Protein AF-A0A9X4LEC4-F1 (afdb_monomer_lite)

pLDDT: mean 94.16, std 7.69, range [39.16, 98.94]

Radius of gyration: 30.93 Å; chains: 1; bounding box: 78×55×92 Å

Structure (mmCIF, N/CA/C/O backbone):
data_AF-A0A9X4LEC4-F1
#
_entry.id   AF-A0A9X4LEC4-F1
#
loop_
_atom_site.group_PDB
_atom_site.id
_atom_site.type_symbol
_atom_site.label_atom_id
_atom_site.label_alt_id
_atom_site.label_comp_id
_atom_site.label_asym_id
_atom_site.label_entity_id
_atom_site.label_seq_id
_atom_site.pdbx_PDB_ins_code
_atom_site.Cartn_x
_atom_site.Cartn_y
_atom_site.Cartn_z
_atom_site.occupancy
_atom_site.B_iso_or_equiv
_atom_site.auth_seq_id
_atom_site.auth_comp_id
_atom_site.auth_asym_id
_atom_site.auth_atom_id
_atom_site.pdbx_PDB_model_num
ATOM 1 N N . MET A 1 1 ? 26.621 7.324 3.685 1.00 64.06 1 MET A N 1
ATOM 2 C CA . MET A 1 1 ? 25.539 6.947 4.623 1.00 64.06 1 MET A CA 1
ATOM 3 C C . MET A 1 1 ? 25.744 5.471 4.923 1.00 64.06 1 MET A C 1
ATOM 5 O O . MET A 1 1 ? 26.070 4.773 3.983 1.00 64.06 1 MET A O 1
ATOM 9 N N . ASN A 1 2 ? 25.675 5.008 6.177 1.00 72.25 2 ASN A N 1
ATOM 10 C CA . ASN A 1 2 ? 25.766 3.564 6.452 1.00 72.25 2 ASN A CA 1
ATOM 11 C C . ASN A 1 2 ? 24.425 2.909 6.079 1.00 72.25 2 ASN A C 1
ATOM 13 O O . ASN A 1 2 ? 23.412 3.299 6.665 1.00 72.25 2 ASN A O 1
ATOM 17 N N . THR A 1 3 ? 24.438 1.970 5.132 1.00 87.56 3 THR A N 1
ATOM 18 C CA . THR A 1 3 ? 23.274 1.307 4.510 1.00 87.56 3 THR A CA 1
ATOM 19 C C . THR A 1 3 ? 23.038 -0.123 4.982 1.00 87.56 3 THR A C 1
ATOM 21 O O . THR A 1 3 ? 22.411 -0.934 4.304 1.00 87.56 3 THR A O 1
ATOM 24 N N . ASP A 1 4 ? 23.516 -0.422 6.184 1.00 87.94 4 ASP A N 1
ATOM 25 C CA . ASP A 1 4 ? 23.264 -1.676 6.876 1.00 87.94 4 ASP A CA 1
ATOM 26 C C . ASP A 1 4 ? 21.777 -1.872 7.231 1.00 87.94 4 ASP A C 1
ATOM 28 O O . ASP A 1 4 ? 21.304 -1.412 8.271 1.00 87.94 4 ASP A O 1
ATOM 32 N N . LEU A 1 5 ? 21.050 -2.619 6.394 1.00 89.19 5 LEU A N 1
ATOM 33 C CA . LEU A 1 5 ? 19.647 -2.970 6.641 1.00 89.19 5 LEU A CA 1
ATOM 34 C C . LEU A 1 5 ? 19.436 -3.790 7.926 1.00 89.19 5 LEU A C 1
ATOM 36 O O . LEU A 1 5 ? 18.333 -3.816 8.461 1.00 89.19 5 LEU A O 1
ATOM 40 N N . THR A 1 6 ? 20.468 -4.435 8.478 1.00 83.38 6 THR A N 1
ATOM 41 C CA . THR A 1 6 ? 20.326 -5.207 9.725 1.00 83.38 6 THR A CA 1
ATOM 42 C C . THR A 1 6 ? 20.256 -4.318 10.970 1.00 83.38 6 THR A C 1
ATOM 44 O O . THR A 1 6 ? 19.884 -4.781 12.049 1.00 83.38 6 THR A O 1
ATOM 47 N N . ASN A 1 7 ? 20.563 -3.026 10.824 1.00 83.56 7 ASN A N 1
ATOM 48 C CA . ASN A 1 7 ? 20.515 -2.037 11.888 1.00 83.56 7 ASN A CA 1
ATOM 49 C C . ASN A 1 7 ? 19.232 -1.176 11.784 1.00 83.56 7 ASN A C 1
ATOM 51 O O . ASN A 1 7 ? 19.079 -0.421 10.816 1.00 83.56 7 ASN A O 1
ATOM 55 N N . PRO A 1 8 ? 18.334 -1.197 12.791 1.00 77.06 8 PRO A N 1
ATOM 56 C CA . PRO A 1 8 ? 17.097 -0.409 12.774 1.00 77.06 8 PRO A CA 1
ATOM 57 C C . PRO A 1 8 ? 17.304 1.105 12.612 1.00 77.06 8 PRO A C 1
ATOM 59 O O . PRO A 1 8 ? 16.557 1.756 11.879 1.00 77.06 8 PRO A O 1
ATOM 62 N N . ASP A 1 9 ? 18.347 1.677 13.220 1.00 78.56 9 ASP A N 1
ATOM 63 C CA . ASP A 1 9 ? 18.651 3.106 13.077 1.00 78.56 9 ASP A CA 1
ATOM 64 C C . ASP A 1 9 ? 19.147 3.436 11.665 1.00 78.56 9 ASP A C 1
ATOM 66 O O . ASP A 1 9 ? 18.915 4.536 11.157 1.00 78.56 9 ASP A O 1
ATOM 70 N N . SER A 1 10 ? 19.861 2.507 11.016 1.00 85.25 10 SER A N 1
ATOM 71 C CA . SER A 1 10 ? 20.221 2.655 9.602 1.00 85.25 10 SER A CA 1
ATOM 72 C C . SER A 1 10 ? 18.976 2.623 8.721 1.00 85.25 10 SER A C 1
ATOM 74 O O . SER A 1 10 ? 18.811 3.537 7.913 1.00 85.25 10 SER A O 1
ATOM 76 N N . CYS A 1 11 ? 18.057 1.677 8.945 1.00 83.50 11 CYS A N 1
ATOM 77 C CA . CYS A 1 11 ? 16.780 1.611 8.230 1.00 83.50 11 CYS A CA 1
ATOM 78 C C . CYS A 1 11 ? 15.974 2.910 8.363 1.00 83.50 11 CYS A C 1
ATOM 80 O O . CYS A 1 11 ? 15.536 3.466 7.357 1.00 83.50 11 CYS A O 1
ATOM 82 N N . ALA A 1 12 ? 15.851 3.460 9.575 1.00 79.81 12 ALA A N 1
ATOM 83 C CA . ALA A 1 12 ? 15.141 4.718 9.809 1.00 79.81 12 ALA A CA 1
ATOM 84 C C . ALA A 1 12 ? 15.799 5.915 9.091 1.00 79.81 12 ALA A C 1
ATOM 86 O O . ALA A 1 12 ? 15.115 6.762 8.502 1.00 79.81 12 ALA A O 1
ATOM 87 N N . ARG A 1 13 ? 17.139 5.984 9.090 1.00 87.56 13 ARG A N 1
ATOM 88 C CA . ARG A 1 13 ? 17.882 7.010 8.339 1.00 87.56 13 ARG A CA 1
ATOM 89 C C . ARG A 1 13 ? 17.723 6.847 6.830 1.00 87.56 13 ARG A C 1
ATOM 91 O O . ARG A 1 13 ? 17.577 7.858 6.147 1.00 87.56 13 ARG A O 1
ATOM 98 N N . LEU A 1 14 ? 17.729 5.616 6.323 1.00 92.69 14 LEU A N 1
ATOM 99 C CA . LEU A 1 14 ? 17.490 5.316 4.912 1.00 92.69 14 LEU A CA 1
ATOM 100 C C . LEU A 1 14 ? 16.070 5.698 4.493 1.00 92.69 14 LEU A C 1
ATOM 102 O O . LEU A 1 14 ? 15.907 6.400 3.502 1.00 92.69 14 LEU A O 1
ATOM 106 N N . ALA A 1 15 ? 15.050 5.339 5.274 1.00 88.19 15 ALA A N 1
ATOM 107 C CA . ALA A 1 15 ? 13.670 5.746 5.017 1.00 88.19 15 ALA A CA 1
ATOM 108 C C . ALA A 1 15 ? 13.538 7.278 4.950 1.00 88.19 15 ALA A C 1
ATOM 110 O O . ALA A 1 15 ? 12.947 7.821 4.015 1.00 88.19 15 ALA A O 1
ATOM 111 N N . THR A 1 16 ? 14.162 7.986 5.898 1.00 90.19 16 THR A N 1
ATOM 112 C CA . THR A 1 16 ? 14.212 9.457 5.907 1.00 90.19 16 THR A CA 1
ATOM 113 C C . THR A 1 16 ? 14.916 10.002 4.666 1.00 90.19 16 THR A C 1
ATOM 115 O O . THR A 1 16 ? 14.434 10.948 4.047 1.00 90.19 16 THR A O 1
ATOM 118 N N . PHE A 1 17 ? 16.042 9.402 4.278 1.00 95.38 17 PHE A N 1
ATOM 119 C CA . PHE A 1 17 ? 16.798 9.782 3.091 1.00 95.38 17 PHE A CA 1
ATOM 120 C C . PHE A 1 17 ? 15.975 9.627 1.812 1.00 95.38 17 PHE A C 1
ATOM 122 O O . PHE A 1 17 ? 15.818 10.604 1.083 1.00 95.38 17 PHE A O 1
ATOM 129 N N . TYR A 1 18 ? 15.392 8.449 1.583 1.00 97.25 18 TYR A N 1
ATOM 130 C CA . TYR A 1 18 ? 14.556 8.184 0.416 1.00 97.25 18 TYR A CA 1
ATOM 131 C C . TYR A 1 18 ? 13.352 9.125 0.357 1.00 97.25 18 TYR A C 1
ATOM 133 O O . TYR A 1 18 ? 13.076 9.691 -0.701 1.00 97.25 18 TYR A O 1
ATOM 141 N N . ARG A 1 19 ? 12.678 9.359 1.495 1.00 95.31 19 ARG A N 1
ATOM 142 C CA . ARG A 1 19 ? 11.540 10.286 1.566 1.00 95.31 19 ARG A CA 1
ATOM 143 C C . ARG A 1 19 ? 11.972 11.691 1.192 1.00 95.31 19 ARG A C 1
ATOM 145 O O . ARG A 1 19 ? 11.318 12.319 0.369 1.00 95.31 19 ARG A O 1
ATOM 152 N N . ARG A 1 20 ? 13.076 12.168 1.767 1.00 95.38 20 ARG A N 1
ATOM 153 C CA . ARG A 1 20 ? 13.605 13.503 1.496 1.00 95.38 20 ARG A CA 1
ATOM 154 C C . ARG A 1 20 ? 13.972 13.666 0.023 1.00 95.38 20 ARG A C 1
ATOM 156 O O . ARG A 1 20 ? 13.517 14.607 -0.609 1.00 95.38 20 ARG A O 1
ATOM 163 N N . THR A 1 21 ? 14.723 12.723 -0.547 1.00 97.88 21 THR A N 1
ATOM 164 C CA . THR A 1 21 ? 15.085 12.744 -1.973 1.00 97.88 21 THR A CA 1
ATOM 165 C C . THR A 1 21 ? 13.850 12.718 -2.875 1.00 97.88 21 THR A C 1
ATOM 167 O O . THR A 1 21 ? 13.808 13.408 -3.887 1.00 97.88 21 THR A O 1
ATOM 170 N N . LEU A 1 22 ? 12.812 11.969 -2.508 1.00 98.25 22 LEU A N 1
ATOM 171 C CA . LEU A 1 22 ? 11.566 11.929 -3.265 1.00 98.25 22 LEU A CA 1
ATOM 172 C C . LEU A 1 22 ? 10.828 13.275 -3.234 1.00 98.25 22 LEU A C 1
ATOM 174 O O . LEU A 1 22 ? 10.502 13.819 -4.288 1.00 98.25 22 LEU A O 1
ATOM 178 N N . VAL A 1 23 ? 10.555 13.802 -2.037 1.00 95.94 23 VAL A N 1
ATOM 179 C CA . VAL A 1 23 ? 9.622 14.929 -1.851 1.00 95.94 23 VAL A CA 1
ATOM 180 C C . VAL A 1 23 ? 10.275 16.306 -1.945 1.00 95.94 23 VAL A C 1
ATOM 182 O O . VAL A 1 23 ? 9.570 17.273 -2.221 1.00 95.94 23 VAL A O 1
ATOM 185 N N . GLU A 1 24 ? 11.586 16.412 -1.722 1.00 96.31 24 GLU A N 1
ATOM 186 C CA . GLU A 1 24 ? 12.318 17.689 -1.718 1.00 96.31 24 GLU A CA 1
ATOM 187 C C . GLU A 1 24 ? 13.204 17.884 -2.958 1.00 96.31 24 GLU A C 1
ATOM 189 O O . GLU A 1 24 ? 13.608 19.011 -3.227 1.00 96.31 24 GLU A O 1
ATOM 194 N N . ASP A 1 25 ? 13.481 16.826 -3.728 1.00 98.06 25 ASP A N 1
ATOM 195 C CA . ASP A 1 25 ? 14.365 16.877 -4.903 1.00 98.06 25 ASP A CA 1
ATOM 196 C C . ASP A 1 25 ? 13.655 16.375 -6.175 1.00 98.06 25 ASP A C 1
ATOM 198 O O . ASP A 1 25 ? 13.277 17.170 -7.041 1.00 98.06 25 ASP A O 1
ATOM 202 N N . VAL A 1 26 ? 13.371 15.072 -6.265 1.00 98.62 26 VAL A N 1
ATOM 203 C CA . VAL A 1 26 ? 12.906 14.436 -7.511 1.00 98.62 26 VAL A CA 1
ATOM 204 C C . VAL A 1 26 ? 11.532 14.939 -7.954 1.00 98.62 26 VAL A C 1
ATOM 206 O O . VAL A 1 26 ? 11.374 15.373 -9.095 1.00 98.62 26 VAL A O 1
ATOM 209 N N . MET A 1 27 ? 10.515 14.890 -7.090 1.00 98.50 27 MET A N 1
ATOM 210 C CA . MET A 1 27 ? 9.167 15.310 -7.491 1.00 98.50 27 MET A CA 1
ATOM 211 C C . MET A 1 27 ? 9.061 16.821 -7.751 1.00 98.50 27 MET A C 1
ATOM 213 O O . MET A 1 27 ? 8.440 17.186 -8.753 1.00 98.50 27 MET A O 1
ATOM 217 N N . PRO A 1 28 ? 9.686 17.707 -6.946 1.00 98.38 28 PRO A N 1
ATOM 218 C CA . PRO A 1 28 ? 9.768 19.131 -7.270 1.00 98.38 28 PRO A CA 1
ATOM 219 C C . PRO A 1 28 ? 10.411 19.429 -8.629 1.00 98.38 28 PRO A C 1
ATOM 221 O O . PRO A 1 28 ? 9.911 20.300 -9.342 1.00 98.38 28 PRO A O 1
ATOM 224 N N . PHE A 1 29 ? 11.460 18.696 -9.030 1.00 98.69 29 PHE A N 1
ATOM 225 C CA . PHE A 1 29 ? 12.059 18.845 -10.362 1.00 98.69 29 PHE A CA 1
ATOM 226 C C . PHE A 1 29 ? 11.017 18.610 -11.465 1.00 98.69 29 PHE A C 1
ATOM 228 O O . PHE A 1 29 ? 10.832 19.455 -12.341 1.00 98.69 29 PHE A O 1
ATOM 235 N N . TRP A 1 30 ? 10.278 17.501 -11.391 1.00 98.62 30 TRP A N 1
ATOM 236 C CA . TRP A 1 30 ? 9.281 17.146 -12.405 1.00 98.62 30 TRP A CA 1
ATOM 237 C C . TRP A 1 30 ? 8.054 18.061 -12.404 1.00 98.62 30 TRP A C 1
ATOM 239 O O . TRP A 1 30 ? 7.552 18.392 -13.476 1.00 98.62 30 TRP A O 1
ATOM 249 N N . LEU A 1 31 ? 7.601 18.519 -11.234 1.00 98.50 31 LEU A N 1
ATOM 250 C CA . LEU A 1 31 ? 6.526 19.512 -11.137 1.00 98.50 31 LEU A CA 1
ATOM 251 C C . LEU A 1 31 ? 6.926 20.846 -11.768 1.00 98.50 31 LEU A C 1
ATOM 253 O O . LEU A 1 31 ? 6.120 21.459 -12.455 1.00 98.50 31 LEU A O 1
ATOM 257 N N . LYS A 1 32 ? 8.166 21.288 -11.546 1.00 98.12 32 LYS A N 1
ATOM 258 C CA . LYS A 1 32 ? 8.650 22.581 -12.034 1.00 98.12 32 LYS A CA 1
ATOM 259 C C . LYS A 1 32 ? 8.982 22.572 -13.525 1.00 98.12 32 LYS A C 1
ATOM 261 O O . LYS A 1 32 ? 8.720 23.556 -14.208 1.00 98.12 32 LYS A O 1
ATOM 266 N N . HIS A 1 33 ? 9.625 21.510 -13.999 1.00 98.31 33 HIS A N 1
ATOM 267 C CA . HIS A 1 33 ? 10.237 21.481 -15.328 1.00 98.31 33 HIS A CA 1
ATOM 268 C C . HIS A 1 33 ? 9.476 20.610 -16.330 1.00 98.31 33 HIS A C 1
ATOM 270 O O . HIS A 1 33 ? 9.514 20.886 -17.525 1.00 98.31 33 HIS A O 1
ATOM 276 N N . GLY A 1 34 ? 8.795 19.560 -15.862 1.00 97.81 34 GLY A N 1
ATOM 277 C CA . GLY A 1 34 ? 8.115 18.605 -16.735 1.00 97.81 34 GLY A CA 1
ATOM 278 C C . GLY A 1 34 ? 6.625 18.877 -16.933 1.00 97.81 34 GLY A C 1
ATOM 279 O O . GLY A 1 34 ? 6.093 18.594 -18.004 1.00 97.81 34 GLY A O 1
ATOM 280 N N . LEU A 1 35 ? 5.926 19.411 -15.931 1.00 98.31 35 LEU A N 1
ATOM 281 C CA . LEU A 1 35 ? 4.482 19.631 -16.024 1.00 98.31 35 LEU A CA 1
ATOM 282 C C . LEU A 1 35 ? 4.158 20.754 -17.027 1.00 98.31 35 LEU A C 1
ATOM 284 O O . LEU A 1 35 ? 4.611 21.887 -16.881 1.00 98.31 35 LEU A O 1
ATOM 288 N N . ASP A 1 36 ? 3.352 20.453 -18.047 1.00 98.50 36 ASP A N 1
ATOM 289 C CA . ASP A 1 36 ? 2.921 21.448 -19.031 1.00 98.50 36 ASP A CA 1
ATOM 290 C C . ASP A 1 36 ? 1.658 22.163 -18.547 1.00 98.50 36 ASP A C 1
ATOM 292 O O . ASP A 1 36 ? 0.543 21.651 -18.659 1.00 98.50 36 ASP A O 1
ATOM 296 N N . HIS A 1 37 ? 1.832 23.368 -18.014 1.00 96.38 37 HIS A N 1
ATOM 297 C CA . HIS A 1 37 ? 0.728 24.188 -17.516 1.00 96.38 37 HIS A CA 1
ATOM 298 C C . HIS A 1 37 ? -0.141 24.805 -18.625 1.00 96.38 37 HIS A C 1
ATOM 300 O O . HIS A 1 37 ? -1.229 25.294 -18.331 1.00 96.38 37 HIS A O 1
ATOM 306 N N . GLU A 1 38 ? 0.315 24.796 -19.882 1.00 97.81 38 GLU A N 1
ATOM 307 C CA . GLU A 1 38 ? -0.389 25.422 -21.008 1.00 97.81 38 GLU A CA 1
ATOM 308 C C . GLU A 1 38 ? -1.294 24.423 -21.736 1.00 97.81 38 GLU A C 1
ATOM 310 O O . GLU A 1 38 ? -2.473 24.695 -21.956 1.00 97.81 38 GLU A O 1
ATOM 315 N N . HIS A 1 39 ? -0.761 23.244 -22.075 1.00 98.25 39 HIS A N 1
ATOM 316 C CA . HIS A 1 39 ? -1.505 22.216 -22.816 1.00 98.25 39 HIS A CA 1
ATOM 317 C C . HIS A 1 39 ? -1.888 20.995 -21.975 1.00 98.25 39 HIS A C 1
ATOM 319 O O . HIS A 1 39 ? -2.559 20.100 -22.487 1.00 98.25 39 HIS A O 1
ATOM 325 N N . GLY A 1 40 ? -1.491 20.946 -20.702 1.00 98.25 40 GLY A N 1
ATOM 326 C CA . GLY A 1 40 ? -1.685 19.787 -19.835 1.00 98.25 40 GLY A CA 1
ATOM 327 C C . GLY A 1 40 ? -0.725 18.635 -20.149 1.00 98.25 40 GLY A C 1
ATOM 328 O O . GLY A 1 40 ? -0.077 18.594 -21.197 1.00 98.25 40 GLY A O 1
ATOM 329 N N . GLY A 1 41 ? -0.640 17.671 -19.237 1.00 98.38 41 GLY A N 1
ATOM 330 C CA . GLY A 1 41 ? 0.247 16.517 -19.351 1.00 98.38 41 GLY A CA 1
ATOM 331 C C . GLY A 1 41 ? 1.711 16.800 -18.993 1.00 98.38 41 GLY A C 1
ATOM 332 O O . GLY A 1 41 ? 2.068 17.851 -18.463 1.00 98.38 41 GLY A O 1
ATOM 333 N N . MET A 1 42 ? 2.566 15.816 -19.267 1.00 98.31 42 MET A N 1
ATOM 334 C CA . MET A 1 42 ? 3.975 15.779 -18.868 1.00 98.31 42 MET A CA 1
ATOM 335 C C . MET A 1 42 ? 4.913 15.845 -20.081 1.00 98.31 42 MET A C 1
ATOM 337 O O . MET A 1 42 ? 4.826 15.006 -20.982 1.00 98.31 42 MET A O 1
ATOM 341 N N . MET A 1 43 ? 5.840 16.799 -20.078 1.00 98.12 43 MET A N 1
ATOM 342 C CA . MET A 1 43 ? 6.983 16.901 -20.986 1.00 98.12 43 MET A CA 1
ATOM 343 C C . MET A 1 43 ? 8.201 16.255 -20.331 1.00 98.12 43 MET A C 1
ATOM 345 O O . MET A 1 43 ? 8.577 16.594 -19.212 1.00 98.12 43 MET A O 1
ATOM 349 N N . THR A 1 44 ? 8.824 15.300 -21.018 1.00 98.19 44 THR A N 1
ATOM 350 C CA . THR A 1 44 ? 9.931 14.530 -20.432 1.00 98.19 44 THR A CA 1
ATOM 351 C C . THR A 1 44 ? 11.280 14.794 -21.072 1.00 98.19 44 THR A C 1
ATOM 353 O O . THR A 1 44 ? 12.290 14.433 -20.484 1.00 98.19 44 THR A O 1
ATOM 356 N N . CYS A 1 45 ? 11.340 15.430 -22.239 1.00 98.19 45 CYS A N 1
ATOM 357 C CA . CYS A 1 45 ? 12.595 15.764 -22.909 1.00 98.19 45 CYS A CA 1
ATOM 358 C C . CYS A 1 45 ? 13.232 17.006 -22.274 1.00 98.19 45 CYS A C 1
ATOM 360 O O . CYS A 1 45 ? 13.082 18.115 -22.780 1.00 98.19 45 CYS A O 1
ATOM 362 N N . LEU A 1 46 ? 13.926 16.803 -21.153 1.00 98.50 46 LEU A N 1
ATOM 363 C CA . LEU A 1 46 ? 14.534 17.857 -20.341 1.00 98.50 46 LEU A CA 1
ATOM 364 C C . LEU A 1 46 ? 16.059 17.731 -20.322 1.00 98.50 46 LEU A C 1
ATOM 366 O O . LEU A 1 46 ? 16.590 16.635 -20.104 1.00 98.50 46 LEU A O 1
ATOM 370 N N . ASP A 1 47 ? 16.754 18.851 -20.507 1.00 98.19 47 ASP A N 1
ATOM 371 C CA . ASP A 1 47 ? 18.203 18.946 -20.346 1.00 98.19 47 ASP A CA 1
ATOM 372 C C . ASP A 1 47 ? 18.595 18.862 -18.862 1.00 98.19 47 ASP A C 1
ATOM 374 O O . ASP A 1 47 ? 17.753 18.741 -17.967 1.00 98.19 47 ASP A O 1
ATOM 378 N N . ARG A 1 48 ? 19.899 18.900 -18.587 1.00 97.75 48 ARG A N 1
ATOM 379 C CA . ARG A 1 48 ? 20.487 18.811 -17.250 1.00 97.75 48 ARG A CA 1
ATOM 380 C C . ARG A 1 48 ? 19.846 19.776 -16.251 1.00 97.75 48 ARG A C 1
ATOM 382 O O . ARG A 1 48 ? 19.551 19.369 -15.127 1.00 97.75 48 ARG A O 1
ATOM 389 N N . ASP A 1 49 ? 19.654 21.027 -16.658 1.00 97.62 49 ASP A N 1
ATOM 390 C CA . ASP A 1 49 ? 19.118 22.114 -15.833 1.00 97.62 49 ASP A CA 1
ATOM 391 C C . ASP A 1 49 ? 17.580 22.158 -15.790 1.00 97.62 49 ASP A C 1
ATOM 393 O O . ASP A 1 49 ? 17.000 23.031 -15.142 1.00 97.62 49 ASP A O 1
ATOM 397 N N . GLY A 1 50 ? 16.919 21.213 -16.468 1.00 97.62 50 GLY A N 1
ATOM 398 C CA . GLY A 1 50 ? 15.469 21.160 -16.598 1.00 97.62 50 GLY A CA 1
ATOM 399 C C . GLY A 1 50 ? 14.901 22.057 -17.701 1.00 97.62 50 GLY A C 1
ATOM 400 O O . GLY A 1 50 ? 13.685 22.229 -17.759 1.00 97.62 50 GLY A O 1
ATOM 401 N N . SER A 1 51 ? 15.730 22.646 -18.567 1.00 98.12 51 SER A N 1
ATOM 402 C CA . SER A 1 51 ? 15.249 23.294 -19.792 1.00 98.12 51 SER A CA 1
ATOM 403 C C . SER A 1 51 ? 14.699 22.263 -20.785 1.00 98.12 51 SER A C 1
ATOM 405 O O . SER A 1 51 ? 15.135 21.112 -20.825 1.00 98.12 51 SER A O 1
ATOM 407 N N . LEU A 1 52 ? 13.698 22.653 -21.576 1.00 97.44 52 LEU A N 1
ATOM 408 C CA . LEU A 1 52 ? 13.087 21.768 -22.569 1.00 97.44 52 LEU A CA 1
ATOM 409 C C . LEU A 1 52 ? 14.019 21.573 -23.768 1.00 97.44 52 LEU A C 1
ATOM 411 O O . LEU A 1 52 ? 14.435 22.538 -24.404 1.00 97.44 52 LEU A O 1
ATOM 415 N N . LEU A 1 53 ? 14.287 20.311 -24.099 1.00 97.81 53 LEU A N 1
ATOM 416 C CA . LEU A 1 53 ? 14.997 19.904 -25.314 1.00 97.81 53 LEU A CA 1
ATOM 417 C C . LEU A 1 53 ? 14.036 19.641 -26.475 1.00 97.81 53 LEU A C 1
ATOM 419 O O . LEU A 1 53 ? 14.377 19.885 -27.628 1.00 97.81 53 LEU A O 1
ATOM 423 N N . ASP A 1 54 ? 12.852 19.114 -26.166 1.00 97.69 54 ASP A N 1
ATOM 424 C CA . ASP A 1 54 ? 11.804 18.789 -27.129 1.00 97.69 54 ASP A CA 1
ATOM 425 C C . ASP A 1 54 ? 10.436 18.885 -26.436 1.00 97.69 54 ASP A C 1
ATOM 427 O O . ASP A 1 54 ? 10.334 18.746 -25.214 1.00 97.69 54 ASP A O 1
ATOM 431 N N . THR A 1 55 ? 9.387 19.134 -27.212 1.00 97.75 55 THR A N 1
ATOM 432 C CA . THR A 1 55 ? 8.024 19.358 -26.711 1.00 97.75 55 THR A CA 1
ATOM 433 C C . THR A 1 55 ? 7.063 18.206 -27.000 1.00 97.75 55 THR A C 1
ATOM 435 O O . THR A 1 55 ? 5.947 18.199 -26.476 1.00 97.75 55 THR A O 1
ATOM 438 N N . ASP A 1 56 ? 7.482 17.209 -27.783 1.00 98.06 56 ASP A N 1
ATOM 439 C CA . ASP A 1 56 ? 6.703 15.997 -28.008 1.00 98.06 56 ASP A CA 1
ATOM 440 C C . ASP A 1 56 ? 6.471 15.245 -26.693 1.00 98.06 56 ASP A C 1
ATOM 442 O O . ASP A 1 56 ? 7.381 15.005 -25.890 1.00 98.06 56 ASP A O 1
ATOM 446 N N . LYS A 1 57 ? 5.231 14.806 -26.483 1.00 98.44 57 LYS A N 1
ATOM 447 C CA . LYS A 1 57 ? 4.818 14.101 -25.274 1.00 98.44 57 LYS A CA 1
ATOM 448 C C . LYS A 1 57 ? 4.858 12.599 -25.485 1.00 98.44 57 LYS A C 1
ATOM 450 O O . LYS A 1 57 ? 4.201 12.036 -26.365 1.00 98.44 57 LYS A O 1
ATOM 455 N N . SER A 1 58 ? 5.612 11.930 -24.617 1.00 97.69 58 SER A N 1
ATOM 456 C CA . SER A 1 58 ? 5.575 10.476 -24.486 1.00 97.69 58 SER A CA 1
ATOM 457 C C . SER A 1 58 ? 4.265 10.064 -23.822 1.00 97.69 58 SER A C 1
ATOM 459 O O . SER A 1 58 ? 3.990 10.460 -22.686 1.00 97.69 58 SER A O 1
ATOM 461 N N . VAL A 1 59 ? 3.467 9.245 -24.510 1.00 98.38 59 VAL A N 1
ATOM 462 C CA . VAL A 1 59 ? 2.192 8.738 -23.974 1.00 98.38 59 VAL A CA 1
ATOM 463 C C . VAL A 1 59 ? 2.434 7.847 -22.756 1.00 98.38 59 VAL A C 1
ATOM 465 O O . VAL A 1 59 ? 1.680 7.893 -21.787 1.00 98.38 59 VAL A O 1
ATOM 468 N N . TRP A 1 60 ? 3.549 7.111 -22.743 1.00 98.12 60 TRP A N 1
ATOM 469 C CA . TRP A 1 60 ? 3.957 6.311 -21.588 1.00 98.12 60 TRP A CA 1
ATOM 470 C C . TRP A 1 60 ? 4.107 7.151 -20.333 1.00 98.12 60 TRP A C 1
ATOM 472 O O . TRP A 1 60 ? 3.698 6.713 -19.264 1.00 98.12 60 TRP A O 1
ATOM 482 N N . PHE A 1 61 ? 4.668 8.354 -20.455 1.00 98.31 61 PHE A N 1
ATOM 483 C CA . PHE A 1 61 ? 4.848 9.236 -19.310 1.00 98.31 61 PHE A CA 1
ATOM 484 C C . PHE A 1 61 ? 3.613 10.036 -18.939 1.00 98.31 61 PHE A C 1
ATOM 486 O O . PHE A 1 61 ? 3.572 10.516 -17.815 1.00 98.31 61 PHE A O 1
ATOM 493 N N . GLN A 1 62 ? 2.576 10.081 -19.777 1.00 98.62 62 GLN A N 1
ATOM 494 C CA . GLN A 1 62 ? 1.268 10.538 -19.302 1.00 98.62 62 GLN A CA 1
ATOM 495 C C . GLN A 1 62 ? 0.714 9.532 -18.288 1.00 98.62 62 GLN A C 1
ATOM 497 O O . GLN A 1 62 ? 0.356 9.908 -17.178 1.00 98.62 62 GLN A O 1
ATOM 502 N N . GLY A 1 63 ? 0.758 8.237 -18.619 1.00 98.62 63 GLY A N 1
ATOM 503 C CA . GLY A 1 63 ? 0.343 7.181 -17.695 1.00 98.62 63 GLY A CA 1
ATOM 504 C C . GLY A 1 63 ? 1.261 7.050 -16.473 1.00 98.62 63 GLY A C 1
ATOM 505 O O . GLY A 1 63 ? 0.817 7.088 -15.331 1.00 98.62 63 GLY A O 1
ATOM 506 N N . ARG A 1 64 ? 2.576 6.953 -16.686 1.00 98.81 64 ARG A N 1
ATOM 507 C CA . ARG A 1 64 ? 3.545 6.768 -15.596 1.00 98.81 64 ARG A CA 1
ATOM 508 C C . ARG A 1 64 ? 3.588 7.951 -14.624 1.00 98.81 64 ARG A C 1
ATOM 510 O O . ARG A 1 64 ? 3.628 7.718 -13.420 1.00 98.81 64 ARG A O 1
ATOM 517 N N . ALA A 1 65 ? 3.567 9.192 -15.122 1.00 98.75 65 ALA A N 1
ATOM 518 C CA . ALA A 1 65 ? 3.544 10.369 -14.255 1.00 98.75 65 ALA A CA 1
ATOM 519 C C . ALA A 1 65 ? 2.203 10.494 -13.527 1.00 98.75 65 ALA A C 1
ATOM 521 O O . ALA A 1 65 ? 2.196 10.724 -12.321 1.00 98.75 65 ALA A O 1
ATOM 522 N N . GLY A 1 66 ? 1.083 10.291 -14.235 1.00 98.75 66 GLY A N 1
ATOM 523 C CA . GLY A 1 66 ? -0.249 10.313 -13.634 1.00 98.75 66 GLY A CA 1
ATOM 524 C C . GLY A 1 66 ? -0.377 9.299 -12.497 1.00 98.75 66 GLY A C 1
ATOM 525 O O . GLY A 1 66 ? -0.775 9.669 -11.395 1.00 98.75 66 GLY A O 1
ATOM 526 N N . TRP A 1 67 ? 0.086 8.064 -12.716 1.00 98.88 67 TRP A N 1
ATOM 527 C CA . TRP A 1 67 ? 0.201 7.057 -11.661 1.00 98.88 67 TRP A CA 1
ATOM 528 C C . TRP A 1 67 ? 1.099 7.523 -10.516 1.00 98.88 67 TRP A C 1
ATOM 530 O O . TRP A 1 67 ? 0.682 7.457 -9.367 1.00 98.88 67 TRP A O 1
ATOM 540 N N . MET A 1 68 ? 2.303 8.032 -10.802 1.00 98.75 68 MET A N 1
ATOM 541 C CA . MET A 1 68 ? 3.249 8.424 -9.754 1.00 98.75 68 MET A CA 1
ATOM 542 C C . MET A 1 68 ? 2.648 9.492 -8.832 1.00 98.75 68 MET A C 1
ATOM 544 O O . MET A 1 68 ? 2.676 9.339 -7.614 1.00 98.75 68 MET A O 1
ATOM 548 N N . PHE A 1 69 ? 2.049 10.545 -9.389 1.00 98.81 69 PHE A N 1
ATOM 549 C CA . PHE A 1 69 ? 1.431 11.602 -8.590 1.00 98.81 69 PHE A CA 1
ATOM 550 C C . PHE A 1 69 ? 0.201 11.122 -7.810 1.00 98.81 69 PHE A C 1
ATOM 552 O O . PHE A 1 69 ? 0.082 11.437 -6.625 1.00 98.81 69 PHE A O 1
ATOM 559 N N . SER A 1 70 ? -0.677 10.319 -8.421 1.00 98.62 70 SER A N 1
ATOM 560 C CA . SER A 1 70 ? -1.820 9.721 -7.717 1.00 98.62 70 SER A CA 1
ATOM 561 C C . SER A 1 70 ? -1.379 8.797 -6.583 1.00 98.62 70 SER A C 1
ATOM 563 O O . SER A 1 70 ? -1.917 8.867 -5.482 1.00 98.62 70 SER A O 1
ATOM 565 N N . THR A 1 71 ? -0.364 7.968 -6.812 1.00 98.25 71 THR A N 1
ATOM 566 C CA . THR A 1 71 ? 0.173 7.056 -5.802 1.00 98.25 71 THR A CA 1
ATOM 567 C C . THR A 1 71 ? 0.781 7.820 -4.631 1.00 98.25 71 THR A C 1
ATOM 569 O O . THR A 1 71 ? 0.516 7.468 -3.482 1.00 98.25 71 THR A O 1
ATOM 572 N N . LEU A 1 72 ? 1.535 8.898 -4.875 1.00 97.56 72 LEU A N 1
ATOM 573 C CA . LEU A 1 72 ? 2.064 9.744 -3.797 1.00 97.56 72 LEU A CA 1
ATOM 574 C C . LEU A 1 72 ? 0.953 10.418 -2.990 1.00 97.56 72 LEU A C 1
ATOM 576 O O . LEU A 1 72 ? 1.018 10.402 -1.760 1.00 97.56 72 LEU A O 1
ATOM 580 N N . TYR A 1 73 ? -0.077 10.935 -3.665 1.00 96.75 73 TYR A N 1
ATOM 581 C CA . TYR A 1 73 ? -1.261 11.500 -3.014 1.00 96.75 73 TYR A CA 1
ATOM 582 C C . TYR A 1 73 ? -1.946 10.474 -2.099 1.00 96.75 73 TYR A C 1
ATOM 584 O O . TYR A 1 73 ? -2.232 10.762 -0.940 1.00 96.75 73 TYR A O 1
ATOM 592 N N . ASN A 1 74 ? -2.135 9.251 -2.601 1.00 86.44 74 ASN A N 1
ATOM 593 C CA . ASN A 1 74 ? -2.818 8.173 -1.885 1.00 86.44 74 ASN A CA 1
ATOM 594 C C . ASN A 1 74 ? -2.016 7.599 -0.708 1.00 86.44 74 ASN A C 1
ATOM 596 O O . ASN A 1 74 ? -2.611 7.033 0.203 1.00 86.44 74 ASN A O 1
ATOM 600 N N . THR A 1 75 ? -0.679 7.652 -0.745 1.00 88.00 75 THR A N 1
ATOM 601 C CA . THR A 1 75 ? 0.155 6.818 0.147 1.00 88.00 75 THR A CA 1
ATOM 602 C C . THR A 1 75 ? 1.230 7.558 0.935 1.00 88.00 75 THR A C 1
ATOM 604 O O . THR A 1 75 ? 1.713 7.011 1.925 1.00 88.00 75 THR A O 1
ATOM 607 N N . ILE A 1 76 ? 1.624 8.769 0.531 1.00 85.94 76 ILE A N 1
ATOM 608 C CA . ILE A 1 76 ? 2.615 9.577 1.256 1.00 85.94 76 ILE A CA 1
ATOM 609 C C . ILE A 1 76 ? 1.927 10.728 1.982 1.00 85.94 76 ILE A C 1
ATOM 611 O O . ILE A 1 76 ? 2.074 10.850 3.197 1.00 85.94 76 ILE A O 1
ATOM 615 N N . GLU A 1 77 ? 1.204 11.576 1.252 1.00 86.12 77 GLU A N 1
ATOM 616 C CA . GLU A 1 77 ? 0.434 12.695 1.805 1.00 86.12 77 GLU A CA 1
ATOM 617 C C . GLU A 1 77 ? -0.495 13.299 0.734 1.00 86.12 77 GLU A C 1
ATOM 619 O O . GLU A 1 77 ? -0.089 13.414 -0.424 1.00 86.12 77 GLU A O 1
ATOM 624 N N . PRO A 1 78 ? -1.716 13.737 1.095 1.00 87.56 78 PRO A N 1
ATOM 625 C CA . PRO A 1 78 ? -2.705 14.240 0.144 1.00 87.56 78 PRO A CA 1
ATOM 626 C C . PRO A 1 78 ? -2.427 15.697 -0.276 1.00 87.56 78 PRO A C 1
ATOM 628 O O . PRO A 1 78 ? -3.201 16.612 0.011 1.00 87.56 78 PRO A O 1
ATOM 631 N N . ARG A 1 79 ? -1.300 15.934 -0.954 1.00 89.62 79 ARG A N 1
ATOM 632 C CA . ARG A 1 79 ? -0.897 17.257 -1.458 1.00 89.62 79 ARG A CA 1
ATOM 633 C C . ARG A 1 79 ? -1.701 17.676 -2.699 1.00 89.62 79 ARG A C 1
ATOM 635 O O . ARG A 1 79 ? -1.688 16.934 -3.687 1.00 89.62 79 ARG A O 1
ATOM 642 N N . PRO A 1 80 ? -2.355 18.855 -2.701 1.00 93.69 80 PRO A N 1
ATOM 643 C CA . PRO A 1 80 ? -3.134 19.330 -3.847 1.00 93.69 80 PRO A CA 1
ATOM 644 C C . PRO A 1 80 ? -2.336 19.381 -5.154 1.00 93.69 80 PRO A C 1
ATOM 646 O O . PRO A 1 80 ? -2.836 18.950 -6.189 1.00 93.69 80 PRO A O 1
ATOM 649 N N . GLU A 1 81 ? -1.071 19.807 -5.109 1.00 96.75 81 GLU A N 1
ATOM 650 C CA . GLU A 1 81 ? -0.228 19.924 -6.302 1.00 96.75 81 GLU A CA 1
ATOM 651 C C . GLU A 1 81 ? 0.030 18.577 -6.996 1.00 96.75 81 GLU A C 1
ATOM 653 O O . GLU A 1 81 ? 0.172 18.523 -8.218 1.00 96.75 81 GLU A O 1
ATOM 658 N N . TRP A 1 82 ? 0.056 17.473 -6.242 1.00 98.06 82 TRP A N 1
ATOM 659 C CA . TRP A 1 82 ? 0.180 16.134 -6.816 1.00 98.06 82 TRP A CA 1
ATOM 660 C C . TRP A 1 82 ? -1.129 15.699 -7.462 1.00 98.06 82 TRP A C 1
ATOM 662 O O . TRP A 1 82 ? -1.120 15.182 -8.577 1.00 98.06 82 TRP A O 1
ATOM 672 N N . LEU A 1 83 ? -2.265 15.957 -6.812 1.00 98.00 83 LEU A N 1
ATOM 673 C CA . LEU A 1 83 ? -3.564 15.626 -7.388 1.00 98.00 83 LEU A CA 1
ATOM 674 C C . LEU A 1 83 ? -3.833 16.407 -8.684 1.00 98.00 83 LEU A C 1
ATOM 676 O O . LEU A 1 83 ? -4.355 15.840 -9.645 1.00 98.00 83 LEU A O 1
ATOM 680 N N . ASP A 1 84 ? -3.431 17.676 -8.738 1.00 98.50 84 ASP A N 1
ATOM 681 C CA . ASP A 1 84 ? -3.556 18.519 -9.929 1.00 98.50 84 ASP A CA 1
ATOM 682 C C . ASP A 1 84 ? -2.641 18.048 -11.068 1.00 98.50 84 ASP A C 1
ATOM 684 O O . ASP A 1 84 ? -3.078 17.961 -12.220 1.00 98.50 84 ASP A O 1
ATOM 688 N N . ALA A 1 85 ? -1.399 17.662 -10.764 1.00 98.75 85 ALA A N 1
ATOM 689 C CA . ALA A 1 85 ? -0.491 17.081 -11.752 1.00 98.75 85 ALA A CA 1
ATOM 690 C C . ALA A 1 85 ? -1.010 15.735 -12.295 1.00 98.75 85 ALA A C 1
ATOM 692 O O . ALA A 1 85 ? -0.967 15.495 -13.507 1.00 98.75 85 ALA A O 1
ATOM 693 N N . ALA A 1 86 ? -1.559 14.881 -11.423 1.00 98.81 86 ALA A N 1
ATOM 694 C CA . ALA A 1 86 ? -2.193 13.627 -11.819 1.00 98.81 86 ALA A CA 1
ATOM 695 C C . ALA A 1 86 ? -3.400 13.869 -12.734 1.00 98.81 86 ALA A C 1
ATOM 697 O O . ALA A 1 86 ? -3.482 13.281 -13.815 1.00 98.81 86 ALA A O 1
ATOM 698 N N . ARG A 1 87 ? -4.291 14.793 -12.347 1.00 98.81 87 ARG A N 1
ATOM 699 C CA . ARG A 1 87 ? -5.445 15.217 -13.153 1.00 98.81 87 ARG A CA 1
ATOM 700 C C . ARG A 1 87 ? -5.005 15.706 -14.530 1.00 98.81 87 ARG A C 1
ATOM 702 O O . ARG A 1 87 ? -5.568 15.275 -15.529 1.00 98.81 87 ARG A O 1
ATOM 709 N N . SER A 1 88 ? -3.977 16.553 -14.595 1.00 98.81 88 SER A N 1
ATOM 710 C CA . SER A 1 88 ? -3.431 17.073 -15.854 1.00 98.81 88 SER A CA 1
ATOM 711 C C . SER A 1 88 ? -2.990 15.949 -16.802 1.00 98.81 88 SER A C 1
ATOM 713 O O . SER A 1 88 ? -3.331 15.964 -17.985 1.00 98.81 88 SER A O 1
ATOM 715 N N . CYS A 1 89 ? -2.300 14.929 -16.284 1.00 98.81 89 CYS A N 1
ATOM 716 C CA . CYS A 1 89 ? -1.878 13.770 -17.073 1.00 98.81 89 CYS A CA 1
ATOM 717 C C . CYS A 1 89 ? -3.061 12.902 -17.534 1.00 98.81 89 CYS A C 1
ATOM 719 O O . CYS A 1 89 ? -3.111 12.491 -18.696 1.00 98.81 89 CYS A O 1
ATOM 721 N N . VAL A 1 90 ? -4.021 12.636 -16.643 1.00 98.75 90 VAL A N 1
ATOM 722 C CA . VAL A 1 90 ? -5.213 11.817 -16.923 1.00 98.75 90 VAL A CA 1
ATOM 723 C C . VAL A 1 90 ? -6.088 12.461 -17.995 1.00 98.75 90 VAL A C 1
ATOM 725 O O . VAL A 1 90 ? -6.426 11.802 -18.982 1.00 98.75 90 VAL A O 1
ATOM 728 N N . GLU A 1 91 ? -6.391 13.749 -17.854 1.00 98.62 91 GLU A N 1
ATOM 729 C CA . GLU A 1 91 ? -7.232 14.487 -18.800 1.00 98.62 91 GLU A CA 1
ATOM 730 C C . GLU A 1 91 ? -6.545 14.662 -20.157 1.00 98.62 91 GLU A C 1
ATOM 732 O O . GLU A 1 91 ? -7.171 14.460 -21.202 1.00 98.62 91 GLU A O 1
ATOM 737 N N . PHE A 1 92 ? -5.236 14.944 -20.170 1.00 98.81 92 PHE A N 1
ATOM 738 C CA . PHE A 1 92 ? -4.471 14.973 -21.415 1.00 98.81 92 PHE A CA 1
ATOM 739 C C . PHE A 1 92 ? -4.505 13.609 -22.120 1.00 98.81 92 PHE A C 1
ATOM 741 O O . PHE A 1 92 ? -4.748 13.530 -23.328 1.00 98.81 92 PHE A O 1
ATOM 748 N N . SER A 1 93 ? -4.319 12.523 -21.364 1.00 98.44 93 SER A N 1
ATOM 749 C CA . SER A 1 93 ? -4.380 11.161 -21.892 1.00 98.44 93 SER A CA 1
ATOM 750 C C . SER A 1 93 ? -5.746 10.848 -22.508 1.00 98.44 93 SER A C 1
ATOM 752 O O . SER A 1 93 ? -5.808 10.456 -23.675 1.00 98.44 93 SER A O 1
ATOM 754 N N . ARG A 1 94 ? -6.840 11.099 -21.771 1.00 97.19 94 ARG A N 1
ATOM 755 C CA . ARG A 1 94 ? -8.230 10.905 -22.232 1.00 97.19 94 ARG A CA 1
ATOM 756 C C . ARG A 1 94 ? -8.500 11.624 -23.549 1.00 97.19 94 ARG A C 1
ATOM 758 O O . ARG A 1 94 ? -9.085 11.049 -24.461 1.00 97.19 94 ARG A O 1
ATOM 765 N N . LYS A 1 95 ? -8.047 12.873 -23.654 1.00 97.88 95 LYS A N 1
ATOM 766 C CA . LYS A 1 95 ? -8.354 13.737 -24.794 1.00 97.88 95 LYS A CA 1
ATOM 767 C C . LYS A 1 95 ? -7.512 13.444 -26.039 1.00 97.88 95 LYS A C 1
ATOM 769 O O . LYS A 1 95 ? -8.010 13.625 -27.147 1.00 97.88 95 LYS A O 1
ATOM 774 N N . HIS A 1 96 ? -6.254 13.026 -25.879 1.00 98.06 96 HIS A N 1
ATOM 775 C CA . HIS A 1 96 ? -5.278 13.064 -26.978 1.00 98.06 96 HIS A CA 1
ATOM 776 C C . HIS A 1 96 ? -4.577 11.738 -27.288 1.00 98.06 96 HIS A C 1
ATOM 778 O O . HIS A 1 96 ? -4.038 11.567 -28.382 1.00 98.06 96 HIS A O 1
ATOM 784 N N . CYS A 1 97 ? -4.538 10.790 -26.351 1.00 97.75 97 CYS A N 1
ATOM 785 C CA . CYS A 1 97 ? -3.633 9.644 -26.474 1.00 97.75 97 CYS A CA 1
ATOM 786 C C . CYS A 1 97 ? -4.266 8.399 -27.109 1.00 97.75 97 CYS A C 1
ATOM 788 O O . CYS A 1 97 ? -3.531 7.479 -27.475 1.00 97.75 97 CYS A O 1
ATOM 790 N N . HIS A 1 98 ? -5.590 8.375 -27.278 1.00 95.38 98 HIS A N 1
ATOM 791 C CA . HIS A 1 98 ? -6.347 7.227 -27.784 1.00 95.38 98 HIS A CA 1
ATOM 792 C C . HIS A 1 98 ? -6.691 7.360 -29.271 1.00 95.38 98 HIS A C 1
ATOM 794 O O . HIS A 1 98 ? -6.964 8.448 -29.778 1.00 95.38 98 HIS A O 1
ATOM 800 N N . ARG A 1 99 ? -6.710 6.229 -29.976 1.00 93.31 99 ARG A N 1
ATOM 801 C CA . ARG A 1 99 ? -7.378 6.075 -31.273 1.00 93.31 99 ARG A CA 1
ATOM 802 C C . ARG A 1 99 ? -8.823 5.643 -31.072 1.00 93.31 99 ARG A C 1
ATOM 804 O O . ARG A 1 99 ? -9.196 5.137 -30.021 1.00 93.31 99 ARG A O 1
ATOM 811 N N . GLU A 1 100 ? -9.606 5.768 -32.136 1.00 87.94 100 GLU A N 1
ATOM 812 C CA . GLU A 1 100 ? -11.002 5.321 -32.174 1.00 87.94 100 GLU A CA 1
ATOM 813 C C . GLU A 1 100 ? -11.161 3.817 -31.879 1.00 87.94 100 GLU A C 1
ATOM 815 O O . GLU A 1 100 ? -12.142 3.409 -31.270 1.00 87.94 100 GLU A O 1
ATOM 820 N N . ASP A 1 101 ? -10.167 2.991 -32.235 1.00 86.69 101 ASP A N 1
ATOM 821 C CA . ASP A 1 101 ? -10.148 1.550 -31.935 1.00 86.69 101 ASP A CA 1
ATOM 822 C C . ASP A 1 101 ? -9.674 1.208 -30.507 1.00 86.69 101 ASP A C 1
ATOM 824 O O . ASP A 1 101 ? -9.511 0.034 -30.173 1.00 86.69 101 ASP A O 1
ATOM 828 N N . GLY A 1 102 ? -9.443 2.223 -29.668 1.00 86.69 102 GLY A N 1
ATOM 829 C CA . GLY A 1 102 ? -8.971 2.098 -28.290 1.00 86.69 102 GLY A CA 1
ATOM 830 C C . GLY A 1 102 ? -7.458 1.923 -28.148 1.00 86.69 102 GLY A C 1
ATOM 831 O O . GLY A 1 102 ? -6.951 2.011 -27.031 1.00 86.69 102 GLY A O 1
ATOM 832 N N . LYS A 1 103 ? -6.711 1.704 -29.242 1.00 93.06 103 LYS A N 1
ATOM 833 C CA . LYS A 1 103 ? -5.244 1.620 -29.193 1.00 93.06 103 LYS A CA 1
ATOM 834 C C . LYS A 1 103 ? -4.645 2.995 -28.911 1.00 93.06 103 LYS A C 1
ATOM 836 O O . LYS A 1 103 ? -5.104 3.999 -29.452 1.00 93.06 103 LYS A O 1
ATOM 841 N N . MET A 1 104 ? -3.573 3.055 -28.135 1.00 97.00 104 MET A N 1
ATOM 842 C CA . MET A 1 104 ? -2.933 4.313 -27.767 1.00 97.00 104 MET A CA 1
ATOM 843 C C . MET A 1 104 ? -1.696 4.611 -28.615 1.00 97.00 104 MET A C 1
ATOM 845 O O . MET A 1 104 ? -0.948 3.720 -29.027 1.00 97.00 104 MET A O 1
ATOM 849 N N . TRP A 1 105 ? -1.460 5.895 -28.876 1.00 97.44 105 TRP A N 1
ATOM 850 C CA . TRP A 1 105 ? -0.236 6.355 -29.529 1.00 97.44 105 TRP A CA 1
ATOM 851 C C . TRP A 1 105 ? 0.987 6.123 -28.625 1.00 97.44 105 TRP A C 1
ATOM 853 O O . TRP A 1 105 ? 0.878 5.918 -27.417 1.00 97.44 105 TRP A O 1
ATOM 863 N N . PHE A 1 106 ? 2.183 6.145 -29.211 1.00 96.75 106 PHE A N 1
ATOM 864 C CA . PHE A 1 106 ? 3.444 6.149 -28.462 1.00 96.75 106 PHE A CA 1
ATOM 865 C C . PHE A 1 106 ? 3.879 7.576 -28.115 1.00 96.75 106 PHE A C 1
ATOM 867 O O . PHE A 1 106 ? 4.346 7.834 -27.007 1.00 96.75 106 PHE A O 1
ATOM 874 N N . SER A 1 107 ? 3.734 8.498 -29.066 1.00 97.44 107 SER A N 1
ATOM 875 C CA . SER A 1 107 ? 4.017 9.917 -28.865 1.00 97.44 107 SER A CA 1
ATOM 876 C C . SER A 1 107 ? 3.046 10.797 -29.642 1.00 97.44 107 SER A C 1
ATOM 878 O O . SER A 1 107 ? 2.538 10.404 -30.701 1.00 97.44 107 SER A O 1
ATOM 880 N N . VAL A 1 108 ? 2.820 11.986 -29.097 1.00 98.44 108 VAL A N 1
ATOM 881 C CA . VAL A 1 108 ? 1.969 13.051 -29.637 1.00 98.44 108 VAL A CA 1
ATOM 882 C C . VAL A 1 108 ? 2.722 14.385 -29.555 1.00 98.44 108 VAL A C 1
ATOM 884 O O . VAL A 1 108 ? 3.677 14.483 -28.784 1.00 98.44 108 VAL A O 1
ATOM 887 N N . THR A 1 109 ? 2.324 15.397 -30.328 1.00 98.62 109 THR A N 1
ATOM 888 C CA . THR A 1 109 ? 2.873 16.758 -30.187 1.00 98.62 109 THR A CA 1
ATOM 889 C C . THR A 1 109 ? 2.535 17.324 -28.810 1.00 98.62 109 THR A C 1
ATOM 891 O O . THR A 1 109 ? 1.709 16.765 -28.078 1.00 98.62 109 THR A O 1
ATOM 894 N N . ARG A 1 110 ? 3.113 18.475 -28.462 1.00 98.31 110 ARG A N 1
ATOM 895 C CA . ARG A 1 110 ? 2.782 19.193 -27.225 1.00 98.31 110 ARG A CA 1
ATOM 896 C C . ARG A 1 110 ? 1.273 19.412 -27.055 1.00 98.31 110 ARG A C 1
ATOM 898 O O . ARG A 1 110 ? 0.745 19.200 -25.967 1.00 98.31 110 ARG A O 1
ATOM 905 N N . GLU A 1 111 ? 0.569 19.763 -28.126 1.00 98.38 111 GLU A N 1
ATOM 906 C CA . GLU A 1 111 ? -0.879 20.027 -28.154 1.00 98.38 111 GLU A CA 1
ATOM 907 C C . GLU A 1 111 ? -1.725 18.747 -28.251 1.00 98.38 111 GLU A C 1
ATOM 909 O O . GLU A 1 111 ? -2.953 18.810 -28.191 1.00 98.38 111 GLU A O 1
ATOM 914 N N . GLY A 1 112 ? -1.084 17.586 -28.419 1.00 98.12 112 GLY A N 1
ATOM 915 C CA . GLY A 1 112 ? -1.744 16.287 -28.467 1.00 98.12 112 GLY A CA 1
ATOM 916 C C . GLY A 1 112 ? -2.108 15.786 -29.866 1.00 98.12 112 GLY A C 1
ATOM 917 O O . GLY A 1 112 ? -2.957 14.903 -29.981 1.00 98.12 112 GLY A O 1
ATOM 918 N N . ALA A 1 113 ? -1.492 16.307 -30.934 1.00 98.31 113 ALA A N 1
ATOM 919 C CA . ALA A 1 113 ? -1.658 15.733 -32.270 1.00 98.31 113 ALA A CA 1
ATOM 920 C C . ALA A 1 113 ? -0.847 14.426 -32.401 1.00 98.31 113 ALA A C 1
ATOM 922 O O . ALA A 1 113 ? 0.299 14.369 -31.954 1.00 98.31 113 ALA A O 1
ATOM 923 N N . PRO A 1 114 ? -1.391 13.356 -33.001 1.00 97.50 114 PRO A N 1
ATOM 924 C CA . PRO A 1 114 ? -0.719 12.062 -33.046 1.00 97.50 114 PRO A CA 1
ATOM 925 C C . PRO A 1 114 ? 0.521 12.077 -33.943 1.00 97.50 114 PRO A C 1
ATOM 927 O O . PRO A 1 114 ? 0.462 12.539 -35.079 1.00 97.50 114 PRO A O 1
ATOM 930 N N . LEU A 1 115 ? 1.630 11.511 -33.453 1.00 96.88 115 LEU A N 1
ATOM 931 C CA . LEU A 1 115 ? 2.900 11.471 -34.191 1.00 96.88 115 LEU A CA 1
ATOM 932 C C . LEU A 1 115 ? 3.355 10.059 -34.526 1.00 96.88 115 LEU A C 1
ATOM 934 O O . LEU A 1 115 ? 3.724 9.765 -35.662 1.00 96.88 115 LEU A O 1
ATOM 938 N N . ARG A 1 116 ? 3.372 9.166 -33.531 1.00 95.00 116 ARG A N 1
ATOM 939 C CA . ARG A 1 116 ? 3.933 7.826 -33.712 1.00 95.00 116 ARG A CA 1
ATOM 940 C C . ARG A 1 116 ? 3.100 6.774 -33.016 1.00 95.00 116 ARG A C 1
ATOM 942 O O . ARG A 1 116 ? 2.838 6.860 -31.821 1.00 95.00 116 ARG A O 1
ATOM 949 N N . MET A 1 117 ? 2.779 5.723 -33.759 1.00 91.81 117 MET A N 1
ATOM 950 C CA . MET A 1 117 ? 2.272 4.460 -33.235 1.00 91.81 117 MET A CA 1
ATOM 951 C C . MET A 1 117 ? 3.432 3.477 -33.080 1.00 91.81 117 MET A C 1
ATOM 953 O O . MET A 1 117 ? 4.363 3.473 -33.889 1.00 91.81 117 MET A O 1
ATOM 957 N N . ARG A 1 118 ? 3.376 2.611 -32.068 1.00 88.19 118 ARG A N 1
ATOM 958 C CA . ARG A 1 118 ? 4.280 1.461 -31.973 1.00 88.19 118 ARG A CA 1
ATOM 959 C C . ARG A 1 118 ? 3.506 0.151 -32.018 1.00 88.19 118 ARG A C 1
ATOM 961 O O . ARG A 1 118 ? 2.289 0.102 -31.848 1.00 88.19 118 ARG A O 1
ATOM 968 N N . ARG A 1 119 ? 4.241 -0.923 -32.317 1.00 86.75 119 ARG A N 1
ATOM 969 C CA . ARG A 1 119 ? 3.699 -2.280 -32.338 1.00 86.75 119 ARG A CA 1
ATOM 970 C C . ARG A 1 119 ? 3.156 -2.643 -30.954 1.00 86.75 119 ARG A C 1
ATOM 972 O O . ARG A 1 119 ? 1.965 -2.863 -30.834 1.00 86.75 119 ARG A O 1
ATOM 979 N N . TYR A 1 120 ? 4.006 -2.648 -29.930 1.00 83.81 120 TYR A N 1
ATOM 980 C CA . TYR A 1 120 ? 3.643 -2.991 -28.549 1.00 83.81 120 TYR A CA 1
ATOM 981 C C . TYR A 1 120 ? 2.683 -1.982 -27.896 1.00 83.81 120 TYR A C 1
ATOM 983 O O . TYR A 1 120 ? 2.656 -0.816 -28.285 1.00 83.81 120 TYR A O 1
ATOM 991 N N . VAL A 1 121 ? 1.952 -2.442 -26.876 1.00 87.25 121 VAL A N 1
ATOM 992 C CA . VAL A 1 121 ? 0.837 -1.727 -26.221 1.00 87.25 121 VAL A CA 1
ATOM 993 C C . VAL A 1 121 ? 1.132 -1.337 -24.768 1.00 87.25 121 VAL A C 1
ATOM 995 O O . VAL A 1 121 ? 0.307 -1.473 -23.876 1.00 87.25 121 VAL A O 1
ATOM 998 N N . PHE A 1 122 ? 2.351 -0.876 -24.481 1.00 94.94 122 PHE A N 1
ATOM 999 C CA . PHE A 1 122 ? 2.684 -0.432 -23.119 1.00 94.94 122 PHE A CA 1
ATOM 1000 C C . PHE A 1 122 ? 2.045 0.918 -22.750 1.00 94.94 122 PHE A C 1
ATOM 1002 O O . PHE A 1 122 ? 1.910 1.208 -21.567 1.00 94.94 122 PHE A O 1
ATOM 1009 N N . SER A 1 123 ? 1.612 1.723 -23.729 1.00 97.62 123 SER A N 1
ATOM 1010 C CA . SER A 1 123 ? 0.879 2.971 -23.458 1.00 97.62 123 SER A CA 1
ATOM 1011 C C . SER A 1 123 ? -0.415 2.688 -22.696 1.00 97.62 123 SER A C 1
ATOM 1013 O O . SER A 1 123 ? -0.722 3.364 -21.721 1.00 97.62 123 SER A O 1
ATOM 1015 N N . GLU A 1 124 ? -1.114 1.634 -23.101 1.00 98.12 124 GLU A N 1
ATOM 1016 C CA . GLU A 1 124 ? -2.369 1.157 -22.541 1.00 98.12 124 GLU A CA 1
ATOM 1017 C C . GLU A 1 124 ? -2.186 0.646 -21.110 1.00 98.12 124 GLU A C 1
ATOM 1019 O O . GLU A 1 124 ? -2.959 1.007 -20.229 1.00 98.12 124 GLU A O 1
ATOM 1024 N N . ALA A 1 125 ? -1.124 -0.124 -20.850 1.00 98.38 125 ALA A N 1
ATOM 1025 C CA . ALA A 1 125 ? -0.787 -0.570 -19.497 1.00 98.38 125 ALA A CA 1
ATOM 1026 C C . ALA A 1 125 ? -0.525 0.612 -18.550 1.00 98.38 125 ALA A C 1
ATOM 1028 O O . ALA A 1 125 ? -1.080 0.672 -17.453 1.00 98.38 125 ALA A O 1
ATOM 1029 N N . PHE A 1 126 ? 0.283 1.588 -18.980 1.00 98.62 126 PHE A N 1
ATOM 1030 C CA . PHE A 1 126 ? 0.594 2.747 -18.141 1.00 98.62 126 PHE A CA 1
ATOM 1031 C C . PHE A 1 126 ? -0.608 3.681 -17.956 1.00 98.62 126 PHE A C 1
ATOM 1033 O O . PHE A 1 126 ? -0.762 4.271 -16.889 1.00 98.62 126 PHE A O 1
ATOM 1040 N N . ALA A 1 127 ? -1.481 3.802 -18.958 1.00 98.69 127 ALA A N 1
ATOM 1041 C CA . ALA A 1 127 ? -2.748 4.506 -18.806 1.00 98.69 127 ALA A CA 1
ATOM 1042 C C . ALA A 1 127 ? -3.663 3.790 -17.803 1.00 98.69 127 ALA A C 1
ATOM 1044 O O . ALA A 1 127 ? -4.224 4.446 -16.929 1.00 98.69 127 ALA A O 1
ATOM 1045 N N . ALA A 1 128 ? -3.746 2.456 -17.863 1.00 98.81 128 ALA A N 1
ATOM 1046 C CA . ALA A 1 128 ? -4.567 1.665 -16.954 1.00 98.81 128 ALA A CA 1
ATOM 1047 C C . ALA A 1 128 ? -4.187 1.895 -15.484 1.00 98.81 128 ALA A C 1
ATOM 1049 O O . ALA A 1 128 ? -5.055 2.226 -14.676 1.00 98.81 128 ALA A O 1
ATOM 1050 N N . ILE A 1 129 ? -2.895 1.806 -15.142 1.00 98.88 129 ILE A N 1
ATOM 1051 C CA . ILE A 1 129 ? -2.444 2.053 -13.762 1.00 98.88 129 ILE A CA 1
ATOM 1052 C C . ILE A 1 129 ? -2.683 3.510 -13.338 1.00 98.88 129 ILE A C 1
ATOM 1054 O O . ILE A 1 129 ? -3.089 3.759 -12.205 1.00 98.88 129 ILE A O 1
ATOM 1058 N N . SER A 1 130 ? -2.507 4.474 -14.250 1.00 98.88 130 SER A N 1
ATOM 1059 C CA . SER A 1 130 ? -2.760 5.892 -13.974 1.00 98.88 130 SER A CA 1
ATOM 1060 C C . SER A 1 130 ? -4.217 6.151 -13.633 1.00 98.88 130 SER A C 1
ATOM 1062 O O . SER A 1 130 ? -4.507 6.828 -12.650 1.00 98.88 130 SER A O 1
ATOM 1064 N N . TYR A 1 131 ? -5.131 5.632 -14.450 1.00 98.88 131 TYR A N 1
ATOM 1065 C CA . TYR A 1 131 ? -6.561 5.814 -14.255 1.00 98.88 131 TYR A CA 1
ATOM 1066 C C . TYR A 1 131 ? -7.035 5.116 -12.978 1.00 98.88 131 TYR A C 1
ATOM 1068 O O . TYR A 1 131 ? -7.804 5.704 -12.224 1.00 98.88 131 TYR A O 1
ATOM 1076 N N . ALA A 1 132 ? -6.512 3.923 -12.675 1.00 98.81 132 ALA A N 1
ATOM 1077 C CA . ALA A 1 132 ? -6.836 3.200 -11.449 1.00 98.81 132 ALA A CA 1
ATOM 1078 C C . ALA A 1 132 ? -6.410 3.979 -10.190 1.00 98.81 132 ALA A C 1
ATOM 1080 O O . ALA A 1 132 ? -7.229 4.222 -9.302 1.00 98.81 132 ALA A O 1
ATOM 1081 N N . ALA A 1 133 ? -5.153 4.430 -10.127 1.00 98.56 133 ALA A N 1
ATOM 1082 C CA . ALA A 1 133 ? -4.650 5.202 -8.989 1.00 98.56 133 ALA A CA 1
ATOM 1083 C C . ALA A 1 133 ? -5.380 6.549 -8.831 1.00 98.56 133 ALA A C 1
ATOM 1085 O O . ALA A 1 133 ? -5.664 6.979 -7.709 1.00 98.56 133 ALA A O 1
ATOM 1086 N N . TYR A 1 134 ? -5.725 7.201 -9.947 1.00 98.75 134 TYR A N 1
ATOM 1087 C CA . TYR A 1 134 ? -6.486 8.448 -9.950 1.00 98.75 134 TYR A CA 1
ATOM 1088 C C . TYR A 1 134 ? -7.937 8.265 -9.490 1.00 98.75 134 TYR A C 1
ATOM 1090 O O . TYR A 1 134 ? -8.442 9.083 -8.719 1.00 98.75 134 TYR A O 1
ATOM 1098 N N . ALA A 1 135 ? -8.593 7.177 -9.900 1.00 97.81 135 ALA A N 1
ATOM 1099 C CA . ALA A 1 135 ? -9.930 6.820 -9.436 1.00 97.81 135 ALA A CA 1
ATOM 1100 C C . ALA A 1 135 ? -9.953 6.642 -7.912 1.00 97.81 135 ALA A C 1
ATOM 1102 O O . ALA A 1 135 ? -10.807 7.222 -7.248 1.00 97.81 135 ALA A O 1
ATOM 1103 N N . LYS A 1 136 ? -8.965 5.940 -7.337 1.00 93.12 136 LYS A N 1
ATOM 1104 C CA . LYS A 1 136 ? -8.827 5.814 -5.875 1.00 93.12 136 LYS A CA 1
ATOM 1105 C C . LYS A 1 136 ? -8.635 7.165 -5.184 1.00 93.12 136 LYS A C 1
ATOM 1107 O O . LYS A 1 136 ? -9.239 7.404 -4.146 1.00 93.12 136 LYS A O 1
ATOM 1112 N N . ALA A 1 137 ? -7.832 8.051 -5.774 1.00 89.06 137 ALA A N 1
ATOM 1113 C CA . ALA A 1 137 ? -7.545 9.368 -5.206 1.00 89.06 137 ALA A CA 1
ATOM 1114 C C . ALA A 1 137 ? -8.756 10.316 -5.191 1.00 89.06 137 ALA A C 1
ATOM 1116 O O . ALA A 1 137 ? -8.785 11.259 -4.404 1.00 89.06 137 ALA A O 1
ATOM 1117 N N . THR A 1 138 ? -9.732 10.111 -6.081 1.00 90.94 138 THR A N 1
ATOM 1118 C CA . THR A 1 138 ? -10.804 11.091 -6.342 1.00 90.94 138 THR A CA 1
ATOM 1119 C C . THR A 1 138 ? -12.222 10.557 -6.182 1.00 90.94 138 THR A C 1
ATOM 1121 O O . THR A 1 138 ? -13.152 11.355 -6.081 1.00 90.94 138 THR A O 1
ATOM 1124 N N . GLY A 1 139 ? -12.412 9.239 -6.201 1.00 91.62 139 GLY A N 1
ATOM 1125 C CA . GLY A 1 139 ? -13.725 8.615 -6.358 1.00 91.62 139 GLY A CA 1
ATOM 1126 C C . GLY A 1 139 ? -14.301 8.706 -7.782 1.00 91.62 139 GLY A C 1
ATOM 1127 O O . GLY A 1 139 ? -15.490 8.448 -7.957 1.00 91.62 139 GLY A O 1
ATOM 1128 N N . ASP A 1 140 ? -13.508 9.080 -8.800 1.00 92.50 140 ASP A N 1
ATOM 1129 C CA . ASP A 1 140 ? -13.956 9.152 -10.202 1.00 92.50 140 ASP A CA 1
ATOM 1130 C C . ASP A 1 140 ? -14.245 7.745 -10.766 1.00 92.50 140 ASP A C 1
ATOM 1132 O O . ASP A 1 140 ? -13.343 7.012 -11.183 1.00 92.50 140 ASP A O 1
ATOM 1136 N N . ALA A 1 141 ? -15.530 7.380 -10.815 1.00 94.62 141 ALA A N 1
ATOM 1137 C CA . ALA A 1 141 ? -15.992 6.120 -11.397 1.00 94.62 141 ALA A CA 1
ATOM 1138 C C . ALA A 1 141 ? -15.664 5.993 -12.898 1.00 94.62 141 ALA A C 1
ATOM 1140 O O . ALA A 1 141 ? -15.378 4.895 -13.374 1.00 94.62 141 ALA A O 1
ATOM 1141 N N . GLY A 1 142 ? -15.636 7.105 -13.640 1.00 97.62 142 GLY A N 1
ATOM 1142 C CA . GLY A 1 142 ? -15.230 7.112 -15.044 1.00 97.62 142 GLY A CA 1
ATOM 1143 C C . GLY A 1 142 ? -13.757 6.743 -15.209 1.00 97.62 142 GLY A C 1
ATOM 1144 O O . GLY A 1 142 ? -13.407 5.995 -16.118 1.00 97.62 142 GLY A O 1
ATOM 1145 N N . ALA A 1 143 ? -12.888 7.181 -14.293 1.00 98.06 143 ALA A N 1
ATOM 1146 C CA . ALA A 1 143 ? -11.481 6.775 -14.294 1.00 98.06 143 ALA A CA 1
ATOM 1147 C C . ALA A 1 143 ? -11.320 5.275 -13.999 1.00 98.06 143 ALA A C 1
ATOM 1149 O O . ALA A 1 143 ? -10.496 4.613 -14.630 1.00 98.06 143 ALA A O 1
ATOM 1150 N N . ALA A 1 144 ? -12.139 4.705 -13.113 1.00 97.31 144 ALA A N 1
ATOM 1151 C CA . ALA A 1 144 ? -12.137 3.260 -12.878 1.00 97.31 144 ALA A CA 1
ATOM 1152 C C . ALA A 1 144 ? -12.528 2.472 -14.145 1.00 97.31 144 ALA A C 1
ATOM 1154 O O . ALA A 1 144 ? -11.877 1.483 -14.492 1.00 97.31 144 ALA A O 1
ATOM 1155 N N . GLU A 1 145 ? -13.539 2.934 -14.887 1.00 98.19 145 GLU A N 1
ATOM 1156 C CA . GLU A 1 145 ? -13.907 2.331 -16.172 1.00 98.19 145 GLU A CA 1
ATOM 1157 C C . GLU A 1 145 ? -12.806 2.469 -17.229 1.00 98.19 145 GLU A C 1
ATOM 1159 O O . GLU A 1 145 ? -12.529 1.516 -17.962 1.00 98.19 145 GLU A O 1
ATOM 1164 N N . ASP A 1 146 ? -12.177 3.641 -17.327 1.00 98.38 146 ASP A N 1
ATOM 1165 C CA . ASP A 1 146 ? -11.087 3.892 -18.272 1.00 98.38 146 ASP A CA 1
ATOM 1166 C C . ASP A 1 146 ? -9.888 2.980 -17.991 1.00 98.38 146 ASP A C 1
ATOM 1168 O O . ASP A 1 146 ? -9.275 2.458 -18.926 1.00 98.38 146 ASP A O 1
ATOM 1172 N N . ALA A 1 147 ? -9.588 2.722 -16.713 1.00 98.69 147 ALA A N 1
ATOM 1173 C CA . ALA A 1 147 ? -8.554 1.778 -16.305 1.00 98.69 147 ALA A CA 1
ATOM 1174 C C . ALA A 1 147 ? -8.838 0.363 -16.829 1.00 98.69 147 ALA A C 1
ATOM 1176 O O . ALA A 1 147 ? -7.974 -0.263 -17.454 1.00 98.69 147 ALA A O 1
ATOM 1177 N N . ALA A 1 148 ? -10.067 -0.122 -16.630 1.00 98.50 148 ALA A N 1
ATOM 1178 C CA . ALA A 1 148 ? -10.490 -1.438 -17.096 1.00 98.50 148 ALA A CA 1
ATOM 1179 C C . ALA A 1 148 ? -10.473 -1.539 -18.632 1.00 98.50 148 ALA A C 1
ATOM 1181 O O . ALA A 1 148 ? -9.992 -2.534 -19.178 1.00 98.50 148 ALA A O 1
ATOM 1182 N N . LYS A 1 149 ? -10.933 -0.497 -19.342 1.00 98.06 149 LYS A N 1
ATOM 1183 C CA . LYS A 1 149 ? -10.904 -0.423 -20.815 1.00 98.06 149 LYS A CA 1
ATOM 1184 C C . LYS A 1 149 ? -9.470 -0.449 -21.348 1.00 98.06 149 LYS A C 1
ATOM 1186 O O . LYS A 1 149 ? -9.175 -1.226 -22.255 1.00 98.06 149 LYS A O 1
ATOM 1191 N N . ALA A 1 150 ? -8.567 0.339 -20.766 1.00 98.25 150 ALA A N 1
ATOM 1192 C CA . ALA A 1 150 ? -7.163 0.373 -21.168 1.00 98.25 150 ALA A CA 1
ATOM 1193 C C . ALA A 1 150 ? -6.478 -0.988 -20.951 1.00 98.25 150 ALA A C 1
ATOM 1195 O O . ALA A 1 150 ? -5.789 -1.483 -21.848 1.00 98.25 150 ALA A O 1
ATOM 1196 N N . PHE A 1 151 ? -6.729 -1.656 -19.818 1.00 98.56 151 PHE A N 1
ATOM 1197 C CA . PHE A 1 151 ? -6.180 -2.992 -19.582 1.00 98.56 151 PHE A CA 1
ATOM 1198 C C . PHE A 1 151 ? -6.804 -4.059 -20.496 1.00 98.56 151 PHE A C 1
ATOM 1200 O O . PHE A 1 151 ? -6.096 -4.929 -20.999 1.00 98.56 151 PHE A O 1
ATOM 1207 N N . ALA A 1 152 ? -8.097 -3.973 -20.816 1.00 98.25 152 ALA A N 1
ATOM 1208 C CA . ALA A 1 152 ? -8.712 -4.853 -21.810 1.00 98.25 152 ALA A CA 1
ATOM 1209 C C . ALA A 1 152 ? -8.061 -4.696 -23.198 1.00 98.25 152 ALA A C 1
ATOM 1211 O O . ALA A 1 152 ? -7.760 -5.694 -23.859 1.00 98.25 152 ALA A O 1
ATOM 1212 N N . THR A 1 153 ? -7.767 -3.463 -23.625 1.00 97.25 153 THR A N 1
ATOM 1213 C CA . THR A 1 153 ? -7.027 -3.197 -24.870 1.00 97.25 153 THR A CA 1
ATOM 1214 C C . THR A 1 153 ? -5.617 -3.786 -24.818 1.00 97.25 153 THR A C 1
ATOM 1216 O O . THR A 1 153 ? -5.199 -4.456 -25.766 1.00 97.25 153 THR A O 1
ATOM 1219 N N . TYR A 1 154 ? -4.903 -3.605 -23.703 1.00 97.56 154 TYR A N 1
ATOM 1220 C CA . TYR A 1 154 ? -3.594 -4.217 -23.472 1.00 97.56 154 TYR A CA 1
ATOM 1221 C C . TYR A 1 154 ? -3.629 -5.738 -23.674 1.00 97.56 154 TYR A C 1
ATOM 1223 O O . TYR A 1 154 ? -2.825 -6.291 -24.432 1.00 97.56 154 TYR A O 1
ATOM 1231 N N . LEU A 1 155 ? -4.590 -6.407 -23.030 1.00 97.50 155 LEU A N 1
ATOM 1232 C CA . LEU A 1 155 ? -4.754 -7.858 -23.082 1.00 97.50 155 LEU A CA 1
ATOM 1233 C C . LEU A 1 155 ? -5.077 -8.336 -24.499 1.00 97.50 155 LEU A C 1
ATOM 1235 O O . LEU A 1 155 ? -4.440 -9.261 -25.008 1.00 97.50 155 LEU A O 1
ATOM 1239 N N . ARG A 1 156 ? -6.021 -7.663 -25.163 1.00 95.75 156 ARG A N 1
ATOM 1240 C CA . ARG A 1 156 ? -6.423 -7.955 -26.541 1.00 95.75 156 ARG A CA 1
ATOM 1241 C C . ARG A 1 156 ? -5.233 -7.897 -27.494 1.00 95.75 156 ARG A C 1
ATOM 1243 O O . ARG A 1 156 ? -5.008 -8.831 -28.252 1.00 95.75 156 ARG A O 1
ATOM 1250 N N . TYR A 1 157 ? -4.457 -6.821 -27.471 1.00 94.06 157 TYR A N 1
ATOM 1251 C CA . TYR A 1 157 ? -3.364 -6.656 -28.427 1.00 94.06 157 TYR A CA 1
ATOM 1252 C C . TYR A 1 157 ? -2.137 -7.522 -28.109 1.00 94.06 157 TYR A C 1
ATOM 1254 O O . TYR A 1 157 ? -1.455 -7.936 -29.043 1.00 94.06 157 TYR A O 1
ATOM 1262 N N . ASN A 1 158 ? -1.830 -7.816 -26.843 1.00 92.31 158 ASN A N 1
ATOM 1263 C CA . ASN A 1 158 ? -0.680 -8.671 -26.520 1.00 92.31 158 ASN A CA 1
ATOM 1264 C C . ASN A 1 158 ? -0.969 -10.167 -26.657 1.00 92.31 158 ASN A C 1
ATOM 1266 O O . ASN A 1 158 ? -0.085 -10.903 -27.094 1.00 92.31 158 ASN A O 1
ATOM 1270 N N . PHE A 1 159 ? -2.167 -10.618 -26.278 1.00 93.44 159 PHE A N 1
ATOM 1271 C CA . PHE A 1 159 ? -2.413 -12.043 -26.032 1.00 93.44 159 PHE A CA 1
ATOM 1272 C C . PHE A 1 159 ? -3.501 -12.657 -26.905 1.00 93.44 159 PHE A C 1
ATOM 1274 O O . PHE A 1 159 ? -3.550 -13.880 -27.017 1.00 93.44 159 PHE A O 1
ATOM 1281 N N . GLN A 1 160 ? -4.351 -11.860 -27.562 1.00 93.81 160 GLN A N 1
ATOM 1282 C CA . GLN A 1 160 ? -5.313 -12.416 -28.509 1.00 93.81 160 GLN A CA 1
ATOM 1283 C C . GLN A 1 160 ? -4.611 -12.749 -29.840 1.00 93.81 160 GLN A C 1
ATOM 1285 O O . GLN A 1 160 ? -4.076 -11.847 -30.500 1.00 93.81 160 GLN A O 1
ATOM 1290 N N . PRO A 1 161 ? -4.630 -14.020 -30.287 1.00 90.81 161 PRO A N 1
ATOM 1291 C CA . PRO A 1 161 ? -3.993 -14.413 -31.538 1.00 90.81 161 PRO A CA 1
ATOM 1292 C C . PRO A 1 161 ? -4.537 -13.631 -32.740 1.00 90.81 161 PRO A C 1
ATOM 1294 O O . PRO A 1 161 ? -5.741 -13.415 -32.868 1.00 90.81 161 PRO A O 1
ATOM 1297 N N . GLY A 1 162 ? -3.641 -13.216 -33.637 1.00 89.44 162 GLY A N 1
ATOM 1298 C CA . GLY A 1 162 ? -3.992 -12.539 -34.891 1.00 89.44 162 GLY A CA 1
ATOM 1299 C C . GLY A 1 162 ? -4.321 -11.046 -34.777 1.00 89.44 162 GLY A C 1
ATOM 1300 O O . GLY A 1 162 ? -4.474 -10.398 -35.808 1.00 89.44 162 GLY A O 1
ATOM 1301 N N . VAL A 1 163 ? -4.392 -10.474 -33.568 1.00 92.38 163 VAL A N 1
ATOM 1302 C CA . VAL A 1 163 ? -4.678 -9.037 -33.394 1.00 92.38 163 VAL A CA 1
ATOM 1303 C C . VAL A 1 163 ? -3.439 -8.177 -33.649 1.00 92.38 163 VAL A C 1
ATOM 1305 O O . VAL A 1 163 ? -3.516 -7.163 -34.343 1.00 92.38 163 VAL A O 1
ATOM 1308 N N . MET A 1 164 ? -2.286 -8.569 -33.104 1.00 89.94 164 MET A N 1
ATOM 1309 C CA . MET A 1 164 ? -1.022 -7.870 -33.329 1.00 89.94 164 MET A CA 1
ATOM 1310 C C . MET A 1 164 ? -0.204 -8.563 -34.416 1.00 89.94 164 MET A C 1
ATOM 1312 O O . MET A 1 164 ? 0.100 -9.750 -34.266 1.00 89.94 164 MET A O 1
ATOM 1316 N N . PRO A 1 165 ? 0.254 -7.840 -35.453 1.00 88.00 165 PRO A N 1
ATOM 1317 C CA . PRO A 1 165 ? 1.223 -8.383 -36.395 1.00 88.00 165 PRO A CA 1
ATOM 1318 C C . PRO A 1 165 ? 2.465 -8.917 -35.656 1.00 88.00 165 PRO A C 1
ATOM 1320 O O . PRO A 1 165 ? 2.957 -8.248 -34.737 1.00 88.00 165 PRO A O 1
ATOM 1323 N N . PRO A 1 166 ? 2.992 -10.107 -35.988 1.00 86.50 166 PRO A N 1
ATOM 1324 C CA . PRO A 1 166 ? 4.222 -10.625 -35.391 1.00 86.50 166 PRO A CA 1
ATOM 1325 C C . PRO A 1 166 ? 5.401 -9.651 -35.531 1.00 86.50 166 PRO A C 1
ATOM 1327 O O . PRO A 1 166 ? 5.483 -8.892 -36.492 1.00 86.50 166 PRO A O 1
ATOM 1330 N N . LYS A 1 167 ? 6.307 -9.630 -34.541 1.00 84.88 167 LYS A N 1
ATOM 1331 C CA . LYS A 1 167 ? 7.547 -8.827 -34.623 1.00 84.88 167 LYS A CA 1
ATOM 1332 C C . LYS A 1 167 ? 8.532 -9.445 -35.616 1.00 84.88 167 LYS A C 1
ATOM 1334 O O . LYS A 1 167 ? 9.273 -8.720 -36.268 1.00 84.88 167 LYS A O 1
ATOM 1339 N N . PHE A 1 168 ? 8.549 -10.772 -35.668 1.00 85.31 168 PHE A N 1
ATOM 1340 C CA . PHE A 1 168 ? 9.453 -11.569 -36.480 1.00 85.31 168 PHE A CA 1
ATOM 1341 C C . PHE A 1 168 ? 8.660 -12.343 -37.527 1.00 85.31 168 PHE A C 1
ATOM 1343 O O . PHE A 1 168 ? 7.525 -12.751 -37.271 1.00 85.31 168 PHE A O 1
ATOM 1350 N N . GLU A 1 169 ? 9.281 -12.557 -38.683 1.00 90.06 169 GLU A N 1
ATOM 1351 C CA . GLU A 1 169 ? 8.727 -13.398 -39.739 1.00 90.06 169 GLU A CA 1
ATOM 1352 C C . GLU A 1 169 ? 8.588 -14.863 -39.279 1.00 90.06 169 GLU A C 1
ATOM 1354 O O . GLU A 1 169 ? 9.370 -15.324 -38.436 1.00 90.06 169 GLU A O 1
ATOM 1359 N N . PRO A 1 170 ? 7.657 -15.642 -39.864 1.00 90.44 170 PRO A N 1
ATOM 1360 C CA . PRO A 1 170 ? 7.407 -17.035 -39.482 1.00 90.44 170 PRO A CA 1
ATOM 1361 C C . PRO A 1 170 ? 8.619 -17.969 -39.597 1.00 90.44 170 PRO A C 1
ATOM 1363 O O . PRO A 1 170 ? 8.602 -19.055 -39.028 1.00 90.44 170 PRO A O 1
ATOM 1366 N N . THR A 1 171 ? 9.673 -17.565 -40.311 1.00 93.62 171 THR A N 1
ATOM 1367 C CA . THR A 1 171 ? 10.934 -18.315 -40.436 1.00 93.62 171 THR A CA 1
ATOM 1368 C C . THR A 1 171 ? 11.640 -18.516 -39.092 1.00 93.62 171 THR A C 1
ATOM 1370 O O . THR A 1 171 ? 12.328 -19.516 -38.903 1.00 93.62 171 THR A O 1
ATOM 1373 N N . ARG A 1 172 ? 11.492 -17.572 -38.154 1.00 91.25 172 ARG A N 1
ATOM 1374 C CA . ARG A 1 172 ? 12.018 -17.682 -36.788 1.00 91.25 172 ARG A CA 1
ATOM 1375 C C . ARG A 1 172 ? 11.020 -17.046 -35.822 1.00 91.25 172 ARG A C 1
ATOM 1377 O O . ARG A 1 172 ? 11.207 -15.897 -35.415 1.00 91.25 172 ARG A O 1
ATOM 1384 N N . PRO A 1 173 ? 9.937 -17.760 -35.485 1.00 92.44 173 PRO A N 1
ATOM 1385 C CA . PRO A 1 173 ? 8.941 -17.226 -34.581 1.00 92.44 173 PRO A CA 1
ATOM 1386 C C . PRO A 1 173 ? 9.562 -17.086 -33.190 1.00 92.44 173 PRO A C 1
ATOM 1388 O O . PRO A 1 173 ? 10.325 -17.943 -32.746 1.00 92.44 173 PRO A O 1
ATOM 1391 N N . ALA A 1 174 ? 9.233 -15.997 -32.506 1.00 94.25 174 ALA A N 1
ATOM 1392 C CA . ALA A 1 174 ? 9.713 -15.740 -31.161 1.00 94.25 174 ALA A CA 1
ATOM 1393 C C . ALA A 1 174 ? 8.696 -14.913 -30.378 1.00 94.25 174 ALA A C 1
ATOM 1395 O O . ALA A 1 174 ? 7.939 -14.119 -30.953 1.00 94.25 174 ALA A O 1
ATOM 1396 N N . LYS A 1 175 ? 8.709 -15.080 -29.060 1.00 93.50 175 LYS A N 1
ATOM 1397 C CA . LYS A 1 175 ? 7.914 -14.304 -28.111 1.00 93.50 175 LYS A CA 1
ATOM 1398 C C . LYS A 1 175 ? 8.809 -13.718 -27.028 1.00 93.50 175 LYS A C 1
ATOM 1400 O O . LYS A 1 175 ? 9.848 -14.284 -26.707 1.00 93.50 175 LYS A O 1
ATOM 1405 N N . GLY A 1 176 ? 8.407 -12.561 -26.511 1.00 94.88 176 GLY A N 1
ATOM 1406 C CA . GLY A 1 176 ? 9.172 -11.804 -25.524 1.00 94.88 176 GLY A CA 1
ATOM 1407 C C . GLY A 1 176 ? 8.448 -11.709 -24.188 1.00 94.88 176 GLY A C 1
ATOM 1408 O O . GLY A 1 176 ? 7.217 -11.715 -24.147 1.00 94.88 176 GLY A O 1
ATOM 1409 N N . VAL A 1 177 ? 9.216 -11.576 -23.113 1.00 97.19 177 VAL A N 1
ATOM 1410 C CA . VAL A 1 177 ? 8.704 -11.645 -21.738 1.00 97.19 177 VAL A CA 1
ATOM 1411 C C . VAL A 1 177 ? 7.990 -10.372 -21.271 1.00 97.19 177 VAL A C 1
ATOM 1413 O O . VAL A 1 177 ? 7.109 -10.423 -20.415 1.00 97.19 177 VAL A O 1
ATOM 1416 N N . GLY A 1 178 ? 8.310 -9.223 -21.878 1.00 95.88 178 GLY A N 1
ATOM 1417 C CA . GLY A 1 178 ? 7.846 -7.914 -21.404 1.00 95.88 178 GLY A CA 1
ATOM 1418 C C . GLY A 1 178 ? 6.322 -7.755 -21.333 1.00 95.88 178 GLY A C 1
ATOM 1419 O O . GLY A 1 178 ? 5.821 -7.100 -20.426 1.00 95.88 178 GLY A O 1
ATOM 1420 N N . GLY A 1 179 ? 5.558 -8.389 -22.232 1.00 96.62 179 GLY A N 1
ATOM 1421 C CA . GLY A 1 179 ? 4.090 -8.371 -22.154 1.00 96.62 179 GLY A CA 1
ATOM 1422 C C . GLY A 1 179 ? 3.549 -9.074 -20.900 1.00 96.62 179 GLY A C 1
ATOM 1423 O O . GLY A 1 179 ? 2.563 -8.644 -20.307 1.00 96.62 179 GLY A O 1
ATOM 1424 N N . LEU A 1 180 ? 4.207 -10.136 -20.447 1.00 98.31 180 LEU A N 1
ATOM 1425 C CA . LEU A 1 180 ? 3.795 -10.867 -19.249 1.00 98.31 180 LEU A CA 1
ATOM 1426 C C . LEU A 1 180 ? 4.134 -10.056 -17.999 1.00 98.31 180 LEU A C 1
ATOM 1428 O O . LEU A 1 180 ? 3.268 -9.816 -17.164 1.00 98.31 180 LEU A O 1
ATOM 1432 N N . MET A 1 181 ? 5.363 -9.544 -17.921 1.00 98.12 181 MET A N 1
ATOM 1433 C CA . MET A 1 181 ? 5.832 -8.755 -16.779 1.00 98.12 181 MET A CA 1
ATOM 1434 C C . MET A 1 181 ? 5.034 -7.469 -16.574 1.00 98.12 181 MET A C 1
ATOM 1436 O O . MET A 1 181 ? 4.571 -7.196 -15.469 1.00 98.12 181 MET A O 1
ATOM 1440 N N . ILE A 1 182 ? 4.822 -6.693 -17.642 1.00 98.31 182 ILE A N 1
ATOM 1441 C CA . ILE A 1 182 ? 4.008 -5.476 -17.561 1.00 98.31 182 ILE A CA 1
ATOM 1442 C C . ILE A 1 182 ? 2.543 -5.825 -17.259 1.00 98.31 182 ILE A C 1
ATOM 1444 O O . ILE A 1 182 ? 1.863 -5.073 -16.563 1.00 98.31 182 ILE A O 1
ATOM 1448 N N . GLY A 1 183 ? 2.065 -6.989 -17.709 1.00 98.62 183 GLY A N 1
ATOM 1449 C CA . GLY A 1 183 ? 0.745 -7.508 -17.355 1.00 98.62 183 GLY A CA 1
ATOM 1450 C C . GLY A 1 183 ? 0.590 -7.770 -15.855 1.00 98.62 183 GLY A C 1
ATOM 1451 O O . GLY A 1 183 ? -0.437 -7.390 -15.296 1.00 98.62 183 GLY A O 1
ATOM 1452 N N . ILE A 1 184 ? 1.611 -8.348 -15.204 1.00 98.81 184 ILE A N 1
ATOM 1453 C CA . ILE A 1 184 ? 1.626 -8.601 -13.751 1.00 98.81 184 ILE A CA 1
ATOM 1454 C C . ILE A 1 184 ? 1.453 -7.289 -12.991 1.00 98.81 184 ILE A C 1
ATOM 1456 O O . ILE A 1 184 ? 0.466 -7.135 -12.275 1.00 98.81 184 ILE A O 1
ATOM 1460 N N . VAL A 1 185 ? 2.355 -6.323 -13.191 1.00 98.44 185 VAL A N 1
ATOM 1461 C CA . VAL A 1 185 ? 2.305 -5.062 -12.435 1.00 98.44 185 VAL A CA 1
ATOM 1462 C C . VAL A 1 185 ? 1.042 -4.258 -12.745 1.00 98.44 185 VAL A C 1
ATOM 1464 O O . VAL A 1 185 ? 0.461 -3.662 -11.847 1.00 98.44 185 VAL A O 1
ATOM 1467 N N . THR A 1 186 ? 0.543 -4.290 -13.987 1.00 98.81 186 THR A N 1
ATOM 1468 C CA . THR A 1 186 ? -0.714 -3.602 -14.329 1.00 98.81 186 THR A CA 1
ATOM 1469 C C . THR A 1 186 ? -1.890 -4.201 -13.564 1.00 98.81 186 THR A C 1
ATOM 1471 O O . THR A 1 186 ? -2.668 -3.467 -12.962 1.00 98.81 186 THR A O 1
ATOM 1474 N N . ALA A 1 187 ? -2.006 -5.530 -13.531 1.00 98.88 187 ALA A N 1
ATOM 1475 C CA . ALA A 1 187 ? -3.058 -6.204 -12.778 1.00 98.88 187 ALA A CA 1
ATOM 1476 C C . ALA A 1 187 ? -2.909 -6.005 -11.258 1.00 98.88 187 ALA A C 1
ATOM 1478 O O . ALA A 1 187 ? -3.917 -5.825 -10.578 1.00 98.88 187 ALA A O 1
ATOM 1479 N N . GLN A 1 188 ? -1.680 -5.981 -10.730 1.00 98.75 188 GLN A N 1
ATOM 1480 C CA . GLN A 1 188 ? -1.407 -5.676 -9.320 1.00 98.75 188 GLN A CA 1
ATOM 1481 C C . GLN A 1 188 ? -1.874 -4.265 -8.951 1.00 98.75 188 GLN A C 1
ATOM 1483 O O . GLN A 1 188 ? -2.582 -4.094 -7.960 1.00 98.75 188 GLN A O 1
ATOM 1488 N N . GLU A 1 189 ? -1.544 -3.270 -9.773 1.00 98.62 189 GLU A N 1
ATOM 1489 C CA . GLU A 1 189 ? -1.950 -1.880 -9.563 1.00 98.62 189 GLU A CA 1
ATOM 1490 C C . GLU A 1 189 ? -3.465 -1.697 -9.689 1.00 98.62 189 GLU A C 1
ATOM 1492 O O . GLU A 1 189 ? -4.071 -1.015 -8.863 1.00 98.62 189 GLU A O 1
ATOM 1497 N N . LEU A 1 190 ? -4.112 -2.334 -10.670 1.00 98.62 190 LEU A N 1
ATOM 1498 C CA . LEU A 1 190 ? -5.573 -2.315 -10.774 1.00 98.62 190 LEU A CA 1
ATOM 1499 C C . LEU A 1 190 ? -6.213 -2.937 -9.529 1.00 98.62 190 LEU A C 1
ATOM 1501 O O . LEU A 1 190 ? -7.097 -2.320 -8.940 1.00 98.62 190 LEU A O 1
ATOM 1505 N N . ARG A 1 191 ? -5.714 -4.091 -9.067 1.00 98.31 191 ARG A N 1
ATOM 1506 C CA . ARG A 1 191 ? -6.221 -4.753 -7.859 1.00 98.31 191 ARG A CA 1
ATOM 1507 C C . ARG A 1 191 ? -6.056 -3.892 -6.608 1.00 98.31 191 ARG A C 1
ATOM 1509 O O . ARG A 1 191 ? -6.988 -3.776 -5.820 1.00 98.31 191 ARG A O 1
ATOM 1516 N N . ALA A 1 192 ? -4.897 -3.260 -6.436 1.00 91.44 192 ALA A N 1
ATOM 1517 C CA . ALA A 1 192 ? -4.603 -2.413 -5.279 1.00 91.44 192 ALA A CA 1
ATOM 1518 C C . ALA A 1 192 ? -5.445 -1.123 -5.233 1.00 91.44 192 ALA A C 1
ATOM 1520 O O . ALA A 1 192 ? -5.651 -0.546 -4.156 1.00 91.44 192 ALA A O 1
ATOM 1521 N N . ASN A 1 193 ? -5.910 -0.652 -6.395 1.00 95.12 193 ASN A N 1
ATOM 1522 C CA . ASN A 1 193 ? -6.633 0.610 -6.500 1.00 95.12 193 ASN A CA 1
ATOM 1523 C C . ASN A 1 193 ? -8.148 0.460 -6.690 1.00 95.12 193 ASN A C 1
ATOM 1525 O O . ASN A 1 193 ? -8.884 1.336 -6.246 1.00 95.12 193 ASN A O 1
ATOM 1529 N N . LEU A 1 194 ? -8.612 -0.630 -7.305 1.00 91.50 194 LEU A N 1
ATOM 1530 C CA . LEU A 1 194 ? -10.014 -0.846 -7.689 1.00 91.50 194 LEU A CA 1
ATOM 1531 C C . LEU A 1 194 ? -10.618 -2.146 -7.123 1.00 91.50 194 LEU A C 1
ATOM 1533 O O . LEU A 1 194 ? -11.806 -2.394 -7.317 1.00 91.50 194 LEU A O 1
ATOM 1537 N N . GLY A 1 195 ? -9.828 -2.978 -6.435 1.00 92.00 195 GLY A N 1
ATOM 1538 C CA . GLY A 1 195 ? -10.220 -4.333 -6.032 1.00 92.00 195 GLY A CA 1
ATOM 1539 C C . GLY A 1 195 ? -9.979 -5.374 -7.132 1.00 92.00 195 GLY A C 1
ATOM 1540 O O . GLY A 1 195 ? -9.564 -5.042 -8.242 1.00 92.00 195 GLY A O 1
ATOM 1541 N N . ASP A 1 196 ? -10.212 -6.658 -6.833 1.00 94.88 196 ASP A N 1
ATOM 1542 C CA . ASP A 1 196 ? -9.935 -7.778 -7.754 1.00 94.88 196 ASP A CA 1
ATOM 1543 C C . ASP A 1 196 ? -11.007 -7.931 -8.851 1.00 94.88 196 ASP A C 1
ATOM 1545 O O . ASP A 1 196 ? -11.725 -8.926 -8.936 1.00 94.88 196 ASP A O 1
ATOM 1549 N N . ILE A 1 197 ? -11.144 -6.889 -9.669 1.00 96.25 197 ILE A N 1
ATOM 1550 C CA . ILE A 1 197 ? -12.156 -6.764 -10.717 1.00 96.25 197 ILE A CA 1
ATOM 1551 C C . ILE A 1 197 ? -11.928 -7.743 -11.875 1.00 96.25 197 ILE A C 1
ATOM 1553 O O . ILE A 1 197 ? -10.797 -8.115 -12.197 1.00 96.25 197 ILE A O 1
ATOM 1557 N N . GLU A 1 198 ? -13.016 -8.138 -12.539 1.00 97.88 198 GLU A N 1
ATOM 1558 C CA . GLU A 1 198 ? -12.966 -8.989 -13.728 1.00 97.88 198 GLU A CA 1
ATOM 1559 C C . GLU A 1 198 ? -12.770 -8.158 -15.002 1.00 97.88 198 GLU A C 1
ATOM 1561 O O . GLU A 1 198 ? -13.541 -7.244 -15.298 1.00 97.88 198 GLU A O 1
ATOM 1566 N N . ILE A 1 199 ? -11.747 -8.496 -15.791 1.00 97.81 199 ILE A N 1
ATOM 1567 C CA . ILE A 1 199 ? -11.440 -7.854 -17.070 1.00 97.81 199 ILE A CA 1
ATOM 1568 C C . ILE A 1 199 ? -11.165 -8.939 -18.105 1.00 97.81 199 ILE A C 1
ATOM 1570 O O . ILE A 1 199 ? -10.291 -9.786 -17.930 1.00 97.81 199 ILE A O 1
ATOM 1574 N N . SER A 1 200 ? -11.894 -8.900 -19.223 1.00 96.94 200 SER A N 1
ATOM 1575 C CA . SER A 1 200 ? -11.766 -9.889 -20.307 1.00 96.94 200 SER A CA 1
ATOM 1576 C C . SER A 1 200 ? -11.918 -11.348 -19.829 1.00 96.94 200 SER A C 1
ATOM 1578 O O . SER A 1 200 ? -11.208 -12.236 -20.299 1.00 96.94 200 SER A O 1
ATOM 1580 N N . GLY A 1 201 ? -12.844 -11.594 -18.891 1.00 97.00 201 GLY A N 1
ATOM 1581 C CA . GLY A 1 201 ? -13.219 -12.933 -18.415 1.00 97.00 201 GLY A CA 1
ATOM 1582 C C . GLY A 1 201 ? -12.306 -13.549 -17.347 1.00 97.00 201 GLY A C 1
ATOM 1583 O O . GLY A 1 201 ? -12.383 -14.755 -17.109 1.00 97.00 201 GLY A O 1
ATOM 1584 N N . LYS A 1 202 ? -11.409 -12.769 -16.731 1.00 98.44 202 LYS A N 1
ATOM 1585 C CA . LYS A 1 202 ? -10.575 -13.185 -15.589 1.00 98.44 202 LYS A CA 1
ATOM 1586 C C . LYS A 1 202 ? -10.426 -12.033 -14.597 1.00 98.44 202 LYS A C 1
ATOM 1588 O O . LYS A 1 202 ? -10.377 -10.876 -15.014 1.00 98.44 202 LYS A O 1
ATOM 1593 N N . THR A 1 203 ? -10.304 -12.346 -13.308 1.00 98.50 203 THR A N 1
ATOM 1594 C CA . THR A 1 203 ? -9.922 -11.350 -12.296 1.00 98.50 203 THR A CA 1
ATOM 1595 C C . THR A 1 203 ? -8.470 -10.905 -12.482 1.00 98.50 203 THR A C 1
ATOM 1597 O O . THR A 1 203 ? -7.682 -11.595 -13.141 1.00 98.50 203 THR A O 1
ATOM 1600 N N . CYS A 1 204 ? -8.087 -9.771 -11.894 1.00 98.00 204 CYS A N 1
ATOM 1601 C CA . CYS A 1 204 ? -6.692 -9.330 -11.867 1.00 98.00 204 CYS A CA 1
ATOM 1602 C C . CYS A 1 204 ? -5.769 -10.416 -11.286 1.00 98.00 204 CYS A C 1
ATOM 1604 O O . CYS A 1 204 ? -4.744 -10.724 -11.896 1.00 98.00 204 CYS A O 1
ATOM 1606 N N . SER A 1 205 ? -6.154 -11.066 -10.183 1.00 97.62 205 SER A N 1
ATOM 1607 C CA . SER A 1 205 ? -5.392 -12.176 -9.588 1.00 97.62 205 SER A CA 1
ATOM 1608 C C . SER A 1 205 ? -5.224 -13.356 -10.549 1.00 97.62 205 SER A C 1
ATOM 1610 O O . SER A 1 205 ? -4.120 -13.880 -10.693 1.00 97.62 205 SER A O 1
ATOM 1612 N N . ALA A 1 206 ? -6.282 -13.731 -11.275 1.00 98.31 206 ALA A N 1
ATOM 1613 C CA . ALA A 1 206 ? -6.222 -14.817 -12.253 1.00 98.31 206 ALA A CA 1
ATOM 1614 C C . ALA A 1 206 ? -5.367 -14.468 -13.488 1.00 98.31 206 ALA A C 1
ATOM 1616 O O . ALA A 1 206 ? -4.761 -15.358 -14.091 1.00 98.31 206 ALA A O 1
ATOM 1617 N N . TRP A 1 207 ? -5.297 -13.191 -13.879 1.00 98.75 207 TRP A N 1
ATOM 1618 C CA . TRP A 1 207 ? -4.352 -12.731 -14.902 1.00 98.75 207 TRP A CA 1
ATOM 1619 C C . TRP A 1 207 ? -2.905 -12.810 -14.420 1.00 98.75 207 TRP A C 1
ATOM 1621 O O . TRP A 1 207 ? -2.057 -13.314 -15.155 1.00 98.75 207 TRP A O 1
ATOM 1631 N N . ILE A 1 208 ? -2.632 -12.371 -13.188 1.00 98.88 208 ILE A N 1
ATOM 1632 C CA . ILE A 1 208 ? -1.301 -12.467 -12.575 1.00 98.88 208 ILE A CA 1
ATOM 1633 C C . ILE A 1 208 ? -0.825 -13.924 -12.569 1.00 98.88 208 ILE A C 1
ATOM 1635 O O . ILE A 1 208 ? 0.289 -14.199 -13.015 1.00 98.88 208 ILE A O 1
ATOM 1639 N N . ASP A 1 209 ? -1.687 -14.865 -12.174 1.00 98.69 209 ASP A N 1
ATOM 1640 C CA . ASP A 1 209 ? -1.367 -16.299 -12.173 1.00 98.69 209 ASP A CA 1
ATOM 1641 C C . ASP A 1 209 ? -0.997 -16.809 -13.566 1.00 98.69 209 ASP A C 1
ATOM 1643 O O . ASP A 1 209 ? -0.002 -17.516 -13.730 1.00 98.69 209 ASP A O 1
ATOM 1647 N N . ALA A 1 210 ? -1.772 -16.427 -14.585 1.00 98.69 210 ALA A N 1
ATOM 1648 C CA . ALA A 1 210 ? -1.511 -16.830 -15.962 1.00 98.69 210 ALA A CA 1
ATOM 1649 C C . ALA A 1 210 ? -0.161 -16.299 -16.472 1.00 98.69 210 ALA A C 1
ATOM 1651 O O . ALA A 1 210 ? 0.578 -17.035 -17.128 1.00 98.69 210 ALA A O 1
ATOM 1652 N N . PHE A 1 211 ? 0.179 -15.048 -16.151 1.00 98.81 211 PHE A N 1
ATOM 1653 C CA . PHE A 1 211 ? 1.444 -14.445 -16.565 1.00 98.81 211 PHE A CA 1
ATOM 1654 C C . PHE A 1 211 ? 2.645 -15.066 -15.857 1.00 98.81 211 PHE A C 1
ATOM 1656 O O . PHE A 1 211 ? 3.621 -15.411 -16.523 1.00 98.81 211 PHE A O 1
ATOM 1663 N N . ILE A 1 212 ? 2.569 -15.260 -14.537 1.00 98.81 212 ILE A N 1
ATOM 1664 C CA . ILE A 1 212 ? 3.638 -15.904 -13.762 1.00 98.81 212 ILE A CA 1
ATOM 1665 C C . ILE A 1 212 ? 3.848 -17.341 -14.253 1.00 98.81 212 ILE A C 1
ATOM 1667 O O . ILE A 1 212 ? 4.983 -17.732 -14.522 1.00 98.81 212 ILE A O 1
ATOM 1671 N N . ALA A 1 213 ? 2.769 -18.100 -14.467 1.00 98.69 213 ALA A N 1
ATOM 1672 C CA . ALA A 1 213 ? 2.856 -19.472 -14.957 1.00 98.69 213 ALA A CA 1
ATOM 1673 C C . ALA A 1 213 ? 3.521 -19.569 -16.342 1.00 98.69 213 ALA A C 1
ATOM 1675 O O . ALA A 1 213 ? 4.274 -20.508 -16.599 1.00 98.69 213 ALA A O 1
ATOM 1676 N N . GLU A 1 214 ? 3.270 -18.617 -17.246 1.00 98.62 214 GLU A N 1
ATOM 1677 C CA . GLU A 1 214 ? 3.959 -18.576 -18.540 1.00 98.62 214 GLU A CA 1
ATOM 1678 C C . GLU A 1 214 ? 5.436 -18.180 -18.408 1.00 98.62 214 GLU A C 1
ATOM 1680 O O . GLU A 1 214 ? 6.280 -18.782 -19.073 1.00 98.62 214 GLU A O 1
ATOM 1685 N N . ILE A 1 215 ? 5.772 -17.230 -17.528 1.00 98.75 215 ILE A N 1
ATOM 1686 C CA . ILE A 1 215 ? 7.169 -16.868 -17.241 1.00 98.75 215 ILE A CA 1
ATOM 1687 C C . ILE A 1 215 ? 7.949 -18.086 -16.731 1.00 98.75 215 ILE A C 1
ATOM 1689 O O . ILE A 1 215 ? 9.011 -18.399 -17.273 1.00 98.75 215 ILE A O 1
ATOM 1693 N N . GLU A 1 216 ? 7.418 -18.795 -15.732 1.00 98.38 216 GLU A N 1
ATOM 1694 C CA . GLU A 1 216 ? 8.065 -19.976 -15.148 1.00 98.38 216 GLU A CA 1
ATOM 1695 C C . GLU A 1 216 ? 8.239 -21.105 -16.167 1.00 98.38 216 GLU A C 1
ATOM 1697 O O . GLU A 1 216 ? 9.293 -21.738 -16.210 1.00 98.38 216 GLU A O 1
ATOM 1702 N N . ARG A 1 217 ? 7.220 -21.349 -16.998 1.00 98.44 217 ARG A N 1
ATOM 1703 C CA . ARG A 1 217 ? 7.240 -22.425 -17.993 1.00 98.44 217 ARG A CA 1
ATOM 1704 C C . ARG A 1 217 ? 8.208 -22.134 -19.140 1.00 98.44 217 ARG A C 1
ATOM 1706 O O . ARG A 1 217 ? 8.987 -23.004 -19.522 1.00 98.44 217 ARG A O 1
ATOM 1713 N N . ASP A 1 218 ? 8.150 -20.926 -19.698 1.00 98.62 218 ASP A N 1
ATOM 1714 C CA . ASP A 1 218 ? 8.744 -20.661 -21.009 1.00 98.62 218 ASP A CA 1
ATOM 1715 C C . ASP A 1 218 ? 10.023 -19.828 -20.936 1.00 98.62 218 ASP A C 1
ATOM 1717 O O . ASP A 1 218 ? 10.924 -20.051 -21.741 1.00 98.62 218 ASP A O 1
ATOM 1721 N N . PHE A 1 219 ? 10.143 -18.902 -19.984 1.00 98.62 219 PHE A N 1
ATOM 1722 C CA . PHE A 1 219 ? 11.235 -17.921 -19.954 1.00 98.62 219 PHE A CA 1
ATOM 1723 C C . PHE A 1 219 ? 12.300 -18.228 -18.906 1.00 98.62 219 PHE A C 1
ATOM 1725 O O . PHE A 1 219 ? 13.453 -17.833 -19.078 1.00 98.62 219 PHE A O 1
ATOM 1732 N N . LEU A 1 220 ? 11.953 -18.956 -17.846 1.00 98.06 220 LEU A N 1
ATOM 1733 C CA . LEU A 1 220 ? 12.919 -19.408 -16.855 1.00 98.06 220 LEU A CA 1
ATOM 1734 C C . LEU A 1 220 ? 13.691 -20.632 -17.381 1.00 98.06 220 LEU A C 1
ATOM 1736 O O . LEU A 1 220 ? 13.091 -21.582 -17.888 1.00 98.06 220 LEU A O 1
ATOM 1740 N N . LYS A 1 221 ? 15.025 -20.607 -17.282 1.00 98.19 221 LYS A N 1
ATOM 1741 C CA . LYS A 1 221 ? 15.920 -21.684 -17.746 1.00 98.19 221 LYS A CA 1
ATOM 1742 C C . LYS A 1 221 ? 16.888 -22.092 -16.638 1.00 98.19 221 LYS A C 1
ATOM 1744 O O . LYS A 1 221 ? 17.998 -21.560 -16.576 1.00 98.19 221 LYS A O 1
ATOM 1749 N N . PRO A 1 222 ? 16.486 -22.996 -15.725 1.00 97.56 222 PRO A N 1
ATOM 1750 C CA . PRO A 1 222 ? 17.340 -23.439 -14.625 1.00 97.56 222 PRO A CA 1
ATOM 1751 C C . PRO A 1 222 ? 18.683 -24.026 -15.054 1.00 97.56 222 PRO A C 1
ATOM 1753 O O . PRO A 1 222 ? 19.682 -23.785 -14.390 1.00 97.56 222 PRO A O 1
ATOM 1756 N N . GLU A 1 223 ? 18.728 -24.725 -16.183 1.00 97.31 223 GLU A N 1
ATOM 1757 C CA . GLU A 1 223 ? 19.942 -25.265 -16.801 1.00 97.31 223 GLU A CA 1
ATOM 1758 C C . GLU A 1 223 ? 20.933 -24.185 -17.256 1.00 97.31 223 GLU A C 1
ATOM 1760 O O . GLU A 1 223 ? 22.113 -24.467 -17.467 1.00 97.31 223 GLU A O 1
ATOM 1765 N N . HIS A 1 224 ? 20.455 -22.950 -17.404 1.00 97.56 224 HIS A N 1
ATOM 1766 C CA . HIS A 1 224 ? 21.259 -21.795 -17.766 1.00 97.56 224 HIS A CA 1
ATOM 1767 C C . HIS A 1 224 ? 21.366 -20.767 -16.646 1.00 97.56 224 HIS A C 1
ATOM 1769 O O . HIS A 1 224 ? 22.079 -19.786 -16.834 1.00 97.56 224 HIS A O 1
ATOM 1775 N N . GLU A 1 225 ? 20.676 -20.946 -15.518 1.00 98.25 225 GLU A N 1
ATOM 1776 C CA . GLU A 1 225 ? 20.594 -19.935 -14.460 1.00 98.25 225 GLU A CA 1
ATOM 1777 C C . GLU A 1 225 ? 20.266 -18.549 -15.047 1.00 98.25 225 GLU A C 1
ATOM 1779 O O . GLU A 1 225 ? 21.027 -17.586 -14.924 1.00 98.25 225 GLU A O 1
ATOM 1784 N N . ALA A 1 226 ? 19.180 -18.481 -15.820 1.00 98.19 226 ALA A N 1
ATOM 1785 C CA . ALA A 1 226 ? 18.768 -17.266 -16.510 1.00 98.19 226 ALA A CA 1
ATOM 1786 C C . ALA A 1 226 ? 17.247 -17.183 -16.665 1.00 98.19 226 ALA A C 1
ATOM 1788 O O . ALA A 1 226 ? 16.557 -18.191 -16.847 1.00 98.19 226 ALA A O 1
ATOM 1789 N N . MET A 1 227 ? 16.742 -15.952 -16.648 1.00 98.44 227 MET A N 1
ATOM 1790 C CA . MET A 1 227 ? 15.441 -15.604 -17.206 1.00 98.44 227 MET A CA 1
ATOM 1791 C C . MET A 1 227 ? 15.673 -14.955 -18.572 1.00 98.44 227 MET A C 1
ATOM 1793 O O . MET A 1 227 ? 16.408 -13.976 -18.688 1.00 98.44 227 MET A O 1
ATOM 1797 N N . MET A 1 228 ? 15.079 -15.534 -19.609 1.00 98.44 228 MET A N 1
ATOM 1798 C CA . MET A 1 228 ? 15.282 -15.132 -20.998 1.00 98.44 228 MET A CA 1
ATOM 1799 C C . MET A 1 228 ? 14.408 -13.925 -21.364 1.00 98.44 228 MET A C 1
ATOM 1801 O O . MET A 1 228 ? 13.241 -13.869 -20.984 1.00 98.44 228 MET A O 1
ATOM 1805 N N . GLU A 1 229 ? 14.925 -12.999 -22.178 1.00 97.56 229 GLU A N 1
ATOM 1806 C CA . GLU A 1 229 ? 14.115 -11.905 -22.744 1.00 97.56 229 GLU A CA 1
ATOM 1807 C C . GLU A 1 229 ? 13.188 -12.397 -23.860 1.00 97.56 229 GLU A C 1
ATOM 1809 O O . GLU A 1 229 ? 12.044 -11.950 -23.987 1.00 97.56 229 GLU A O 1
ATOM 1814 N N . THR A 1 230 ? 13.703 -13.306 -24.692 1.00 96.75 230 THR A N 1
ATOM 1815 C CA . THR A 1 230 ? 13.051 -13.814 -25.900 1.00 96.75 230 THR A CA 1
ATOM 1816 C C . THR A 1 230 ? 13.266 -15.320 -26.022 1.00 96.75 230 THR A C 1
ATOM 1818 O O . THR A 1 230 ? 14.386 -15.805 -25.880 1.00 96.75 230 THR A O 1
ATOM 1821 N N . VAL A 1 231 ? 12.198 -16.057 -26.324 1.00 97.50 231 VAL A N 1
ATOM 1822 C CA . VAL A 1 231 ? 12.208 -17.518 -26.519 1.00 97.50 231 VAL A CA 1
ATOM 1823 C C . VAL A 1 231 ? 11.381 -17.912 -27.742 1.00 97.50 231 VAL A C 1
ATOM 1825 O O . VAL A 1 231 ? 10.609 -17.108 -28.279 1.00 97.50 231 VAL A O 1
ATOM 1828 N N . ALA A 1 232 ? 11.535 -19.154 -28.195 1.00 96.56 232 ALA A N 1
ATOM 1829 C CA . ALA A 1 232 ? 10.643 -19.746 -29.185 1.00 96.56 232 ALA A CA 1
ATOM 1830 C C . ALA A 1 232 ? 9.212 -19.886 -28.615 1.00 96.56 232 ALA A C 1
ATOM 1832 O O . ALA A 1 232 ? 9.024 -19.856 -27.396 1.00 96.56 232 ALA A O 1
ATOM 1833 N N . PRO A 1 233 ? 8.166 -20.021 -29.454 1.00 94.38 233 PRO A N 1
ATOM 1834 C CA . PRO A 1 233 ? 6.784 -20.125 -28.975 1.00 94.38 233 PRO A CA 1
ATOM 1835 C C . PRO A 1 233 ? 6.538 -21.260 -27.971 1.00 94.38 233 PRO A C 1
ATOM 1837 O O . PRO A 1 233 ? 5.668 -21.117 -27.114 1.00 94.38 233 PRO A O 1
ATOM 1840 N N . ASP A 1 234 ? 7.315 -22.340 -28.064 1.00 96.06 234 ASP A N 1
ATOM 1841 C CA . ASP A 1 234 ? 7.307 -23.508 -27.174 1.00 96.06 234 ASP A CA 1
ATOM 1842 C C . ASP A 1 234 ? 8.199 -23.351 -25.924 1.00 96.06 234 ASP A C 1
ATOM 1844 O O . ASP A 1 234 ? 8.335 -24.291 -25.146 1.00 96.06 234 ASP A O 1
ATOM 1848 N N . GLY A 1 235 ? 8.819 -22.182 -25.732 1.00 97.62 235 GLY A N 1
ATOM 1849 C CA . GLY A 1 235 ? 9.731 -21.899 -24.624 1.00 97.62 235 GLY A CA 1
ATOM 1850 C C . GLY A 1 235 ? 11.183 -22.321 -24.870 1.00 97.62 235 GLY A C 1
ATOM 1851 O O . GLY A 1 235 ? 12.018 -22.142 -23.983 1.00 97.62 235 GLY A O 1
ATOM 1852 N N . GLY A 1 236 ? 11.520 -22.857 -26.047 1.00 98.00 236 GLY A N 1
ATOM 1853 C CA . GLY A 1 236 ? 12.891 -23.227 -26.395 1.00 98.00 236 GLY A CA 1
ATOM 1854 C C . GLY A 1 236 ? 13.838 -22.024 -26.488 1.00 98.00 236 GLY A C 1
ATOM 1855 O O . GLY A 1 236 ? 13.462 -20.943 -26.955 1.00 98.00 236 GLY A O 1
ATOM 1856 N N . VAL A 1 237 ? 15.096 -22.214 -26.078 1.00 97.69 237 VAL A N 1
ATOM 1857 C CA . VAL A 1 237 ? 16.159 -21.219 -26.293 1.00 97.69 237 VAL A CA 1
ATOM 1858 C C . VAL A 1 237 ? 16.470 -21.133 -27.787 1.00 97.69 237 VAL A C 1
ATOM 1860 O O . VAL A 1 237 ? 16.752 -22.138 -28.439 1.00 97.69 237 VAL A O 1
ATOM 1863 N N . ILE A 1 238 ? 16.447 -19.919 -28.332 1.00 96.06 238 ILE A N 1
ATOM 1864 C CA . ILE A 1 238 ? 16.825 -19.660 -29.722 1.00 96.06 238 ILE A CA 1
ATOM 1865 C C . ILE A 1 238 ? 18.324 -19.334 -29.748 1.00 96.06 238 ILE A C 1
ATOM 1867 O O . ILE A 1 238 ? 18.725 -18.282 -29.252 1.00 96.06 238 ILE A O 1
ATOM 1871 N N . ASP A 1 239 ? 19.157 -20.183 -30.364 1.00 94.12 239 ASP A N 1
ATOM 1872 C CA . ASP A 1 239 ? 20.591 -19.887 -30.557 1.00 94.12 239 ASP A CA 1
ATOM 1873 C C . ASP A 1 239 ? 20.804 -18.850 -31.677 1.00 94.12 239 ASP A C 1
ATOM 1875 O O . ASP A 1 239 ? 21.231 -19.137 -32.796 1.00 94.12 239 ASP A O 1
ATOM 1879 N N . HIS A 1 240 ? 20.445 -17.610 -31.369 1.00 94.56 240 HIS A N 1
ATOM 1880 C CA . HIS A 1 240 ? 20.590 -16.416 -32.191 1.00 94.56 240 HIS A CA 1
ATOM 1881 C C . HIS A 1 240 ? 20.828 -15.219 -31.269 1.00 94.56 240 HIS A C 1
ATOM 1883 O O . HIS A 1 240 ? 20.412 -15.266 -30.118 1.00 94.56 240 HIS A O 1
ATOM 1889 N N . ILE A 1 241 ? 21.438 -14.141 -31.768 1.00 94.38 241 ILE A N 1
ATOM 1890 C CA . ILE A 1 241 ? 21.687 -12.915 -30.984 1.00 94.38 241 ILE A CA 1
ATOM 1891 C C . ILE A 1 241 ? 20.424 -12.451 -30.236 1.00 94.38 241 ILE A C 1
ATOM 1893 O O . ILE A 1 241 ? 20.454 -12.410 -29.016 1.00 94.38 241 ILE A O 1
ATOM 1897 N N . ASP A 1 242 ? 19.275 -12.315 -30.913 1.00 91.56 242 ASP A N 1
ATOM 1898 C CA . ASP A 1 242 ? 18.000 -11.949 -30.258 1.00 91.56 242 ASP A CA 1
ATOM 1899 C C . ASP A 1 242 ? 17.566 -12.895 -29.121 1.00 91.56 242 ASP A C 1
ATOM 1901 O O . ASP A 1 242 ? 16.933 -12.464 -28.163 1.00 91.56 242 ASP A O 1
ATOM 1905 N N . GLY A 1 243 ? 17.842 -14.196 -29.258 1.00 95.50 243 GLY A N 1
ATOM 1906 C CA . GLY A 1 243 ? 17.443 -15.222 -28.292 1.00 95.50 243 GLY A CA 1
ATOM 1907 C C . GLY A 1 243 ? 18.452 -15.434 -27.169 1.00 95.50 243 GLY A C 1
ATOM 1908 O O . GLY A 1 243 ? 18.107 -16.027 -26.154 1.00 95.50 243 GLY A O 1
ATOM 1909 N N . ARG A 1 244 ? 19.693 -14.962 -27.339 1.00 97.31 244 ARG A N 1
ATOM 1910 C CA . ARG A 1 244 ? 20.741 -15.004 -26.315 1.00 97.31 244 ARG A CA 1
ATOM 1911 C C . ARG A 1 244 ? 20.879 -13.695 -25.548 1.00 97.31 244 ARG A C 1
ATOM 1913 O O . ARG A 1 244 ? 21.463 -13.732 -24.469 1.00 97.31 244 ARG A O 1
ATOM 1920 N N . THR A 1 245 ? 20.370 -12.578 -26.071 1.00 97.62 245 THR A N 1
ATOM 1921 C CA . THR A 1 245 ? 20.365 -11.295 -25.362 1.00 97.62 245 THR A CA 1
ATOM 1922 C C . THR A 1 245 ? 19.569 -11.411 -24.065 1.00 97.62 245 THR A C 1
ATOM 1924 O O . THR A 1 245 ? 18.393 -11.777 -24.055 1.00 97.62 245 THR A O 1
ATOM 1927 N N . LEU A 1 246 ? 20.226 -11.076 -22.962 1.00 98.25 246 LEU A N 1
ATOM 1928 C CA . LEU A 1 246 ? 19.654 -10.970 -21.630 1.00 98.25 246 LEU A CA 1
ATOM 1929 C C . LEU A 1 246 ? 19.657 -9.504 -21.204 1.00 98.25 246 LEU A C 1
ATOM 1931 O O . LEU A 1 246 ? 20.622 -8.785 -21.463 1.00 98.25 246 LEU A O 1
ATOM 1935 N N . ASN A 1 247 ? 18.611 -9.073 -20.503 1.00 98.50 247 ASN A N 1
ATOM 1936 C CA . ASN A 1 247 ? 18.585 -7.786 -19.817 1.00 98.50 247 ASN A CA 1
ATOM 1937 C C . ASN A 1 247 ? 18.498 -8.029 -18.301 1.00 98.50 247 ASN A C 1
ATOM 1939 O O . ASN A 1 247 ? 17.412 -8.314 -17.789 1.00 98.50 247 ASN A O 1
ATOM 1943 N N . PRO A 1 248 ? 19.620 -7.936 -17.564 1.00 98.56 248 PRO A N 1
ATOM 1944 C CA . PRO A 1 248 ? 19.620 -8.174 -16.124 1.00 98.56 248 PRO A CA 1
ATOM 1945 C C . PRO A 1 248 ? 18.651 -7.272 -15.357 1.00 98.56 248 PRO A C 1
ATOM 1947 O O . PRO A 1 248 ? 17.935 -7.754 -14.487 1.00 98.56 248 PRO A O 1
ATOM 1950 N N . GLY A 1 249 ? 18.575 -5.985 -15.714 1.00 98.50 249 GLY A N 1
ATOM 1951 C CA . GLY A 1 249 ? 17.658 -5.034 -15.082 1.00 98.50 249 GLY A CA 1
ATOM 1952 C C . GLY A 1 249 ? 16.191 -5.423 -15.230 1.00 98.50 249 GLY A C 1
ATOM 1953 O O . GLY A 1 249 ? 15.437 -5.349 -14.265 1.00 98.50 249 GLY A O 1
ATOM 1954 N N . HIS A 1 250 ? 15.793 -5.871 -16.420 1.00 98.50 250 HIS A N 1
ATOM 1955 C CA . HIS A 1 250 ? 14.418 -6.263 -16.715 1.00 98.50 250 HIS A CA 1
ATOM 1956 C C . HIS A 1 250 ? 14.051 -7.538 -15.951 1.00 98.50 250 HIS A C 1
ATOM 1958 O O . HIS A 1 250 ? 13.039 -7.583 -15.262 1.00 98.50 250 HIS A O 1
ATOM 1964 N N . ALA A 1 251 ? 14.916 -8.550 -15.955 1.00 98.81 251 ALA A N 1
ATOM 1965 C CA . ALA A 1 251 ? 14.652 -9.762 -15.190 1.00 98.81 251 ALA A CA 1
ATOM 1966 C C . ALA A 1 251 ? 14.638 -9.520 -13.665 1.00 98.81 251 ALA A C 1
ATOM 1968 O O . ALA A 1 251 ? 13.829 -10.116 -12.958 1.00 98.81 251 ALA A O 1
ATOM 1969 N N . ILE A 1 252 ? 15.461 -8.598 -13.151 1.00 98.88 252 ILE A N 1
ATOM 1970 C CA . ILE A 1 252 ? 15.398 -8.146 -11.750 1.00 98.88 252 ILE A CA 1
ATOM 1971 C C . ILE A 1 252 ? 14.085 -7.390 -11.461 1.00 98.88 252 ILE A C 1
ATOM 1973 O O . ILE A 1 252 ? 13.516 -7.552 -10.381 1.00 98.88 252 ILE A O 1
ATOM 1977 N N . GLU A 1 253 ? 13.558 -6.618 -12.417 1.00 98.88 253 GLU A N 1
ATOM 1978 C CA . GLU A 1 253 ? 12.219 -6.017 -12.318 1.00 98.88 253 GLU A CA 1
ATOM 1979 C C . GLU A 1 253 ? 11.128 -7.097 -12.221 1.00 98.88 253 GLU A C 1
ATOM 1981 O O . GLU A 1 253 ? 10.272 -7.058 -11.337 1.00 98.88 253 GLU A O 1
ATOM 1986 N N . ALA A 1 254 ? 11.206 -8.124 -13.073 1.00 98.81 254 ALA A N 1
ATOM 1987 C CA . ALA A 1 254 ? 10.293 -9.266 -13.035 1.00 98.81 254 ALA A CA 1
ATOM 1988 C C . ALA A 1 254 ? 10.340 -9.991 -11.689 1.00 98.81 254 ALA A C 1
ATOM 1990 O O . ALA A 1 254 ? 9.301 -10.356 -11.137 1.00 98.81 254 ALA A O 1
ATOM 1991 N N . ALA A 1 255 ? 11.554 -10.192 -11.166 1.00 98.88 255 ALA A N 1
ATOM 1992 C CA . ALA A 1 255 ? 11.788 -10.858 -9.898 1.00 98.88 255 ALA A CA 1
ATOM 1993 C C . ALA A 1 255 ? 11.005 -10.182 -8.775 1.00 98.88 255 ALA A C 1
ATOM 1995 O O . ALA A 1 255 ? 10.296 -10.861 -8.031 1.00 98.88 255 ALA A O 1
ATOM 1996 N N . TRP A 1 256 ? 11.081 -8.852 -8.662 1.00 98.81 256 TRP A N 1
ATOM 1997 C CA . TRP A 1 256 ? 10.386 -8.162 -7.582 1.00 98.81 256 TRP A CA 1
ATOM 1998 C C . TRP A 1 256 ? 8.879 -8.040 -7.815 1.00 98.81 256 TRP A C 1
ATOM 2000 O O . TRP A 1 256 ? 8.152 -8.098 -6.830 1.00 98.81 256 TRP A O 1
ATOM 2010 N N . PHE A 1 257 ? 8.376 -7.993 -9.056 1.00 98.88 257 PHE A N 1
ATOM 2011 C CA . PHE A 1 257 ? 6.929 -8.123 -9.309 1.00 98.88 257 PHE A CA 1
ATOM 2012 C C . PHE A 1 257 ? 6.373 -9.454 -8.779 1.00 98.88 257 PHE A C 1
ATOM 2014 O O . PHE A 1 257 ? 5.306 -9.483 -8.161 1.00 98.88 257 PHE A O 1
ATOM 2021 N N . ILE A 1 258 ? 7.109 -10.553 -8.982 1.00 98.88 258 ILE A N 1
ATOM 2022 C CA . ILE A 1 258 ? 6.736 -11.885 -8.485 1.00 98.88 258 ILE A CA 1
ATOM 2023 C C . ILE A 1 258 ? 6.867 -11.951 -6.956 1.00 98.88 258 ILE A C 1
ATOM 2025 O O . ILE A 1 258 ? 5.954 -12.439 -6.291 1.00 98.88 258 ILE A O 1
ATOM 2029 N N . MET A 1 259 ? 7.949 -11.417 -6.374 1.00 98.81 259 MET A N 1
ATOM 2030 C CA . MET A 1 259 ? 8.096 -11.344 -4.911 1.00 98.81 259 MET A CA 1
ATOM 2031 C C . MET A 1 259 ? 7.003 -10.492 -4.264 1.00 98.81 259 MET A C 1
ATOM 2033 O O . MET A 1 259 ? 6.514 -10.856 -3.202 1.00 98.81 259 MET A O 1
ATOM 2037 N N . HIS A 1 260 ? 6.595 -9.393 -4.901 1.00 98.06 260 HIS A N 1
ATOM 2038 C CA . HIS A 1 260 ? 5.522 -8.532 -4.413 1.00 98.06 260 HIS A CA 1
ATOM 2039 C C . HIS A 1 260 ? 4.175 -9.266 -4.399 1.00 98.06 260 HIS A C 1
ATOM 2041 O O . HIS A 1 260 ? 3.406 -9.139 -3.448 1.00 98.06 260 HIS A O 1
ATOM 2047 N N . GLU A 1 261 ? 3.917 -10.119 -5.397 1.00 98.19 261 GLU A N 1
ATOM 2048 C CA . GLU A 1 261 ? 2.760 -11.017 -5.357 1.00 98.19 261 GLU A CA 1
ATOM 2049 C C . GLU A 1 261 ? 2.867 -12.037 -4.215 1.00 98.19 261 GLU A C 1
ATOM 2051 O O . GLU A 1 261 ? 1.881 -12.302 -3.526 1.00 98.19 261 GLU A O 1
ATOM 2056 N N . GLY A 1 262 ? 4.067 -12.582 -3.991 1.00 95.12 262 GLY A N 1
ATOM 2057 C CA . GLY A 1 262 ? 4.359 -13.475 -2.870 1.00 95.12 262 GLY A CA 1
ATOM 2058 C C . GLY A 1 262 ? 4.124 -12.820 -1.510 1.00 95.12 262 GLY A C 1
ATOM 2059 O O . GLY A 1 262 ? 3.501 -13.430 -0.646 1.00 95.12 262 GLY A O 1
ATOM 2060 N N . GLU A 1 263 ? 4.541 -11.566 -1.331 1.00 92.44 263 GLU A N 1
ATOM 2061 C CA . GLU A 1 263 ? 4.266 -10.764 -0.134 1.00 92.44 263 GLU A CA 1
ATOM 2062 C C . GLU A 1 263 ? 2.758 -10.572 0.063 1.00 92.44 263 GLU A C 1
ATOM 2064 O O . GLU A 1 263 ? 2.230 -10.888 1.128 1.00 92.44 263 GLU A O 1
ATOM 2069 N N . PHE A 1 264 ? 2.041 -10.129 -0.973 1.00 88.69 264 PHE A N 1
ATOM 2070 C CA . PHE A 1 264 ? 0.598 -9.885 -0.896 1.00 88.69 264 PHE A CA 1
ATOM 2071 C C . PHE A 1 264 ? -0.191 -11.144 -0.508 1.00 88.69 264 PHE A C 1
ATOM 2073 O O . PHE A 1 264 ? -1.094 -11.085 0.325 1.00 88.69 264 PHE A O 1
ATOM 2080 N N . ARG A 1 265 ? 0.158 -12.298 -1.087 1.00 85.38 265 ARG A N 1
ATOM 2081 C CA . ARG A 1 265 ? -0.538 -13.573 -0.843 1.00 85.38 265 ARG A CA 1
ATOM 2082 C C . ARG A 1 265 ? 0.010 -14.369 0.336 1.00 85.38 265 ARG A C 1
ATOM 2084 O O . ARG A 1 265 ? -0.563 -15.403 0.668 1.00 85.38 265 ARG A O 1
ATOM 2091 N N . GLN A 1 266 ? 1.119 -13.925 0.929 1.00 85.75 266 GLN A N 1
ATOM 2092 C CA . GLN A 1 266 ? 1.921 -14.726 1.858 1.00 85.75 266 GLN A CA 1
ATOM 2093 C C . GLN A 1 266 ? 2.341 -16.079 1.236 1.00 85.75 266 GLN A C 1
ATOM 2095 O O . GLN A 1 266 ? 2.397 -17.108 1.911 1.00 85.75 266 GLN A O 1
ATOM 2100 N N . ASP A 1 267 ? 2.624 -16.087 -0.072 1.00 87.75 267 ASP A N 1
ATOM 2101 C CA . ASP A 1 267 ? 3.021 -17.275 -0.832 1.00 87.75 267 ASP A CA 1
ATOM 2102 C C . ASP A 1 267 ? 4.546 -17.358 -0.951 1.00 87.75 267 ASP A C 1
ATOM 2104 O O . ASP A 1 267 ? 5.183 -16.712 -1.790 1.00 87.75 267 ASP A O 1
ATOM 2108 N N . ARG A 1 268 ? 5.131 -18.228 -0.125 1.00 93.56 268 ARG A N 1
ATOM 2109 C CA . ARG A 1 268 ? 6.573 -18.485 -0.087 1.00 93.56 268 ARG A CA 1
ATOM 2110 C C . ARG A 1 268 ? 7.138 -18.978 -1.423 1.00 93.56 268 ARG A C 1
ATOM 2112 O O . ARG A 1 268 ? 8.279 -18.654 -1.736 1.00 93.56 268 ARG A O 1
ATOM 2119 N N . ARG A 1 269 ? 6.367 -19.716 -2.229 1.00 97.56 269 ARG A N 1
ATOM 2120 C CA . ARG A 1 269 ? 6.835 -20.224 -3.528 1.00 97.56 269 ARG A CA 1
ATOM 2121 C C . ARG A 1 269 ? 7.146 -19.072 -4.478 1.00 97.56 269 ARG A C 1
ATOM 2123 O O . ARG A 1 269 ? 8.170 -19.094 -5.152 1.00 97.56 269 ARG A O 1
ATOM 2130 N N . LEU A 1 270 ? 6.278 -18.062 -4.523 1.00 98.25 270 LEU A N 1
ATOM 2131 C CA . LEU A 1 270 ? 6.489 -16.876 -5.357 1.00 98.25 270 LEU A CA 1
ATOM 2132 C C . LEU A 1 270 ? 7.720 -16.088 -4.898 1.00 98.25 270 LEU A C 1
ATOM 2134 O O . LEU A 1 270 ? 8.524 -15.672 -5.732 1.00 98.25 270 LEU A O 1
ATOM 2138 N N . VAL A 1 271 ? 7.916 -15.958 -3.582 1.00 98.12 271 VAL A N 1
ATOM 2139 C CA . VAL A 1 271 ? 9.132 -15.349 -3.021 1.00 98.12 271 VAL A CA 1
ATOM 2140 C C . VAL A 1 271 ? 10.379 -16.110 -3.477 1.00 98.12 271 VAL A C 1
ATOM 2142 O O . VAL A 1 271 ? 11.312 -15.499 -3.988 1.00 98.12 271 VAL A O 1
ATOM 2145 N N . GLU A 1 272 ? 10.376 -17.441 -3.381 1.00 98.44 272 GLU A N 1
ATOM 2146 C CA . GLU A 1 272 ? 11.497 -18.289 -3.806 1.00 98.44 272 GLU A CA 1
ATOM 2147 C C . GLU A 1 272 ? 11.797 -18.161 -5.309 1.00 98.44 272 GLU A C 1
ATOM 2149 O O . GLU A 1 272 ? 12.963 -18.054 -5.694 1.00 98.44 272 GLU A O 1
ATOM 2154 N N . VAL A 1 273 ? 10.770 -18.111 -6.167 1.00 98.62 273 VAL A N 1
ATOM 2155 C CA . VAL A 1 273 ? 10.936 -17.890 -7.616 1.00 98.62 273 VAL A CA 1
ATOM 2156 C C . VAL A 1 273 ? 11.568 -16.527 -7.895 1.00 98.62 273 VAL A C 1
ATOM 2158 O O . VAL A 1 273 ? 12.530 -16.442 -8.660 1.00 98.62 273 VAL A O 1
ATOM 2161 N N . GLY A 1 274 ? 11.065 -15.466 -7.265 1.00 98.81 274 GLY A N 1
ATOM 2162 C CA . GLY A 1 274 ? 11.602 -14.121 -7.442 1.00 98.81 274 GLY A CA 1
ATOM 2163 C C . GLY A 1 274 ? 13.045 -13.993 -6.941 1.00 98.81 274 GLY A C 1
ATOM 2164 O O . GLY A 1 274 ? 13.905 -13.515 -7.679 1.00 98.81 274 GLY A O 1
ATOM 2165 N N . CYS A 1 275 ? 13.354 -14.510 -5.749 1.00 98.88 275 CYS A N 1
ATOM 2166 C CA . CYS A 1 275 ? 14.718 -14.576 -5.213 1.00 98.88 275 CYS A CA 1
ATOM 2167 C C . CYS A 1 275 ? 15.678 -15.319 -6.156 1.00 98.88 275 CYS A C 1
ATOM 2169 O O . CYS A 1 275 ? 16.786 -14.850 -6.407 1.00 98.88 275 CYS A O 1
ATOM 2171 N N . LYS A 1 276 ? 15.234 -16.435 -6.745 1.00 98.62 276 LYS A N 1
ATOM 2172 C CA . LYS A 1 276 ? 16.023 -17.209 -7.711 1.00 98.62 276 LYS A CA 1
ATOM 2173 C C . LYS A 1 276 ? 16.355 -16.406 -8.970 1.00 98.62 276 LYS A C 1
ATOM 2175 O O . LYS A 1 276 ? 17.500 -16.420 -9.416 1.00 98.62 276 LYS A O 1
ATOM 2180 N N . ILE A 1 277 ? 15.373 -15.698 -9.534 1.00 98.88 277 ILE A N 1
ATOM 2181 C CA . ILE A 1 277 ? 15.591 -14.823 -10.697 1.00 98.88 277 ILE A CA 1
ATOM 2182 C C . ILE A 1 277 ? 16.566 -13.698 -10.330 1.00 98.88 277 ILE A C 1
ATOM 2184 O O . ILE A 1 277 ? 17.501 -13.440 -11.086 1.00 98.88 277 ILE A O 1
ATOM 2188 N N . LEU A 1 278 ? 16.388 -13.063 -9.166 1.00 98.94 278 LEU A N 1
ATOM 2189 C CA . LEU A 1 278 ? 17.289 -12.021 -8.675 1.00 98.94 278 LEU A CA 1
ATOM 2190 C C . LEU A 1 278 ? 18.734 -12.530 -8.580 1.00 98.94 278 LEU A C 1
ATOM 2192 O O . LEU A 1 278 ? 19.628 -11.883 -9.116 1.00 98.94 278 LEU A O 1
ATOM 2196 N N . ASP A 1 279 ? 18.966 -13.688 -7.961 1.00 98.88 279 ASP A N 1
ATOM 2197 C CA . ASP A 1 279 ? 20.310 -14.251 -7.771 1.00 98.88 279 ASP A CA 1
ATOM 2198 C C . ASP A 1 279 ? 21.016 -14.519 -9.110 1.00 98.88 279 ASP A C 1
ATOM 2200 O O . ASP A 1 279 ? 22.153 -14.094 -9.334 1.00 98.88 279 ASP A O 1
ATOM 2204 N N . TRP A 1 280 ? 20.319 -15.191 -10.025 1.00 98.75 280 TRP A N 1
ATOM 2205 C CA . TRP A 1 280 ? 20.828 -15.535 -11.350 1.00 98.75 280 TRP A CA 1
ATOM 2206 C C . TRP A 1 280 ? 21.163 -14.307 -12.188 1.00 98.75 280 TRP A C 1
ATOM 2208 O O . TRP A 1 280 ? 22.219 -14.221 -12.818 1.00 98.75 280 TRP A O 1
ATOM 2218 N N . MET A 1 281 ? 20.268 -13.327 -12.181 1.00 98.69 281 MET A N 1
ATOM 2219 C CA . MET A 1 281 ? 20.409 -12.150 -13.026 1.00 98.69 281 MET A CA 1
ATOM 2220 C C . MET A 1 281 ? 21.344 -11.117 -12.405 1.00 98.69 281 MET A C 1
ATOM 2222 O O . MET A 1 281 ? 22.008 -10.391 -13.141 1.00 98.69 281 MET A O 1
ATOM 2226 N N . TRP A 1 282 ? 21.508 -11.116 -11.082 1.00 98.81 282 TRP A N 1
ATOM 2227 C CA . TRP A 1 282 ? 22.584 -10.391 -10.418 1.00 98.81 282 TRP A CA 1
ATOM 2228 C C . TRP A 1 282 ? 23.956 -10.939 -10.805 1.00 98.81 282 TRP A C 1
ATOM 2230 O O . TRP A 1 282 ? 24.819 -10.163 -11.206 1.00 98.81 282 TRP A O 1
ATOM 2240 N N . ALA A 1 283 ? 24.150 -12.263 -10.758 1.00 98.25 283 ALA A N 1
ATOM 2241 C CA . ALA A 1 283 ? 25.418 -12.894 -11.135 1.00 98.25 283 ALA A CA 1
ATOM 2242 C C . ALA A 1 283 ? 25.817 -12.593 -12.589 1.00 98.25 283 ALA A C 1
ATOM 2244 O O . ALA A 1 283 ? 26.998 -12.464 -12.902 1.00 98.25 283 ALA A O 1
ATOM 2245 N N . ARG A 1 284 ? 24.826 -12.447 -13.474 1.00 97.50 284 ARG A N 1
ATOM 2246 C CA . ARG A 1 284 ? 25.030 -12.083 -14.881 1.00 97.50 284 ARG A CA 1
ATOM 2247 C C . ARG A 1 284 ? 25.146 -10.579 -15.116 1.00 97.50 284 ARG A C 1
ATOM 2249 O O . ARG A 1 284 ? 25.723 -10.186 -16.120 1.00 97.50 284 ARG A O 1
ATOM 2256 N N . GLY A 1 285 ? 24.543 -9.754 -14.266 1.00 98.00 285 GLY A N 1
ATOM 2257 C CA . GLY A 1 285 ? 24.377 -8.323 -14.510 1.00 98.00 285 GLY A CA 1
ATOM 2258 C C . GLY A 1 285 ? 25.315 -7.418 -13.732 1.00 98.00 285 GLY A C 1
ATOM 2259 O O . GLY A 1 285 ? 25.657 -6.349 -14.231 1.00 98.00 285 GLY A O 1
ATOM 2260 N N . TRP A 1 286 ? 25.722 -7.799 -12.523 1.00 98.56 286 TRP A N 1
ATOM 2261 C CA . TRP A 1 286 ? 26.604 -6.968 -11.713 1.00 98.56 286 TRP A CA 1
ATOM 2262 C C . TRP A 1 286 ? 28.026 -6.968 -12.284 1.00 98.56 286 TRP A C 1
ATOM 2264 O O . TRP A 1 286 ? 28.663 -8.011 -12.416 1.00 98.56 286 TRP A O 1
ATOM 2274 N N . ASP A 1 287 ? 28.550 -5.786 -12.595 1.00 98.50 287 ASP A N 1
ATOM 2275 C CA . ASP A 1 287 ? 29.908 -5.625 -13.108 1.00 98.50 287 ASP A CA 1
ATOM 2276 C C . ASP A 1 287 ? 30.922 -5.658 -11.962 1.00 98.50 287 ASP A C 1
ATOM 2278 O O . ASP A 1 287 ? 31.010 -4.733 -11.154 1.00 98.50 287 ASP A O 1
ATOM 2282 N N . SER A 1 288 ? 31.713 -6.724 -11.884 1.00 96.62 288 SER A N 1
ATOM 2283 C CA . SER A 1 288 ? 32.739 -6.867 -10.848 1.00 96.62 288 SER A CA 1
ATOM 2284 C C . SER A 1 288 ? 33.923 -5.905 -11.007 1.00 96.62 288 SER A C 1
ATOM 2286 O O . SER A 1 288 ? 34.684 -5.747 -10.058 1.00 96.62 288 SER A O 1
ATOM 2288 N N . GLU A 1 289 ? 34.108 -5.289 -12.181 1.00 97.62 289 GLU A N 1
ATOM 2289 C CA . GLU A 1 289 ? 35.233 -4.386 -12.465 1.00 97.62 289 GLU A CA 1
ATOM 2290 C C . GLU A 1 289 ? 34.925 -2.943 -12.045 1.00 97.62 289 GLU A C 1
ATOM 2292 O O . GLU A 1 289 ? 35.701 -2.332 -11.314 1.00 97.62 289 GLU A O 1
ATOM 2297 N N . HIS A 1 290 ? 33.771 -2.414 -12.465 1.00 98.31 290 HIS A N 1
ATOM 2298 C CA . HIS A 1 290 ? 33.386 -1.016 -12.217 1.00 98.31 290 HIS A CA 1
ATOM 2299 C C . HIS A 1 290 ? 32.195 -0.847 -11.261 1.00 98.31 290 HIS A C 1
ATOM 2301 O O . HIS A 1 290 ? 31.847 0.276 -10.888 1.00 98.31 290 HIS A O 1
ATOM 2307 N N . GLY A 1 291 ? 31.566 -1.943 -10.833 1.00 98.38 291 GLY A N 1
ATOM 2308 C CA . GLY A 1 291 ? 30.285 -1.905 -10.134 1.00 98.38 291 GLY A CA 1
ATOM 2309 C C . GLY A 1 291 ? 29.123 -1.512 -11.052 1.00 98.38 291 GLY A C 1
ATOM 2310 O O . GLY A 1 291 ? 29.293 -1.178 -12.228 1.00 98.38 291 GLY A O 1
ATOM 2311 N N . GLY A 1 292 ? 27.912 -1.570 -10.505 1.00 98.50 292 GLY A N 1
ATOM 2312 C CA . GLY A 1 292 ? 26.685 -1.261 -11.233 1.00 98.50 292 GLY A CA 1
ATOM 2313 C C . GLY A 1 292 ? 26.245 -2.372 -12.192 1.00 98.50 292 GLY A C 1
ATOM 2314 O O . GLY A 1 292 ? 27.018 -3.244 -12.593 1.00 98.50 292 GLY A O 1
ATOM 2315 N N . ILE A 1 293 ? 24.972 -2.328 -12.569 1.00 98.75 293 ILE A N 1
ATOM 2316 C CA . ILE A 1 293 ? 24.314 -3.318 -13.422 1.00 98.75 293 ILE A CA 1
ATOM 2317 C C . ILE A 1 293 ? 24.587 -2.998 -14.899 1.00 98.75 293 ILE A C 1
ATOM 2319 O O . ILE A 1 293 ? 24.296 -1.890 -15.359 1.00 98.75 293 ILE A O 1
ATOM 2323 N N . LEU A 1 294 ? 25.143 -3.965 -15.633 1.00 98.56 294 LEU A N 1
ATOM 2324 C CA . LEU A 1 294 ? 25.270 -3.942 -17.093 1.00 98.56 294 LEU A CA 1
ATOM 2325 C C . LEU A 1 294 ? 23.884 -3.932 -17.740 1.00 98.56 294 LEU A C 1
ATOM 2327 O O . LEU A 1 294 ? 22.943 -4.553 -17.241 1.00 98.56 294 LEU A O 1
ATOM 2331 N N . TYR A 1 295 ? 23.752 -3.241 -18.867 1.00 98.38 295 TYR A N 1
ATOM 2332 C CA . TYR A 1 295 ? 22.456 -3.085 -19.509 1.00 98.38 295 TYR A CA 1
ATOM 2333 C C . TYR A 1 295 ? 22.015 -4.332 -20.278 1.00 98.38 295 TYR A C 1
ATOM 2335 O O . TYR A 1 295 ? 20.857 -4.740 -20.167 1.00 98.38 295 TYR A O 1
ATOM 2343 N N . PHE A 1 296 ? 22.934 -4.957 -21.014 1.00 98.44 296 PHE A N 1
ATOM 2344 C CA . PHE A 1 296 ? 22.697 -6.219 -21.706 1.00 98.44 296 PHE A CA 1
ATOM 2345 C C . PHE A 1 296 ? 23.867 -7.175 -21.513 1.00 98.44 296 PHE A C 1
ATOM 2347 O O . PHE A 1 296 ? 25.012 -6.751 -21.407 1.00 98.44 296 PHE A O 1
ATOM 2354 N N . THR A 1 297 ? 23.573 -8.470 -21.508 1.00 97.75 297 THR A N 1
ATOM 2355 C CA . THR A 1 297 ? 24.573 -9.542 -21.558 1.00 97.75 297 THR A CA 1
ATOM 2356 C C . THR A 1 297 ? 24.134 -10.634 -22.531 1.00 97.75 297 THR A C 1
ATOM 2358 O O . THR A 1 297 ? 23.012 -10.617 -23.033 1.00 97.75 297 THR A O 1
ATOM 2361 N N . ASP A 1 298 ? 25.022 -11.579 -22.839 1.00 97.94 298 ASP A N 1
ATOM 2362 C CA . ASP A 1 298 ? 24.717 -12.732 -23.694 1.00 97.94 298 ASP A CA 1
ATOM 2363 C C . ASP A 1 298 ? 24.686 -14.013 -22.851 1.00 97.94 298 ASP A C 1
ATOM 2365 O O . ASP A 1 298 ? 25.539 -14.234 -21.986 1.00 97.94 298 ASP A O 1
ATOM 2369 N N . LEU A 1 299 ? 23.718 -14.889 -23.129 1.00 97.81 299 LEU A N 1
ATOM 2370 C CA . LEU A 1 299 ? 23.520 -16.165 -22.438 1.00 97.81 299 LEU A CA 1
ATOM 2371 C C . LEU A 1 299 ? 24.805 -17.007 -22.334 1.00 97.81 299 LEU A C 1
ATOM 2373 O O . LEU A 1 299 ? 25.042 -17.632 -21.297 1.00 97.81 299 LEU A O 1
ATOM 2377 N N . ARG A 1 300 ? 25.630 -17.005 -23.390 1.00 96.75 300 ARG A N 1
ATOM 2378 C CA . ARG A 1 300 ? 26.878 -17.772 -23.532 1.00 96.75 300 ARG A CA 1
ATOM 2379 C C . ARG A 1 300 ? 28.129 -16.955 -23.186 1.00 96.75 300 ARG A C 1
ATOM 2381 O O . ARG A 1 300 ? 29.233 -17.469 -23.349 1.00 96.75 300 ARG A O 1
ATOM 2388 N N . GLY A 1 301 ? 27.977 -15.701 -22.755 1.00 95.00 301 GLY A N 1
ATOM 2389 C CA . GLY A 1 301 ? 29.095 -14.788 -22.508 1.00 95.00 301 GLY A CA 1
ATOM 2390 C C . GLY A 1 301 ? 29.801 -14.315 -23.784 1.00 95.00 301 GLY A C 1
ATOM 2391 O O . GLY A 1 301 ? 30.973 -13.947 -23.733 1.00 95.00 301 GLY A O 1
ATOM 2392 N N . LEU A 1 302 ? 29.125 -14.359 -24.937 1.00 96.44 302 LEU A N 1
ATOM 2393 C CA . LEU A 1 302 ? 29.642 -13.785 -26.182 1.00 96.44 302 LEU A CA 1
ATOM 2394 C C . LEU A 1 302 ? 29.453 -12.255 -26.202 1.00 96.44 302 LEU A C 1
ATOM 2396 O O . LEU A 1 302 ? 28.635 -11.735 -25.447 1.00 96.44 302 LEU A O 1
ATOM 2400 N N . PRO A 1 303 ? 30.164 -11.513 -27.070 1.00 94.31 303 PRO A N 1
ATOM 2401 C CA . PRO A 1 303 ? 29.915 -10.083 -27.240 1.00 94.31 303 PRO A CA 1
ATOM 2402 C C . PRO A 1 303 ? 28.453 -9.802 -27.651 1.00 94.31 303 PRO A C 1
ATOM 2404 O O . PRO A 1 303 ? 28.025 -10.319 -28.691 1.00 94.31 303 PRO A O 1
ATOM 2407 N N . PRO A 1 304 ? 27.688 -8.999 -26.881 1.00 94.12 304 PRO A N 1
ATOM 2408 C CA . PRO A 1 304 ? 26.328 -8.610 -27.254 1.00 94.12 304 PRO A CA 1
ATOM 2409 C C . PRO A 1 304 ? 26.295 -7.742 -28.520 1.00 94.12 304 PRO A C 1
ATOM 2411 O O . PRO A 1 304 ? 27.275 -7.075 -28.857 1.00 94.12 304 PRO A O 1
ATOM 2414 N N . GLN A 1 305 ? 25.159 -7.730 -29.224 1.00 94.38 305 GLN A N 1
ATOM 2415 C CA . GLN A 1 305 ? 24.982 -6.905 -30.428 1.00 94.38 305 GLN A CA 1
ATOM 2416 C C . GLN A 1 305 ? 24.821 -5.416 -30.081 1.00 94.38 305 GLN A C 1
ATOM 2418 O O . GLN A 1 305 ? 25.212 -4.537 -30.853 1.00 94.38 305 GLN A O 1
ATOM 2423 N N . GLU A 1 306 ? 24.216 -5.123 -28.938 1.00 93.94 306 GLU A N 1
ATOM 2424 C CA . GLU A 1 306 ? 23.965 -3.780 -28.448 1.00 93.94 306 GLU A CA 1
ATOM 2425 C C . GLU A 1 306 ? 25.295 -3.115 -28.068 1.00 93.94 306 GLU A C 1
ATOM 2427 O O . GLU A 1 306 ? 25.891 -3.418 -27.041 1.00 93.94 306 GLU A O 1
ATOM 2432 N N . TYR A 1 307 ? 25.771 -2.161 -28.874 1.00 94.00 307 TYR A N 1
ATOM 2433 C CA . TYR A 1 307 ? 27.061 -1.490 -28.633 1.00 94.00 307 TYR A CA 1
ATOM 2434 C C . TYR A 1 307 ? 27.102 -0.648 -27.344 1.00 94.00 307 TYR A C 1
ATOM 2436 O O . TYR A 1 307 ? 28.159 -0.164 -26.957 1.00 94.00 307 TYR A O 1
ATOM 2444 N N . TRP A 1 308 ? 25.953 -0.460 -26.693 1.00 95.69 308 TRP A N 1
ATOM 2445 C CA . TRP A 1 308 ? 25.794 0.215 -25.405 1.00 95.69 308 TRP A CA 1
ATOM 2446 C C . TRP A 1 308 ? 25.495 -0.772 -24.255 1.00 95.69 308 TRP A C 1
ATOM 2448 O O . TRP A 1 308 ? 24.981 -0.371 -23.212 1.00 95.69 308 TRP A O 1
ATOM 2458 N N . GLN A 1 309 ? 25.771 -2.069 -24.449 1.00 97.00 309 GLN A N 1
ATOM 2459 C CA . GLN A 1 309 ? 25.470 -3.160 -23.508 1.00 97.00 309 GLN A CA 1
ATOM 2460 C C . GLN A 1 309 ? 26.071 -2.988 -22.109 1.00 97.00 309 GLN A C 1
ATOM 2462 O O . GLN A 1 309 ? 25.456 -3.399 -21.130 1.00 97.00 309 GLN A O 1
ATOM 2467 N N . ASP A 1 310 ? 27.232 -2.349 -21.993 1.00 97.31 310 ASP A N 1
ATOM 2468 C CA . ASP A 1 310 ? 27.943 -2.163 -20.725 1.00 97.31 310 ASP A CA 1
ATOM 2469 C C . ASP A 1 310 ? 27.667 -0.820 -20.039 1.00 97.31 310 ASP A C 1
ATOM 2471 O O . ASP A 1 310 ? 28.141 -0.579 -18.924 1.00 97.31 310 ASP A O 1
ATOM 2475 N N . MET A 1 311 ? 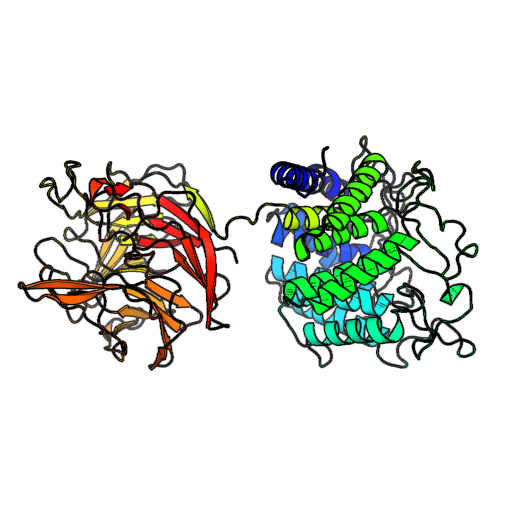26.881 0.051 -20.675 1.00 98.50 311 MET A N 1
ATOM 2476 C CA . MET A 1 311 ? 26.457 1.309 -20.077 1.00 98.50 311 MET A CA 1
ATOM 2477 C C . MET A 1 311 ? 25.612 1.065 -18.827 1.00 98.50 311 MET A C 1
ATOM 2479 O O . MET A 1 311 ? 24.870 0.086 -18.723 1.00 98.50 311 MET A O 1
ATOM 2483 N N . LYS A 1 312 ? 25.665 2.012 -17.891 1.00 98.75 312 LYS A N 1
ATOM 2484 C CA . LYS A 1 312 ? 24.905 1.950 -16.640 1.00 98.75 312 LYS A CA 1
ATOM 2485 C C . LYS A 1 312 ? 23.696 2.865 -16.773 1.00 98.75 312 LYS A C 1
ATOM 2487 O O . LYS A 1 312 ? 23.802 4.091 -16.719 1.00 98.75 312 LYS A O 1
ATOM 2492 N N . PHE A 1 313 ? 22.539 2.260 -17.016 1.00 98.56 313 PHE A N 1
ATOM 2493 C CA . PHE A 1 313 ? 21.268 2.980 -17.095 1.00 98.56 313 PHE A CA 1
ATOM 2494 C C . PHE A 1 313 ? 20.701 3.174 -15.686 1.00 98.56 313 PHE A C 1
ATOM 2496 O O . PHE A 1 313 ? 20.912 2.334 -14.819 1.00 98.56 313 PHE A O 1
ATOM 2503 N N . TRP A 1 314 ? 19.959 4.252 -15.439 1.00 98.62 314 TRP A N 1
ATOM 2504 C CA . TRP A 1 314 ? 19.411 4.533 -14.104 1.00 98.62 314 TRP A CA 1
ATOM 2505 C C . TRP A 1 314 ? 18.381 3.491 -13.638 1.00 98.62 314 TRP A C 1
ATOM 2507 O O . TRP A 1 314 ? 18.358 3.110 -12.468 1.00 98.62 314 TRP A O 1
ATOM 2517 N N . TRP A 1 315 ? 17.523 3.018 -14.548 1.00 98.75 315 TRP A N 1
ATOM 2518 C CA . TRP A 1 315 ? 16.365 2.211 -14.174 1.00 98.75 315 TRP A CA 1
ATOM 2519 C C . TRP A 1 315 ? 16.730 0.794 -13.696 1.00 98.75 315 TRP A C 1
ATOM 2521 O O . TRP A 1 315 ? 16.191 0.430 -12.658 1.00 98.75 315 TRP A O 1
ATOM 2531 N N . PRO A 1 316 ? 17.683 0.027 -14.288 1.00 98.81 316 PRO A N 1
ATOM 2532 C CA . PRO A 1 316 ? 18.084 -1.276 -13.741 1.00 98.81 316 PRO A CA 1
ATOM 2533 C C . PRO A 1 316 ? 18.541 -1.195 -12.284 1.00 98.81 316 PRO A C 1
ATOM 2535 O O . PRO A 1 316 ? 18.296 -2.101 -11.495 1.00 98.81 316 PRO A O 1
ATOM 2538 N N . HIS A 1 317 ? 19.171 -0.078 -11.918 1.00 98.88 317 HIS A N 1
ATOM 2539 C CA . HIS A 1 317 ? 19.620 0.177 -10.558 1.00 98.88 317 HIS A CA 1
ATOM 2540 C C . HIS A 1 317 ? 18.451 0.50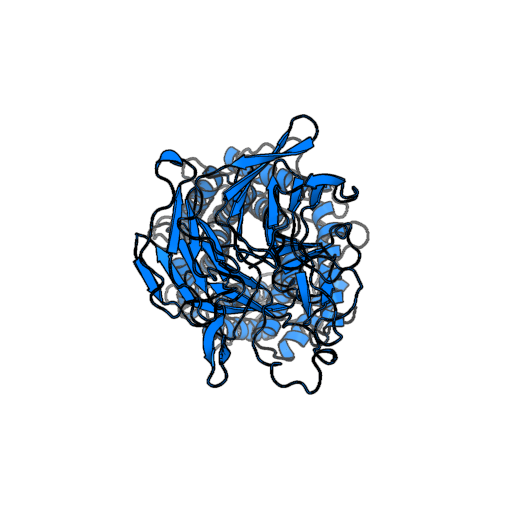4 -9.624 1.00 98.88 317 HIS A C 1
ATOM 2542 O O . HIS A 1 317 ? 18.417 0.005 -8.505 1.00 98.88 317 HIS A O 1
ATOM 2548 N N . CYS A 1 318 ? 17.466 1.280 -10.091 1.00 98.94 318 CYS A N 1
ATOM 2549 C CA . CYS A 1 318 ? 16.221 1.519 -9.354 1.00 98.94 318 CYS A CA 1
ATOM 2550 C C . CYS A 1 318 ? 15.496 0.195 -9.053 1.00 98.94 318 CYS A C 1
ATOM 2552 O O . CYS A 1 318 ? 15.099 -0.041 -7.914 1.00 98.94 318 CYS A O 1
ATOM 2554 N N . GLU A 1 319 ? 15.391 -0.697 -10.042 1.00 98.88 319 GLU A N 1
ATOM 2555 C CA . GLU A 1 319 ? 14.734 -2.001 -9.872 1.00 98.88 319 GLU A CA 1
ATOM 2556 C C . GLU A 1 319 ? 15.521 -2.940 -8.962 1.00 98.88 319 GLU A C 1
ATOM 2558 O O . GLU A 1 319 ? 14.938 -3.621 -8.123 1.00 98.88 319 GLU A O 1
ATOM 2563 N N . ALA A 1 320 ? 16.850 -2.937 -9.060 1.00 98.88 320 ALA A N 1
ATOM 2564 C CA . ALA A 1 320 ? 17.706 -3.708 -8.168 1.00 98.88 320 ALA A CA 1
ATOM 2565 C C . ALA A 1 320 ? 17.647 -3.210 -6.716 1.00 98.88 320 ALA A C 1
ATOM 2567 O O . ALA A 1 320 ? 17.646 -4.032 -5.799 1.00 98.88 320 ALA A O 1
ATOM 2568 N N . ILE A 1 321 ? 17.539 -1.896 -6.482 1.00 98.88 321 ILE A N 1
ATOM 2569 C CA . ILE A 1 321 ? 17.321 -1.328 -5.141 1.00 98.88 321 ILE A CA 1
ATOM 2570 C C . ILE A 1 321 ? 16.013 -1.868 -4.537 1.00 98.88 321 ILE A C 1
ATOM 2572 O O . ILE A 1 321 ? 16.026 -2.320 -3.390 1.00 98.88 321 ILE A O 1
ATOM 2576 N N . ILE A 1 322 ? 14.914 -1.885 -5.306 1.00 98.88 322 ILE A N 1
ATOM 2577 C CA . ILE A 1 322 ? 13.621 -2.448 -4.873 1.00 98.88 322 ILE A CA 1
ATOM 2578 C C . ILE A 1 322 ? 13.754 -3.950 -4.600 1.00 98.88 322 ILE A C 1
ATOM 2580 O O . ILE A 1 322 ? 13.422 -4.413 -3.510 1.00 98.88 322 ILE A O 1
ATOM 2584 N N . ALA A 1 323 ? 14.263 -4.707 -5.575 1.00 98.88 323 ALA A N 1
ATOM 2585 C CA . ALA A 1 323 ? 14.313 -6.163 -5.523 1.00 98.88 323 ALA A CA 1
ATOM 2586 C C . ALA A 1 323 ? 15.147 -6.679 -4.347 1.00 98.88 323 ALA A C 1
ATOM 2588 O O . ALA A 1 323 ? 14.709 -7.572 -3.627 1.00 98.88 323 ALA A O 1
ATOM 2589 N N . THR A 1 324 ? 16.326 -6.099 -4.123 1.00 98.88 324 THR A N 1
ATOM 2590 C CA . THR A 1 324 ? 17.224 -6.501 -3.028 1.00 98.88 324 THR A CA 1
ATOM 2591 C C . THR A 1 324 ? 16.647 -6.163 -1.654 1.00 98.88 324 THR A C 1
ATOM 2593 O O . THR A 1 324 ? 16.739 -6.980 -0.738 1.00 98.88 324 THR A O 1
ATOM 2596 N N . LEU A 1 325 ? 15.990 -5.006 -1.512 1.00 98.56 325 LEU A N 1
ATOM 2597 C CA . LEU A 1 325 ? 15.303 -4.629 -0.277 1.00 98.56 325 LEU A CA 1
ATOM 2598 C C . LEU A 1 325 ? 14.135 -5.570 0.026 1.00 98.56 325 LEU A C 1
ATOM 2600 O O . LEU A 1 325 ? 13.999 -6.047 1.153 1.00 98.56 325 LEU A O 1
ATOM 2604 N N . LEU A 1 326 ? 13.302 -5.843 -0.979 1.00 98.44 326 LEU A N 1
ATOM 2605 C CA . LEU A 1 326 ? 12.148 -6.723 -0.843 1.00 98.44 326 LEU A CA 1
ATOM 2606 C C . LEU A 1 326 ? 12.578 -8.158 -0.519 1.00 98.44 326 LEU A C 1
ATOM 2608 O O . LEU A 1 326 ? 12.057 -8.749 0.422 1.00 98.44 326 LEU A O 1
ATOM 2612 N N . ALA A 1 327 ? 13.578 -8.687 -1.227 1.00 98.69 327 ALA A N 1
ATOM 2613 C CA . ALA A 1 327 ? 14.133 -10.009 -0.956 1.00 98.69 327 ALA A CA 1
ATOM 2614 C C . ALA A 1 327 ? 14.660 -10.116 0.482 1.00 98.69 327 ALA A C 1
ATOM 2616 O O . ALA A 1 327 ? 14.350 -11.081 1.180 1.00 98.69 327 ALA A O 1
ATOM 2617 N N . TRP A 1 328 ? 15.397 -9.111 0.969 1.00 98.12 328 TRP A N 1
ATOM 2618 C CA . TRP A 1 328 ? 15.848 -9.084 2.361 1.00 98.12 328 TRP A CA 1
ATOM 2619 C C . TRP A 1 328 ? 14.674 -9.049 3.347 1.00 98.12 328 TRP A C 1
ATOM 2621 O O . TRP A 1 328 ? 14.663 -9.832 4.293 1.00 98.12 328 TRP A O 1
ATOM 2631 N N . LYS A 1 329 ? 13.663 -8.204 3.114 1.00 92.94 329 LYS A N 1
ATOM 2632 C CA . LYS A 1 329 ? 12.495 -8.087 4.000 1.00 92.94 329 LYS A CA 1
ATOM 2633 C C . LYS A 1 329 ? 11.705 -9.396 4.100 1.00 92.94 329 LYS A C 1
ATOM 2635 O O . LYS A 1 329 ? 11.250 -9.749 5.183 1.00 92.94 329 LYS A O 1
ATOM 2640 N N . LEU A 1 330 ? 11.569 -10.121 2.990 1.00 91.75 330 LEU A N 1
ATOM 2641 C CA . LEU A 1 330 ? 10.789 -11.360 2.925 1.00 91.75 330 LEU A CA 1
ATOM 2642 C C . LEU A 1 330 ? 11.541 -12.592 3.440 1.00 91.75 330 LEU A C 1
ATOM 2644 O O . LEU A 1 330 ? 10.907 -13.559 3.856 1.00 91.75 330 LEU A O 1
ATOM 2648 N N . THR A 1 331 ? 12.876 -12.582 3.408 1.00 93.62 331 THR A N 1
ATOM 2649 C CA . THR A 1 331 ? 13.692 -13.769 3.729 1.00 93.62 331 THR A CA 1
ATOM 2650 C C . THR A 1 331 ? 14.556 -13.614 4.980 1.00 93.62 331 THR A C 1
ATOM 2652 O O . THR A 1 331 ? 14.921 -14.609 5.602 1.00 93.62 331 THR A O 1
ATOM 2655 N N . GLY A 1 332 ? 14.915 -12.383 5.352 1.00 91.38 332 GLY A N 1
ATOM 2656 C CA . GLY A 1 332 ? 15.899 -12.078 6.392 1.00 91.38 332 GLY A CA 1
ATOM 2657 C C . GLY A 1 332 ? 17.348 -12.422 6.019 1.00 91.38 332 GLY A C 1
ATOM 2658 O O . GLY A 1 332 ? 18.239 -12.295 6.860 1.00 91.38 332 GLY A O 1
ATOM 2659 N N . GLU A 1 333 ? 17.626 -12.864 4.787 1.00 94.81 333 GLU A N 1
ATOM 2660 C CA . GLU A 1 333 ? 18.960 -13.331 4.406 1.00 94.81 333 GLU A CA 1
ATOM 2661 C C . GLU A 1 333 ? 19.963 -12.178 4.239 1.00 94.81 333 GLU A C 1
ATOM 2663 O O . GLU A 1 333 ? 19.773 -11.257 3.440 1.00 94.81 333 GLU A O 1
ATOM 2668 N N . ALA A 1 334 ? 21.102 -12.269 4.935 1.00 95.88 334 ALA A N 1
ATOM 2669 C CA . ALA A 1 334 ? 22.126 -11.219 4.959 1.00 95.88 334 ALA A CA 1
ATOM 2670 C C . ALA A 1 334 ? 22.719 -10.882 3.576 1.00 95.88 334 ALA A C 1
ATOM 2672 O O . ALA A 1 334 ? 23.150 -9.751 3.349 1.00 95.88 334 ALA A O 1
ATOM 2673 N N . ARG A 1 335 ? 22.716 -11.834 2.630 1.00 97.38 335 ARG A N 1
ATOM 2674 C CA . ARG A 1 335 ? 23.198 -11.595 1.259 1.00 97.38 335 ARG A CA 1
ATOM 2675 C C . ARG A 1 335 ? 22.383 -10.527 0.530 1.00 97.38 335 ARG A C 1
ATOM 2677 O O . ARG A 1 335 ? 22.974 -9.693 -0.145 1.00 97.38 335 ARG A O 1
ATOM 2684 N N . TYR A 1 336 ? 21.064 -10.488 0.723 1.00 98.56 336 TYR A N 1
ATOM 2685 C CA . TYR A 1 336 ? 20.212 -9.488 0.080 1.00 98.56 336 TYR A CA 1
ATOM 2686 C C . TYR A 1 336 ? 20.407 -8.099 0.689 1.00 98.56 336 TYR A C 1
ATOM 2688 O O . TYR A 1 336 ? 20.421 -7.116 -0.047 1.00 98.56 336 TYR A O 1
ATOM 2696 N N . ALA A 1 337 ? 20.673 -8.013 1.998 1.00 97.12 337 ALA A N 1
ATOM 2697 C CA . ALA A 1 337 ? 21.092 -6.758 2.624 1.00 97.12 337 ALA A CA 1
ATOM 2698 C C . ALA A 1 337 ? 22.426 -6.250 2.055 1.00 97.12 337 ALA A C 1
ATOM 2700 O O . ALA A 1 337 ? 22.553 -5.064 1.754 1.00 97.12 337 ALA A O 1
ATOM 2701 N N . ALA A 1 338 ? 23.400 -7.142 1.847 1.00 97.38 338 ALA A N 1
ATOM 2702 C CA . ALA A 1 338 ? 24.679 -6.785 1.235 1.00 97.38 338 ALA A CA 1
ATOM 2703 C C . ALA A 1 338 ? 24.515 -6.328 -0.226 1.00 97.38 338 ALA A C 1
ATOM 2705 O O . ALA A 1 338 ? 25.083 -5.308 -0.612 1.00 97.38 338 ALA A O 1
ATOM 2706 N N . MET A 1 339 ? 23.697 -7.031 -1.021 1.00 98.50 339 MET A N 1
ATOM 2707 C CA . MET A 1 339 ? 23.368 -6.626 -2.394 1.00 98.50 339 MET A CA 1
ATOM 2708 C C . MET A 1 339 ? 22.664 -5.265 -2.422 1.00 98.50 339 MET A C 1
ATOM 2710 O O . MET A 1 339 ? 23.008 -4.429 -3.255 1.00 98.50 339 MET A O 1
ATOM 2714 N N . HIS A 1 340 ? 21.730 -5.012 -1.495 1.00 98.69 340 HIS A N 1
ATOM 2715 C CA . HIS A 1 340 ? 21.047 -3.723 -1.378 1.00 98.69 340 HIS A CA 1
ATOM 2716 C C . HIS A 1 340 ? 22.027 -2.592 -1.087 1.00 98.69 340 HIS A C 1
ATOM 2718 O O . HIS A 1 340 ? 22.041 -1.604 -1.817 1.00 98.69 340 HIS A O 1
ATOM 2724 N N . ALA A 1 341 ? 22.879 -2.753 -0.069 1.00 97.81 341 ALA A N 1
ATOM 2725 C CA . ALA A 1 341 ? 23.914 -1.777 0.257 1.00 97.81 341 ALA A CA 1
ATOM 2726 C C . ALA A 1 341 ? 24.818 -1.510 -0.957 1.00 97.81 341 ALA A C 1
ATOM 2728 O O . ALA A 1 341 ? 25.068 -0.358 -1.304 1.00 97.81 341 ALA A O 1
ATOM 2729 N N . GLN A 1 342 ? 25.227 -2.567 -1.664 1.00 97.94 342 GLN A N 1
ATOM 2730 C CA . GLN A 1 342 ? 26.092 -2.469 -2.833 1.00 97.94 342 GLN A CA 1
ATOM 2731 C C . GLN A 1 342 ? 25.454 -1.672 -3.983 1.00 97.94 342 GLN A C 1
ATOM 2733 O O . GLN A 1 342 ? 26.082 -0.747 -4.506 1.00 97.94 342 GLN A O 1
ATOM 2738 N N . VAL A 1 343 ? 24.215 -1.989 -4.382 1.00 98.69 343 VAL A N 1
ATOM 2739 C CA . VAL A 1 343 ? 23.550 -1.265 -5.479 1.00 98.69 343 VAL A CA 1
ATOM 2740 C C . VAL A 1 343 ? 23.118 0.135 -5.065 1.00 98.69 343 VAL A C 1
ATOM 2742 O O . VAL A 1 343 ? 23.266 1.063 -5.861 1.00 98.69 343 VAL A O 1
ATOM 2745 N N . HIS A 1 344 ? 22.641 0.324 -3.835 1.00 98.50 344 HIS A N 1
ATOM 2746 C CA . HIS A 1 344 ? 22.288 1.640 -3.315 1.00 98.50 344 HIS A CA 1
ATOM 2747 C C . HIS A 1 344 ? 23.507 2.566 -3.322 1.00 98.50 344 HIS A C 1
ATOM 2749 O O . HIS A 1 344 ? 23.472 3.627 -3.950 1.00 98.50 344 HIS A O 1
ATOM 2755 N N . ASP A 1 345 ? 24.594 2.164 -2.661 1.00 98.12 345 ASP A N 1
ATOM 2756 C CA . ASP A 1 345 ? 25.756 3.027 -2.459 1.00 98.12 345 ASP A CA 1
ATOM 2757 C C . ASP A 1 345 ? 26.404 3.394 -3.789 1.00 98.12 345 ASP A C 1
ATOM 2759 O O . ASP A 1 345 ? 26.745 4.558 -4.010 1.00 98.12 345 ASP A O 1
ATOM 2763 N N . TRP A 1 346 ? 26.500 2.429 -4.708 1.00 98.50 346 TRP A N 1
ATOM 2764 C CA . TRP A 1 346 ? 26.992 2.690 -6.053 1.00 98.50 346 TRP A CA 1
ATOM 2765 C C . TRP A 1 346 ? 26.069 3.662 -6.799 1.00 98.50 346 TRP A C 1
ATOM 2767 O O . TRP A 1 346 ? 26.536 4.661 -7.343 1.00 98.50 346 TRP A O 1
ATOM 2777 N N . SER A 1 347 ? 24.754 3.446 -6.781 1.00 98.62 347 SER A N 1
ATOM 2778 C CA . SER A 1 347 ? 23.817 4.279 -7.547 1.00 98.62 347 SER A CA 1
ATOM 2779 C C . SER A 1 347 ? 23.798 5.727 -7.066 1.00 98.62 347 SER A C 1
ATOM 2781 O O . SER A 1 347 ? 23.912 6.648 -7.874 1.00 98.62 347 SER A O 1
ATOM 2783 N N . PHE A 1 348 ? 23.734 5.945 -5.750 1.00 98.00 348 PHE A N 1
ATOM 2784 C CA . PHE A 1 348 ? 23.726 7.285 -5.157 1.00 98.00 348 PHE A CA 1
ATOM 2785 C C . PHE A 1 348 ? 25.099 7.978 -5.168 1.00 98.00 348 PHE A C 1
ATOM 2787 O O . PHE A 1 348 ? 25.179 9.181 -4.902 1.00 98.00 348 PHE A O 1
ATOM 2794 N N . ALA A 1 349 ? 26.174 7.260 -5.500 1.00 97.94 349 ALA A N 1
ATOM 2795 C CA . ALA A 1 349 ? 27.471 7.863 -5.784 1.00 97.94 349 ALA A CA 1
ATOM 2796 C C . ALA A 1 349 ? 27.584 8.393 -7.226 1.00 97.94 349 ALA A C 1
ATOM 2798 O O . ALA A 1 349 ? 28.284 9.384 -7.429 1.00 97.94 349 ALA A O 1
ATOM 2799 N N . HIS A 1 350 ? 26.893 7.784 -8.200 1.00 98.44 350 HIS A N 1
ATOM 2800 C CA . HIS A 1 350 ? 27.136 8.044 -9.629 1.00 98.44 350 HIS A CA 1
ATOM 2801 C C . HIS A 1 350 ? 25.991 8.754 -10.369 1.00 98.44 350 HIS A C 1
ATOM 2803 O O . HIS A 1 350 ? 26.251 9.583 -11.240 1.00 98.44 350 HIS A O 1
ATOM 2809 N N . PHE A 1 351 ? 24.726 8.464 -10.050 1.00 98.62 351 PHE A N 1
ATOM 2810 C CA . PHE A 1 351 ? 23.586 9.031 -10.781 1.00 98.62 351 PHE A CA 1
ATOM 2811 C C . PHE A 1 351 ? 23.116 10.424 -10.330 1.00 98.62 351 PHE A C 1
ATOM 2813 O O . PHE A 1 351 ? 22.732 11.195 -11.213 1.00 98.62 351 PHE A O 1
ATOM 2820 N N . PRO A 1 352 ? 23.083 10.777 -9.026 1.00 98.25 352 PRO A N 1
ATOM 2821 C CA . PRO A 1 352 ? 22.507 12.049 -8.594 1.00 98.25 352 PRO A CA 1
ATOM 2822 C C . PRO A 1 352 ? 23.237 13.270 -9.162 1.00 98.25 352 PRO A C 1
ATOM 2824 O O . PRO A 1 352 ? 24.455 13.400 -9.020 1.00 98.25 352 PRO A O 1
ATOM 2827 N N . ASP A 1 353 ? 22.485 14.222 -9.711 1.00 97.81 353 ASP A N 1
ATOM 2828 C CA . ASP A 1 353 ? 23.009 15.530 -10.095 1.00 97.81 353 ASP A CA 1
ATOM 2829 C C . ASP A 1 353 ? 22.754 16.547 -8.981 1.00 97.81 353 ASP A C 1
ATOM 2831 O O . ASP A 1 353 ? 21.713 17.196 -8.920 1.00 97.81 353 ASP A O 1
ATOM 2835 N N . ARG A 1 354 ? 23.737 16.705 -8.092 1.00 93.38 354 ARG A N 1
ATOM 2836 C CA . ARG A 1 354 ? 23.622 17.564 -6.900 1.00 93.38 354 ARG A CA 1
ATOM 2837 C C . ARG A 1 354 ? 23.434 19.055 -7.207 1.00 93.38 354 ARG A C 1
ATOM 2839 O O . ARG A 1 354 ? 23.138 19.811 -6.290 1.00 93.38 354 ARG A O 1
ATOM 2846 N N . GLU A 1 355 ? 23.652 19.476 -8.453 1.00 96.81 355 GLU A N 1
ATOM 2847 C CA . GLU A 1 355 ? 23.517 20.874 -8.876 1.00 96.81 355 GLU A CA 1
ATOM 2848 C C . GLU A 1 355 ? 22.080 21.222 -9.290 1.00 96.81 355 GLU A C 1
ATOM 2850 O O . GLU A 1 355 ? 21.566 22.261 -8.886 1.00 96.81 355 GLU A O 1
ATOM 2855 N N . HIS A 1 356 ? 21.421 20.352 -10.063 1.00 97.06 356 HIS A N 1
ATOM 2856 C CA . HIS A 1 356 ? 20.097 20.633 -10.638 1.00 97.06 356 HIS A CA 1
ATOM 2857 C C . HIS A 1 356 ? 18.983 19.695 -10.148 1.00 97.06 356 HIS A C 1
ATOM 2859 O O . HIS A 1 356 ? 17.846 19.833 -10.593 1.00 97.06 356 HIS A O 1
ATOM 2865 N N . GLY A 1 357 ? 19.290 18.755 -9.252 1.00 95.50 357 GLY A N 1
ATOM 2866 C CA . GLY A 1 357 ? 18.338 17.765 -8.747 1.00 95.50 357 GLY A CA 1
ATOM 2867 C C . GLY A 1 357 ? 18.084 16.614 -9.721 1.00 95.50 357 GLY A C 1
ATOM 2868 O O . GLY A 1 357 ? 18.525 16.641 -10.872 1.00 95.50 357 GLY A O 1
ATOM 2869 N N . GLU A 1 358 ? 17.367 15.588 -9.272 1.00 98.31 358 GLU A N 1
ATOM 2870 C CA . GLU A 1 358 ? 17.154 14.334 -10.013 1.00 98.31 358 GLU A CA 1
ATOM 2871 C C . GLU A 1 358 ? 18.479 13.593 -10.342 1.00 98.31 358 GLU A C 1
ATOM 2873 O O . GLU A 1 358 ? 19.575 13.923 -9.881 1.00 98.31 358 GLU A O 1
ATOM 2878 N N . TRP A 1 359 ? 18.378 12.509 -11.100 1.00 98.44 359 TRP A N 1
ATOM 2879 C CA . TRP A 1 359 ? 19.460 11.654 -11.569 1.00 98.44 359 TRP A CA 1
ATOM 2880 C C . TRP A 1 359 ? 19.729 11.831 -13.069 1.00 98.44 359 TRP A C 1
ATOM 2882 O O . TRP A 1 359 ? 18.830 11.997 -13.900 1.00 98.44 359 TRP A O 1
ATOM 2892 N N . TYR A 1 360 ? 20.991 11.658 -13.457 1.00 98.38 360 TYR A N 1
ATOM 2893 C CA . TYR A 1 360 ? 21.323 11.321 -14.840 1.00 98.38 360 TYR A CA 1
ATOM 2894 C C . TYR A 1 360 ? 20.656 10.001 -15.254 1.00 98.38 360 TYR A C 1
ATOM 2896 O O . TYR A 1 360 ? 20.414 9.116 -14.435 1.00 98.38 360 TYR A O 1
ATOM 2904 N N . GLY A 1 361 ? 20.358 9.848 -16.546 1.00 96.75 361 GLY A N 1
ATOM 2905 C CA . GLY A 1 361 ? 19.831 8.588 -17.082 1.00 96.75 361 GLY A CA 1
ATOM 2906 C C . GLY A 1 361 ? 20.910 7.579 -17.470 1.00 96.75 361 GLY A C 1
ATOM 2907 O O . GLY A 1 361 ? 20.704 6.373 -17.352 1.00 96.75 361 GLY A O 1
ATOM 2908 N N . TRP A 1 362 ? 22.052 8.061 -17.957 1.00 98.25 362 TRP A N 1
ATOM 2909 C CA . TRP A 1 362 ? 22.974 7.238 -18.736 1.00 98.25 362 TRP A CA 1
ATOM 2910 C C . TRP A 1 362 ? 24.415 7.530 -18.360 1.00 98.25 362 TRP A C 1
ATOM 2912 O O . TRP A 1 362 ? 24.894 8.654 -18.531 1.00 98.25 362 TRP A O 1
ATOM 2922 N N . LEU A 1 363 ? 25.108 6.496 -17.898 1.00 98.69 363 LEU A N 1
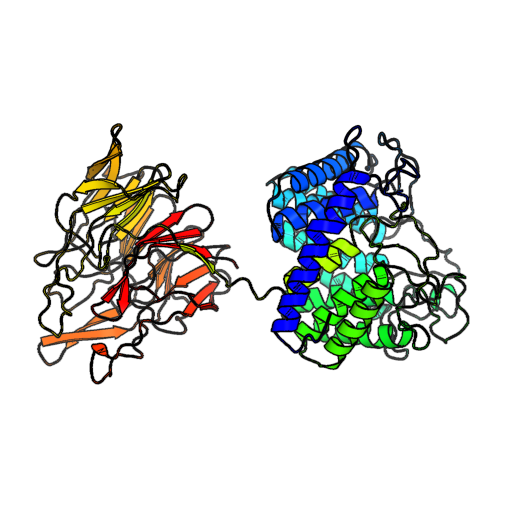ATOM 2923 C CA . LEU A 1 363 ? 26.526 6.543 -17.583 1.00 98.69 363 LEU A CA 1
ATOM 2924 C C . LEU A 1 363 ? 27.293 5.583 -18.495 1.00 98.69 363 LEU A C 1
ATOM 2926 O O . LEU A 1 363 ? 26.757 4.569 -18.956 1.00 98.69 363 LEU A O 1
ATOM 2930 N N . HIS A 1 364 ? 28.561 5.895 -18.733 1.00 98.62 364 HIS A N 1
ATOM 2931 C CA . HIS A 1 364 ? 29.524 4.947 -19.272 1.00 98.62 364 HIS A CA 1
ATOM 2932 C C . HIS A 1 364 ? 29.738 3.787 -18.289 1.00 98.62 364 HIS A C 1
ATOM 2934 O O . HIS A 1 364 ? 29.312 3.846 -17.132 1.00 98.62 364 HIS A O 1
ATOM 2940 N N . ARG A 1 365 ? 30.404 2.719 -18.744 1.00 98.19 365 ARG A N 1
ATOM 2941 C CA . ARG A 1 365 ? 30.676 1.532 -17.919 1.00 98.19 365 ARG A CA 1
ATOM 2942 C C . ARG A 1 365 ? 31.410 1.872 -16.614 1.00 98.19 365 ARG A C 1
ATOM 2944 O O . ARG A 1 365 ? 31.137 1.257 -15.592 1.00 98.19 365 ARG A O 1
ATOM 2951 N N . ASP A 1 366 ? 32.284 2.876 -16.640 1.00 98.06 366 ASP A N 1
ATOM 2952 C CA . ASP A 1 366 ? 33.050 3.349 -15.480 1.00 98.06 366 ASP A CA 1
ATOM 2953 C C . ASP A 1 366 ? 32.250 4.234 -14.501 1.00 98.06 366 ASP A C 1
ATOM 2955 O O . ASP A 1 366 ? 32.796 4.692 -13.500 1.00 98.06 366 ASP A O 1
ATOM 2959 N N . GLY A 1 367 ? 30.967 4.488 -14.778 1.00 98.00 367 GLY A N 1
ATOM 2960 C CA . GLY A 1 367 ? 30.095 5.317 -13.948 1.00 98.00 367 GLY A CA 1
ATOM 2961 C C . GLY A 1 367 ? 30.167 6.820 -14.240 1.00 98.00 367 GLY A C 1
ATOM 2962 O O . GLY A 1 367 ? 29.492 7.596 -13.562 1.00 98.00 367 GLY A O 1
ATOM 2963 N N . THR A 1 368 ? 30.927 7.269 -15.245 1.00 98.06 368 THR A N 1
ATOM 2964 C CA . THR A 1 368 ? 30.937 8.685 -15.649 1.00 98.06 368 THR A CA 1
ATOM 2965 C C . THR A 1 368 ? 29.708 9.046 -16.502 1.00 98.06 368 THR A C 1
ATOM 2967 O O . THR A 1 368 ? 29.243 8.218 -17.289 1.00 98.06 368 THR A O 1
ATOM 2970 N N . PRO A 1 369 ? 29.140 10.266 -16.393 1.00 97.56 369 PRO A N 1
ATOM 2971 C CA . PRO A 1 369 ? 27.966 10.649 -17.180 1.00 97.56 369 PRO A CA 1
ATOM 2972 C C . PRO A 1 369 ? 28.216 10.610 -18.692 1.00 97.56 369 PRO A C 1
ATOM 2974 O O . PRO A 1 369 ? 29.014 11.390 -19.209 1.00 97.56 369 PRO A O 1
ATOM 2977 N N . ALA A 1 370 ? 27.472 9.758 -19.400 1.00 97.62 370 ALA A N 1
ATOM 2978 C CA . ALA A 1 370 ? 27.515 9.658 -20.860 1.00 97.62 370 ALA A CA 1
ATOM 2979 C C . ALA A 1 370 ? 26.566 10.657 -21.530 1.00 97.62 370 ALA A C 1
ATOM 2981 O O . ALA A 1 370 ? 26.866 11.211 -22.585 1.00 97.62 370 ALA A O 1
ATOM 2982 N N . GLN A 1 371 ? 25.415 10.910 -20.901 1.00 95.44 371 GLN A N 1
ATOM 2983 C CA . GLN A 1 371 ? 24.448 11.899 -21.357 1.00 95.44 371 GLN A CA 1
ATOM 2984 C C . GLN A 1 371 ? 23.811 12.621 -20.171 1.00 95.44 371 GLN A C 1
ATOM 2986 O O . GLN A 1 371 ? 23.329 11.993 -19.229 1.00 95.44 371 GLN A O 1
ATOM 2991 N N . ARG A 1 372 ? 23.810 13.958 -20.235 1.00 96.38 372 ARG A N 1
ATOM 2992 C CA . ARG A 1 372 ? 23.456 14.830 -19.103 1.00 96.38 372 ARG A CA 1
ATOM 2993 C C . ARG A 1 372 ? 21.972 15.193 -19.002 1.00 96.38 372 ARG A C 1
ATOM 2995 O O . ARG A 1 372 ? 21.571 15.722 -17.971 1.00 96.38 372 ARG A O 1
ATOM 3002 N N . ALA A 1 373 ? 21.177 14.893 -20.029 1.00 97.19 373 ALA A N 1
ATOM 3003 C CA . ALA A 1 373 ? 19.736 15.133 -20.023 1.00 97.19 373 ALA A CA 1
ATOM 3004 C C . ALA A 1 373 ? 19.048 14.394 -18.860 1.00 97.19 373 ALA A C 1
ATOM 3006 O O . ALA A 1 373 ? 19.385 13.244 -18.552 1.00 97.19 373 ALA A O 1
ATOM 3007 N N . LYS A 1 374 ? 18.059 15.040 -18.235 1.00 98.06 374 LYS A N 1
ATOM 3008 C CA . LYS A 1 374 ? 17.272 14.471 -17.129 1.00 98.06 374 LYS A CA 1
ATOM 3009 C C . LYS A 1 374 ? 16.101 13.634 -17.612 1.00 98.06 374 LYS A C 1
ATOM 3011 O O . LYS A 1 374 ? 15.643 12.755 -16.882 1.00 98.06 374 LYS A O 1
ATOM 3016 N N . GLY A 1 375 ? 15.671 13.812 -18.854 1.00 97.44 375 GLY A N 1
ATOM 3017 C CA . GLY A 1 375 ? 14.679 12.934 -19.447 1.00 97.44 375 GLY A CA 1
ATOM 3018 C C . GLY A 1 375 ? 14.678 12.941 -20.968 1.00 97.44 375 GLY A C 1
ATOM 3019 O O . GLY A 1 375 ? 15.379 13.710 -21.622 1.00 97.44 375 GLY A O 1
ATOM 3020 N N . ASN A 1 376 ? 13.900 12.023 -21.528 1.00 96.25 376 ASN A N 1
ATOM 3021 C CA . ASN A 1 376 ? 13.599 11.925 -22.954 1.00 96.25 376 ASN A CA 1
ATOM 3022 C C . ASN A 1 376 ? 12.288 11.139 -23.126 1.00 96.25 376 ASN A C 1
ATOM 3024 O O . ASN A 1 376 ? 11.529 10.963 -22.175 1.00 96.25 376 ASN A O 1
ATOM 3028 N N . LEU A 1 377 ? 12.015 10.591 -24.311 1.00 94.69 377 LEU A N 1
ATOM 3029 C CA . LEU A 1 377 ? 10.810 9.778 -24.528 1.00 94.69 377 LEU A CA 1
ATOM 3030 C C . LEU A 1 377 ? 10.753 8.477 -23.691 1.00 94.69 377 LEU A C 1
ATOM 3032 O O . LEU A 1 377 ? 9.686 7.866 -23.608 1.00 94.69 377 LEU A O 1
ATOM 3036 N N . PHE A 1 378 ? 11.868 8.063 -23.074 1.00 95.69 378 PHE A N 1
ATOM 3037 C CA . PHE A 1 378 ? 12.035 6.824 -22.301 1.00 95.69 378 PHE A CA 1
ATOM 3038 C C . PHE A 1 378 ? 12.429 7.038 -20.826 1.00 95.69 378 PHE A C 1
ATOM 3040 O O . PHE A 1 378 ? 12.271 6.109 -20.034 1.00 95.69 378 PHE A O 1
ATOM 3047 N N . LYS A 1 379 ? 12.885 8.237 -20.431 1.00 98.00 379 LYS A N 1
ATOM 3048 C CA . LYS A 1 379 ? 13.146 8.632 -19.035 1.00 98.00 379 LYS A CA 1
ATOM 3049 C C . LYS A 1 379 ? 12.235 9.783 -18.615 1.00 98.00 379 LYS A C 1
ATOM 3051 O O . LYS A 1 379 ? 12.168 10.795 -19.300 1.00 98.00 379 LYS A O 1
ATOM 3056 N N . GLY A 1 380 ? 11.598 9.623 -17.462 1.00 97.81 380 GLY A N 1
ATOM 3057 C CA . GLY A 1 380 ? 10.626 10.543 -16.879 1.00 97.81 380 GLY A CA 1
ATOM 3058 C C . GLY A 1 380 ? 10.305 10.143 -15.430 1.00 97.81 380 GLY A C 1
ATOM 3059 O O . GLY A 1 380 ? 10.946 9.215 -14.915 1.00 97.81 380 GLY A O 1
ATOM 3060 N N . PRO A 1 381 ? 9.311 10.778 -14.781 1.00 97.75 381 PRO A N 1
ATOM 3061 C CA . PRO A 1 381 ? 8.975 10.549 -13.374 1.00 97.75 381 PRO A CA 1
ATOM 3062 C C . PRO A 1 381 ? 8.301 9.185 -13.173 1.00 97.75 381 PRO A C 1
ATOM 3064 O O . PRO A 1 381 ? 7.078 9.076 -13.132 1.00 97.75 381 PRO A O 1
ATOM 3067 N N . PHE A 1 382 ? 9.108 8.123 -13.095 1.00 98.62 382 PHE A N 1
ATOM 3068 C CA . PHE A 1 382 ? 8.628 6.764 -12.841 1.00 98.62 382 PHE A CA 1
ATOM 3069 C C . PHE A 1 382 ? 9.623 5.922 -12.042 1.00 98.62 382 PHE A C 1
ATOM 3071 O O . PHE A 1 382 ? 9.485 5.841 -10.834 1.00 98.62 382 PHE A O 1
ATOM 3078 N N . HIS A 1 383 ? 10.649 5.336 -12.672 1.00 98.81 383 HIS A N 1
ATOM 3079 C CA . HIS A 1 383 ? 11.520 4.346 -12.017 1.00 98.81 383 HIS A CA 1
ATOM 3080 C C . HIS A 1 383 ? 12.221 4.883 -10.758 1.00 98.81 383 HIS A C 1
ATOM 3082 O O . HIS A 1 383 ? 12.146 4.249 -9.711 1.00 98.81 383 HIS A O 1
ATOM 3088 N N . LEU A 1 384 ? 12.839 6.071 -10.833 1.00 98.81 384 LEU A N 1
ATOM 3089 C CA . LEU A 1 384 ? 13.481 6.689 -9.671 1.00 98.81 384 LEU A CA 1
ATOM 3090 C C . LEU A 1 384 ? 12.465 7.037 -8.570 1.00 98.81 384 LEU A C 1
ATOM 3092 O O . LEU A 1 384 ? 12.604 6.502 -7.471 1.00 98.81 384 LEU A O 1
ATOM 3096 N N . PRO A 1 385 ? 11.430 7.869 -8.812 1.00 98.75 385 PRO A N 1
ATOM 3097 C CA . PRO A 1 385 ? 10.481 8.193 -7.751 1.00 98.75 385 PRO A CA 1
ATOM 3098 C C . PRO A 1 385 ? 9.717 6.965 -7.229 1.00 98.75 385 PRO A C 1
ATOM 3100 O O . PRO A 1 385 ? 9.450 6.912 -6.032 1.00 98.75 385 PRO A O 1
ATOM 3103 N N . ARG A 1 386 ? 9.453 5.940 -8.055 1.00 98.75 386 ARG A N 1
ATOM 3104 C CA . ARG A 1 386 ? 8.878 4.654 -7.624 1.00 98.75 386 ARG A CA 1
ATOM 3105 C C . ARG A 1 386 ? 9.817 3.902 -6.693 1.00 98.75 386 ARG A C 1
ATOM 3107 O O . ARG A 1 386 ? 9.359 3.433 -5.660 1.00 98.75 386 ARG A O 1
ATOM 3114 N N . ALA A 1 387 ? 11.103 3.787 -7.024 1.00 98.81 387 ALA A N 1
ATOM 3115 C CA . ALA A 1 387 ? 12.068 3.118 -6.155 1.00 98.81 387 ALA A CA 1
ATOM 3116 C C . ALA A 1 387 ? 12.200 3.839 -4.812 1.00 98.81 387 ALA A C 1
ATOM 3118 O O . ALA A 1 387 ? 12.117 3.200 -3.767 1.00 98.81 387 ALA A O 1
ATOM 3119 N N . LEU A 1 388 ? 12.297 5.172 -4.826 1.00 98.75 388 LEU A N 1
ATOM 3120 C CA . LEU A 1 388 ? 12.315 5.974 -3.601 1.00 98.75 388 LEU A CA 1
ATOM 3121 C C . LEU A 1 388 ? 11.035 5.760 -2.779 1.00 98.75 388 LEU A C 1
ATOM 3123 O O . LEU A 1 388 ? 11.116 5.471 -1.590 1.00 98.75 388 LEU A O 1
ATOM 3127 N N . TRP A 1 389 ? 9.862 5.855 -3.410 1.00 98.25 389 TRP A N 1
ATOM 3128 C CA . TRP A 1 389 ? 8.561 5.620 -2.777 1.00 98.25 389 TRP A CA 1
ATOM 3129 C C . TRP A 1 389 ? 8.457 4.221 -2.164 1.00 98.25 389 TRP A C 1
ATOM 3131 O O . TRP A 1 389 ? 8.062 4.080 -1.005 1.00 98.25 389 TRP A O 1
ATOM 3141 N N . TYR A 1 390 ? 8.854 3.194 -2.913 1.00 97.56 390 TYR A N 1
ATOM 3142 C CA . TYR A 1 390 ? 8.822 1.813 -2.454 1.00 97.56 390 TYR A CA 1
ATOM 3143 C C . TYR A 1 390 ? 9.727 1.632 -1.238 1.00 97.56 390 TYR A C 1
ATOM 3145 O O . TYR A 1 390 ? 9.298 1.088 -0.223 1.00 97.56 390 TYR A O 1
ATOM 3153 N N . CYS A 1 391 ? 10.961 2.144 -1.296 1.00 97.38 391 CYS A N 1
ATOM 3154 C CA . CYS A 1 391 ? 11.897 2.069 -0.182 1.00 97.38 391 CYS A CA 1
ATOM 3155 C C . CYS A 1 391 ? 11.405 2.830 1.051 1.00 97.38 391 CYS A C 1
ATOM 3157 O O . CYS A 1 391 ? 11.578 2.329 2.158 1.00 97.38 391 CYS A O 1
ATOM 3159 N N . VAL A 1 392 ? 10.749 3.987 0.885 1.00 93.88 392 VAL A N 1
ATOM 3160 C CA . VAL A 1 392 ? 10.073 4.678 1.995 1.00 93.88 392 VAL A CA 1
ATOM 3161 C C . VAL A 1 392 ? 9.050 3.750 2.631 1.00 93.88 392 VAL A C 1
ATOM 3163 O O . VAL A 1 392 ? 9.137 3.493 3.823 1.00 93.88 392 VAL A O 1
ATOM 3166 N N . ARG A 1 393 ? 8.126 3.176 1.855 1.00 88.62 393 ARG A N 1
ATOM 3167 C CA . ARG A 1 393 ? 7.098 2.280 2.405 1.00 88.62 393 ARG A CA 1
ATOM 3168 C C . ARG A 1 393 ? 7.674 1.023 3.052 1.00 88.62 393 ARG A C 1
ATOM 3170 O O . ARG A 1 393 ? 7.142 0.552 4.049 1.00 88.62 393 ARG A O 1
ATOM 3177 N N . ALA A 1 394 ? 8.738 0.471 2.480 1.00 89.62 394 ALA A N 1
ATOM 3178 C CA . ALA A 1 394 ? 9.328 -0.773 2.944 1.00 89.62 394 ALA A CA 1
ATOM 3179 C C . ALA A 1 394 ? 10.179 -0.605 4.215 1.00 89.62 394 ALA A C 1
ATOM 3181 O O . ALA A 1 394 ? 10.187 -1.536 5.024 1.00 89.62 394 ALA A O 1
ATOM 3182 N N . LEU A 1 395 ? 10.870 0.536 4.374 1.00 87.69 395 LEU A N 1
ATOM 3183 C CA . LEU A 1 395 ? 11.817 0.820 5.466 1.00 87.69 395 LEU A CA 1
ATOM 3184 C C . LEU A 1 395 ? 11.301 1.777 6.529 1.00 87.69 395 LEU A C 1
ATOM 3186 O O . LEU A 1 395 ? 11.862 1.807 7.627 1.00 87.69 395 LEU A O 1
ATOM 3190 N N . SER A 1 396 ? 10.297 2.600 6.220 1.00 71.88 396 SER A N 1
ATOM 3191 C CA . SER A 1 396 ? 9.596 3.310 7.277 1.00 71.88 396 SER A CA 1
ATOM 3192 C C . SER A 1 396 ? 9.152 2.248 8.278 1.00 71.88 396 SER A C 1
ATOM 3194 O O . SER A 1 396 ? 8.572 1.245 7.848 1.00 71.88 396 SER A O 1
ATOM 3196 N N . PRO A 1 397 ? 9.459 2.418 9.582 1.00 52.72 397 PRO A N 1
ATOM 3197 C CA . PRO A 1 397 ? 8.877 1.543 10.588 1.00 52.72 397 PRO A CA 1
ATOM 3198 C C . PRO A 1 397 ? 7.388 1.497 10.288 1.00 52.72 397 PRO A C 1
ATOM 3200 O O . PRO A 1 397 ? 6.837 2.550 9.937 1.00 52.72 397 PRO A O 1
ATOM 3203 N N . GLU A 1 398 ? 6.785 0.301 10.334 1.00 44.94 398 GLU A N 1
ATOM 3204 C CA . GLU A 1 398 ? 5.334 0.171 10.225 1.00 44.94 398 GLU A CA 1
ATOM 3205 C C . GLU A 1 398 ? 4.756 1.325 11.022 1.00 44.94 398 GLU A C 1
ATOM 3207 O O . GLU A 1 398 ? 5.031 1.466 12.218 1.00 44.94 398 GLU A O 1
ATOM 3212 N N . THR A 1 399 ? 4.102 2.252 10.315 1.00 40.00 399 THR A N 1
ATOM 3213 C CA . THR A 1 399 ? 3.391 3.309 11.014 1.00 40.00 399 THR A CA 1
ATOM 3214 C C . THR A 1 399 ? 2.450 2.515 11.893 1.00 40.00 399 THR A C 1
ATOM 3216 O O . THR A 1 399 ? 1.726 1.695 11.320 1.00 40.00 399 THR A O 1
ATOM 3219 N N . PRO A 1 400 ? 2.548 2.616 13.233 1.00 39.16 400 PRO A N 1
ATOM 3220 C CA . PRO A 1 400 ? 1.767 1.755 14.099 1.00 39.16 400 PRO A CA 1
ATOM 3221 C C . PRO A 1 400 ? 0.334 1.772 13.576 1.00 39.16 400 PRO A C 1
ATOM 3223 O O . PRO A 1 400 ? -0.131 2.836 13.152 1.00 39.16 400 PRO A O 1
ATOM 3226 N N . ALA A 1 401 ? -0.346 0.619 13.563 1.00 40.56 401 ALA A N 1
ATOM 3227 C CA . ALA A 1 401 ? -1.707 0.498 13.025 1.00 40.56 401 ALA A CA 1
ATOM 3228 C C . ALA A 1 401 ? -2.706 1.459 13.694 1.00 40.56 401 ALA A C 1
ATOM 3230 O O . ALA A 1 401 ? -3.882 1.486 13.349 1.00 40.56 401 ALA A O 1
ATOM 3231 N N . ALA A 1 402 ? -2.245 2.256 14.660 1.00 49.44 402 ALA A N 1
ATOM 3232 C CA . ALA A 1 402 ? -2.801 3.555 14.932 1.00 49.44 402 ALA A CA 1
ATOM 3233 C C . ALA A 1 402 ? -1.753 4.668 15.074 1.00 49.44 402 ALA A C 1
ATOM 3235 O O . ALA A 1 402 ? -0.765 4.524 15.798 1.00 49.44 402 ALA A O 1
ATOM 3236 N N . SER A 1 403 ? -2.026 5.833 14.479 1.00 49.56 403 SER A N 1
ATOM 3237 C CA . SER A 1 403 ? -1.396 7.087 14.906 1.00 49.56 403 SER A CA 1
ATOM 3238 C C . SER A 1 403 ? -2.223 7.718 16.024 1.00 49.56 403 SER A C 1
ATOM 3240 O O . SER A 1 403 ? -3.432 7.899 15.867 1.00 49.56 403 SER A O 1
ATOM 3242 N N . LEU A 1 404 ? -1.563 8.062 17.132 1.00 59.72 404 LEU A N 1
ATOM 3243 C CA . LEU A 1 404 ? -2.148 8.791 18.256 1.00 59.72 404 LEU A CA 1
ATOM 3244 C C . LEU A 1 404 ? -1.701 10.255 18.207 1.00 59.72 404 LEU A C 1
ATOM 3246 O O . LEU A 1 404 ? -0.501 10.526 18.234 1.00 59.72 404 LEU A O 1
ATOM 3250 N N . SER A 1 405 ? -2.648 11.192 18.180 1.00 71.88 405 SER A N 1
ATOM 3251 C CA . SER A 1 405 ? -2.381 12.610 18.456 1.00 71.88 405 SER A CA 1
ATOM 3252 C C . SER A 1 405 ? -3.158 13.062 19.690 1.00 71.88 405 SER A C 1
ATOM 3254 O O . SER A 1 405 ? -4.291 12.638 19.922 1.00 71.88 405 SER A O 1
ATOM 3256 N N . CYS A 1 406 ? -2.528 13.881 20.531 1.00 82.06 406 CYS A N 1
ATOM 3257 C CA . CYS A 1 406 ? -3.146 14.367 21.762 1.00 82.06 406 CYS A CA 1
ATOM 3258 C C . CYS A 1 406 ? -4.054 15.563 21.469 1.00 82.06 406 CYS A C 1
ATOM 3260 O O . CYS A 1 406 ? -3.650 16.492 20.772 1.00 82.06 406 CYS A O 1
ATOM 3262 N N . LEU A 1 407 ? -5.245 15.559 22.060 1.00 86.75 407 LEU A N 1
ATOM 3263 C CA . LEU A 1 407 ? -6.067 16.754 22.239 1.00 86.75 407 LEU A CA 1
ATOM 3264 C C . LEU A 1 407 ? -5.782 17.351 23.630 1.00 86.75 407 LEU A C 1
ATOM 3266 O O . LEU A 1 407 ? -5.200 16.664 24.479 1.00 86.75 407 LEU A O 1
ATOM 3270 N N . PRO A 1 408 ? -6.174 18.611 23.899 1.00 90.19 408 PRO A N 1
ATOM 3271 C CA . PRO A 1 408 ? -6.083 19.172 25.240 1.00 90.19 408 PRO A CA 1
ATOM 3272 C C . PRO A 1 408 ? -6.750 18.257 26.274 1.00 90.19 408 PRO A C 1
ATOM 3274 O O . PRO A 1 408 ? -7.823 17.704 26.023 1.00 90.19 408 PRO A O 1
ATOM 3277 N N . ASN A 1 409 ? -6.133 18.119 27.448 1.00 93.06 409 ASN A N 1
ATOM 3278 C CA . ASN A 1 409 ? -6.721 17.372 28.559 1.00 93.06 409 ASN A CA 1
ATOM 3279 C C . ASN A 1 409 ? -8.102 17.940 28.919 1.00 93.06 409 ASN A C 1
ATOM 3281 O O . ASN A 1 409 ? -8.301 19.157 28.883 1.00 93.06 409 ASN A O 1
ATOM 3285 N N . VAL A 1 410 ? -9.035 17.068 29.309 1.00 93.38 410 VAL A N 1
ATOM 3286 C CA . VAL A 1 410 ? -10.323 17.513 29.862 1.00 93.38 410 VAL A CA 1
ATOM 3287 C C . VAL A 1 410 ? -10.078 18.368 31.124 1.00 93.38 410 VAL A C 1
ATOM 3289 O O . VAL A 1 410 ? -9.136 18.066 31.860 1.00 93.38 410 VAL A O 1
ATOM 3292 N N . PRO A 1 411 ? -10.880 19.419 31.408 1.00 93.62 411 PRO A N 1
ATOM 3293 C CA . PRO A 1 411 ? -10.700 20.274 32.587 1.00 93.62 411 PRO A CA 1
ATOM 3294 C C . PRO A 1 411 ? -11.151 19.606 33.903 1.00 93.62 411 PRO A C 1
ATOM 3296 O O . PRO A 1 411 ? -12.092 20.041 34.579 1.00 93.62 411 PRO A O 1
ATOM 3299 N N . ASP A 1 412 ? -10.441 18.539 34.257 1.00 94.25 412 ASP A N 1
ATOM 3300 C CA . ASP A 1 412 ? -10.477 17.817 35.524 1.00 94.25 412 ASP A CA 1
ATOM 3301 C C . ASP A 1 412 ? -9.070 17.275 35.828 1.00 94.25 412 ASP A C 1
ATOM 3303 O O . ASP A 1 412 ? -8.386 16.791 34.929 1.00 94.25 412 ASP A O 1
ATOM 3307 N N . GLU A 1 413 ? -8.619 17.373 37.080 1.00 90.69 413 GLU A N 1
ATOM 3308 C CA . GLU A 1 413 ? -7.257 16.976 37.472 1.00 90.69 413 GLU A CA 1
ATOM 3309 C C . GLU A 1 413 ? -7.018 15.467 37.319 1.00 90.69 413 GLU A C 1
ATOM 3311 O O . GLU A 1 413 ? -5.924 15.033 36.949 1.00 90.69 413 GLU A O 1
ATOM 3316 N N . HIS A 1 414 ? -8.044 14.658 37.580 1.00 91.56 414 HIS A N 1
ATOM 3317 C CA . HIS A 1 414 ? -7.940 13.203 37.604 1.00 91.56 414 HIS A CA 1
ATOM 3318 C C . HIS A 1 414 ? -8.506 12.560 36.333 1.00 91.56 414 HIS A C 1
ATOM 3320 O O . HIS A 1 414 ? -8.125 11.444 35.984 1.00 91.56 414 HIS A O 1
ATOM 3326 N N . GLY A 1 415 ? -9.404 13.247 35.630 1.00 94.38 415 GLY A N 1
ATOM 3327 C CA . GLY A 1 415 ? -10.192 12.683 34.543 1.00 94.38 415 GLY A CA 1
ATOM 3328 C C . GLY A 1 415 ? -11.355 11.834 35.056 1.00 94.38 415 GLY A C 1
ATOM 3329 O O . GLY A 1 415 ? -11.698 11.841 36.237 1.00 94.38 415 GLY A O 1
ATOM 3330 N N . PHE A 1 416 ? -11.977 11.082 34.151 1.00 96.12 416 PHE A N 1
ATOM 3331 C CA . PHE A 1 416 ? -13.230 10.366 34.384 1.00 96.12 416 PHE A CA 1
ATOM 3332 C C . PHE A 1 416 ? -13.127 8.916 33.905 1.00 96.12 416 PHE A C 1
ATOM 3334 O O . PHE A 1 416 ? -12.336 8.589 33.029 1.00 96.12 416 PHE A O 1
ATOM 3341 N N . ALA A 1 417 ? -13.931 8.038 34.500 1.00 95.38 417 ALA A N 1
ATOM 3342 C CA . ALA A 1 417 ? -14.158 6.673 34.036 1.00 95.38 417 ALA A CA 1
ATOM 3343 C C . ALA A 1 417 ? -15.650 6.479 33.758 1.00 95.38 417 ALA A C 1
ATOM 3345 O O . ALA A 1 417 ? -16.482 6.873 34.585 1.00 95.38 417 ALA A O 1
ATOM 3346 N N . GLY A 1 418 ? -15.984 5.859 32.627 1.00 96.00 418 GLY A N 1
ATOM 3347 C CA . GLY A 1 418 ? -17.364 5.651 32.192 1.00 96.00 418 GLY A CA 1
ATOM 3348 C C . GLY A 1 418 ? -18.090 6.956 31.863 1.00 96.00 418 GLY A C 1
ATOM 3349 O O . GLY A 1 418 ? -19.271 7.078 32.169 1.00 96.00 418 GLY A O 1
ATOM 3350 N N . ALA A 1 419 ? -17.398 7.961 31.329 1.00 97.56 419 ALA A N 1
ATOM 3351 C CA . ALA A 1 419 ? -18.062 9.159 30.822 1.00 97.56 419 ALA A CA 1
ATOM 3352 C C . ALA A 1 419 ? -18.828 8.858 29.522 1.00 97.56 419 ALA A C 1
ATOM 3354 O O . ALA A 1 419 ? -18.637 7.811 28.909 1.00 97.56 419 ALA A O 1
ATOM 3355 N N . PHE A 1 420 ? -19.676 9.788 29.098 1.00 98.12 420 PHE A N 1
ATOM 3356 C CA . PHE A 1 420 ? -20.279 9.794 27.768 1.00 98.12 420 PHE A CA 1
ATOM 3357 C C . PHE A 1 420 ? -19.472 10.718 26.858 1.00 98.12 420 PHE A C 1
ATOM 3359 O O . PHE A 1 420 ? -19.063 11.793 27.303 1.00 98.12 420 PHE A O 1
ATOM 3366 N N . ALA A 1 421 ? -19.272 10.343 25.593 1.00 97.69 421 ALA A N 1
ATOM 3367 C CA . ALA A 1 421 ? -18.668 11.238 24.609 1.00 97.69 421 ALA A CA 1
ATOM 3368 C C . ALA A 1 421 ? -19.194 11.006 23.187 1.00 97.69 421 ALA A C 1
ATOM 3370 O O . ALA A 1 421 ? -19.571 9.895 22.815 1.00 97.69 421 ALA A O 1
ATOM 3371 N N . GLY A 1 422 ? -19.188 12.061 22.376 1.00 97.38 422 GLY A N 1
ATOM 3372 C CA . GLY A 1 422 ? -19.562 12.001 20.965 1.00 97.38 422 GLY A CA 1
ATOM 3373 C C . GLY A 1 422 ? -19.259 13.299 20.225 1.00 97.38 422 GLY A C 1
ATOM 3374 O O . GLY A 1 422 ? -18.947 14.314 20.846 1.00 97.38 422 GLY A O 1
ATOM 3375 N N . VAL A 1 423 ? -19.348 13.281 18.895 1.00 95.88 423 VAL A N 1
ATOM 3376 C CA . VAL A 1 423 ? -19.120 14.477 18.068 1.00 95.88 423 VAL A CA 1
ATOM 3377 C C . VAL A 1 423 ? -20.440 15.015 17.534 1.00 95.88 423 VAL A C 1
ATOM 3379 O O . VAL A 1 423 ? -21.219 14.291 16.927 1.00 95.88 423 VAL A O 1
ATOM 3382 N N . HIS A 1 424 ? -20.679 16.313 17.697 1.00 93.75 424 HIS A N 1
ATOM 3383 C CA . HIS A 1 424 ? -21.812 16.990 17.075 1.00 93.75 424 HIS A CA 1
ATOM 3384 C C . HIS A 1 424 ? -21.395 18.374 16.572 1.00 93.75 424 HIS A C 1
ATOM 3386 O O . HIS A 1 424 ? -20.792 19.154 17.307 1.00 93.75 424 HIS A O 1
ATOM 3392 N N . ARG A 1 425 ? -21.707 18.680 15.303 1.00 88.31 425 ARG A N 1
ATOM 3393 C CA . ARG A 1 425 ? -21.394 19.968 14.644 1.00 88.31 425 ARG A CA 1
ATOM 3394 C C . ARG A 1 425 ? -19.927 20.405 14.808 1.00 88.31 425 ARG A C 1
ATOM 3396 O O . ARG A 1 425 ? -19.650 21.546 15.163 1.00 88.31 425 ARG A O 1
ATOM 3403 N N . GLY A 1 426 ? -18.992 19.479 14.579 1.00 87.94 426 GLY A N 1
ATOM 3404 C CA . GLY A 1 426 ? -17.549 19.747 14.673 1.00 87.94 426 GLY A CA 1
ATOM 3405 C C . GLY A 1 426 ? -17.023 19.927 16.101 1.00 87.94 426 GLY A C 1
ATOM 3406 O O . GLY A 1 426 ? -15.869 20.303 16.280 1.00 87.94 426 GLY A O 1
ATOM 3407 N N . ARG A 1 427 ? -17.838 19.655 17.127 1.00 93.50 427 ARG A N 1
ATOM 3408 C CA . ARG A 1 427 ? -17.427 19.714 18.531 1.00 93.50 427 ARG A CA 1
ATOM 3409 C C . ARG A 1 427 ? -17.464 18.339 19.171 1.00 93.50 427 ARG A C 1
ATOM 3411 O O . ARG A 1 427 ? -18.443 17.611 19.014 1.00 93.50 427 ARG A O 1
ATOM 3418 N N . LEU A 1 428 ? -16.420 18.011 19.922 1.00 96.56 428 LEU A N 1
ATOM 3419 C CA . LEU A 1 428 ? -16.429 16.885 20.846 1.00 96.56 428 LEU A CA 1
ATOM 3420 C C . LEU A 1 428 ? -17.212 17.300 22.087 1.00 96.56 428 LEU A C 1
ATOM 3422 O O . LEU A 1 428 ? -16.836 18.262 22.754 1.00 96.56 428 LEU A O 1
ATOM 3426 N N . LEU A 1 429 ? -18.288 16.582 22.384 1.00 97.81 429 LEU A N 1
ATOM 3427 C CA . LEU A 1 429 ? -19.074 16.732 23.600 1.00 97.81 429 LEU A CA 1
ATOM 3428 C C . LEU A 1 429 ? -18.721 15.594 24.547 1.00 97.81 429 LEU A C 1
ATOM 3430 O O . LEU A 1 429 ? -18.676 14.438 24.126 1.00 97.81 429 LEU A O 1
ATOM 3434 N N . ALA A 1 430 ? -18.499 15.916 25.816 1.00 97.44 430 ALA A N 1
ATOM 3435 C CA . ALA A 1 430 ? -18.235 14.931 26.850 1.00 97.44 430 ALA A CA 1
ATOM 3436 C C . ALA A 1 430 ? -19.023 15.242 28.118 1.00 97.44 430 ALA A C 1
ATOM 3438 O O . ALA A 1 430 ? -19.107 16.402 28.521 1.00 97.44 430 ALA A O 1
ATOM 3439 N N . ALA A 1 431 ? -19.602 14.226 28.752 1.00 97.75 431 ALA A N 1
ATOM 3440 C CA . ALA A 1 431 ? -20.489 14.423 29.888 1.00 97.75 431 ALA A CA 1
ATOM 3441 C C . ALA A 1 431 ? -20.346 13.344 30.965 1.00 97.75 431 ALA A C 1
ATOM 3443 O O . ALA A 1 431 ? -20.201 12.157 30.669 1.00 97.75 431 ALA A O 1
ATOM 3444 N N . GLY A 1 432 ? -20.463 13.773 32.219 1.00 97.56 432 GLY A N 1
ATOM 3445 C CA . GLY A 1 432 ? -20.527 12.899 33.386 1.00 97.56 432 GLY A CA 1
ATOM 3446 C C .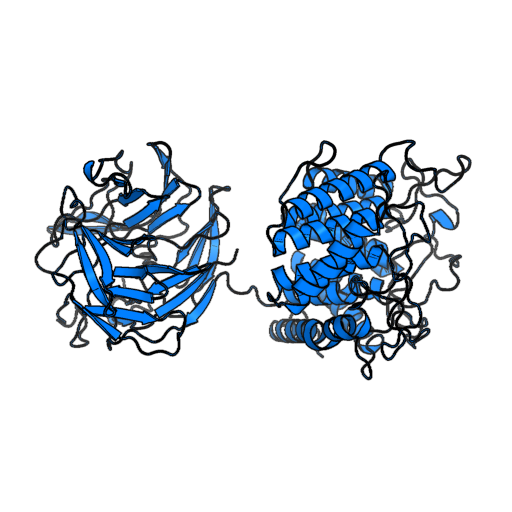 GLY A 1 432 ? -19.280 12.040 33.605 1.00 97.56 432 GLY A C 1
ATOM 3447 O O . GLY A 1 432 ? -18.151 12.517 33.509 1.00 97.56 432 GLY A O 1
ATOM 3448 N N . GLY A 1 433 ? -19.493 10.771 33.944 1.00 97.44 433 GLY A N 1
ATOM 3449 C CA . GLY A 1 433 ? -18.453 9.845 34.384 1.00 97.44 433 GLY A CA 1
ATOM 3450 C C . GLY A 1 433 ? -18.185 9.925 35.888 1.00 97.44 433 GLY A C 1
ATOM 3451 O O . GLY A 1 433 ? -18.828 10.676 36.624 1.00 97.44 433 GLY A O 1
ATOM 3452 N N . ALA A 1 434 ? -17.247 9.106 36.365 1.00 96.56 434 ALA A N 1
ATOM 3453 C CA . ALA A 1 434 ? -16.925 9.016 37.787 1.00 96.56 434 ALA A CA 1
ATOM 3454 C C . ALA A 1 434 ? -15.419 8.997 38.070 1.00 96.56 434 ALA A C 1
ATOM 3456 O O . ALA A 1 434 ? -14.643 8.379 37.334 1.00 96.56 434 ALA A O 1
ATOM 3457 N N . ASN A 1 435 ? -15.019 9.610 39.183 1.00 95.75 435 ASN A N 1
ATOM 3458 C CA . ASN A 1 435 ? -13.637 9.639 39.664 1.00 95.75 435 ASN A CA 1
ATOM 3459 C C . ASN A 1 435 ? -13.568 9.679 41.208 1.00 95.75 435 ASN A C 1
ATOM 3461 O O . ASN A 1 435 ? -14.572 9.430 41.882 1.00 95.75 435 ASN A O 1
ATOM 3465 N N . PHE A 1 436 ? -12.371 9.929 41.747 1.00 94.38 436 PHE A N 1
ATOM 3466 C CA . PHE A 1 436 ? -12.085 10.107 43.175 1.00 94.38 436 PHE A CA 1
ATOM 3467 C C . PHE A 1 436 ? -11.553 11.536 43.380 1.00 94.38 436 PHE A C 1
ATOM 3469 O O . PHE A 1 436 ? -10.357 11.752 43.199 1.00 94.38 436 PHE A O 1
ATOM 3476 N N . PRO A 1 437 ? -12.420 12.529 43.668 1.00 89.31 437 PRO A N 1
ATOM 3477 C CA . PRO A 1 437 ? -12.037 13.948 43.666 1.00 89.31 437 PRO A CA 1
ATOM 3478 C C . PRO A 1 437 ? -11.006 14.349 44.727 1.00 89.31 437 PRO A C 1
ATOM 3480 O O . PRO A 1 437 ? -10.425 15.422 44.637 1.00 89.31 437 PRO A O 1
ATOM 3483 N N . ASP A 1 438 ? -10.824 13.526 45.760 1.00 88.81 438 ASP A N 1
ATOM 3484 C CA . ASP A 1 438 ? -9.825 13.714 46.816 1.00 88.81 438 ASP A CA 1
ATOM 3485 C C . ASP A 1 438 ? -8.462 13.088 46.465 1.00 88.81 438 ASP A C 1
ATOM 3487 O O . ASP A 1 438 ? -7.525 13.166 47.259 1.00 88.81 438 ASP A O 1
ATOM 3491 N N . GLY A 1 439 ? -8.349 12.439 45.299 1.00 84.12 439 GLY A N 1
ATOM 3492 C CA . GLY A 1 439 ? -7.163 11.703 44.869 1.00 84.12 439 GLY A CA 1
ATOM 3493 C C . GLY A 1 439 ? -6.890 10.426 45.674 1.00 84.12 439 GLY A C 1
ATOM 3494 O O . GLY A 1 439 ? -5.877 9.763 45.438 1.00 84.12 439 GLY A O 1
ATOM 3495 N N . VAL A 1 440 ? -7.768 10.051 46.612 1.00 88.88 440 VAL A N 1
ATOM 3496 C CA . VAL A 1 440 ? -7.588 8.877 47.471 1.00 88.88 440 VAL A CA 1
ATOM 3497 C C . VAL A 1 440 ? -8.141 7.645 46.760 1.00 88.88 440 VAL A C 1
ATOM 3499 O O . VAL A 1 440 ? -9.260 7.630 46.251 1.00 88.88 440 VAL A O 1
ATOM 3502 N N . MET A 1 441 ? -7.348 6.575 46.712 1.00 89.06 441 MET A N 1
ATOM 3503 C CA . MET A 1 441 ? -7.766 5.335 46.056 1.00 89.06 441 MET A CA 1
ATOM 3504 C C . MET A 1 441 ? -8.847 4.600 46.866 1.00 89.06 441 MET A C 1
ATOM 3506 O O . MET A 1 441 ? -8.862 4.687 48.097 1.00 89.06 441 MET A O 1
ATOM 3510 N N . PRO A 1 442 ? -9.724 3.813 46.215 1.00 87.44 442 PRO A N 1
ATOM 3511 C CA . PRO A 1 442 ? -10.826 3.130 46.897 1.00 87.44 442 PRO A CA 1
ATOM 3512 C C . PRO A 1 442 ? -10.383 2.191 48.031 1.00 87.44 442 PRO A C 1
ATOM 3514 O O . PRO A 1 442 ? -11.044 2.131 49.065 1.00 87.44 442 PRO A O 1
ATOM 3517 N N . TRP A 1 443 ? -9.252 1.490 47.891 1.00 89.06 443 TRP A N 1
ATOM 3518 C CA . TRP A 1 443 ? -8.711 0.625 48.956 1.00 89.06 443 TRP A CA 1
ATOM 3519 C C . TRP A 1 443 ? -8.063 1.396 50.116 1.00 89.06 443 TRP A C 1
ATOM 3521 O O . TRP A 1 443 ? -7.842 0.817 51.175 1.00 89.06 443 TRP A O 1
ATOM 3531 N N . HIS A 1 444 ? -7.832 2.700 49.947 1.00 90.25 444 HIS A N 1
ATOM 3532 C CA . HIS A 1 444 ? -7.401 3.628 50.997 1.00 90.25 444 HIS A CA 1
ATOM 3533 C C . HIS A 1 444 ? -8.575 4.448 51.567 1.00 90.25 444 HIS A C 1
ATOM 3535 O O . HIS A 1 444 ? -8.363 5.412 52.297 1.00 90.25 444 HIS A O 1
ATOM 3541 N N . GLY A 1 445 ? -9.822 4.069 51.253 1.00 90.69 445 GLY A N 1
ATOM 3542 C CA . GLY A 1 445 ? -11.037 4.718 51.760 1.00 90.69 445 GLY A CA 1
ATOM 3543 C C . GLY A 1 445 ? -11.547 5.891 50.918 1.00 90.69 445 GLY A C 1
ATOM 3544 O O . GLY A 1 445 ? -12.477 6.575 51.345 1.00 90.69 445 GLY A O 1
ATOM 3545 N N . GLY A 1 446 ? -10.975 6.119 49.733 1.00 92.06 446 GLY A N 1
ATOM 3546 C CA . GLY A 1 446 ? -11.421 7.168 48.820 1.00 92.06 446 GLY A CA 1
ATOM 3547 C C . GLY A 1 446 ? -12.858 6.969 48.350 1.00 92.06 446 GLY A C 1
ATOM 3548 O O . GLY A 1 446 ? -13.294 5.851 48.045 1.00 92.06 446 GLY A O 1
ATOM 3549 N N . LYS A 1 447 ? -13.617 8.065 48.272 1.00 92.94 447 LYS A N 1
ATOM 3550 C CA . LYS A 1 447 ? -15.035 8.028 47.901 1.00 92.94 447 LYS A CA 1
ATOM 3551 C C . LYS A 1 447 ? -15.213 8.292 46.409 1.00 92.94 447 LYS A C 1
ATOM 3553 O O . LYS A 1 447 ? -14.926 9.380 45.922 1.00 92.94 447 LYS A O 1
ATOM 3558 N N . LYS A 1 448 ? -15.776 7.314 45.696 1.00 94.56 448 LYS A N 1
ATOM 3559 C CA . LYS A 1 448 ? -16.146 7.477 44.285 1.00 94.56 448 LYS A CA 1
ATOM 3560 C C . LYS A 1 448 ? -17.292 8.483 44.142 1.00 94.56 448 LYS A C 1
ATOM 3562 O O . LYS A 1 448 ? -18.301 8.373 44.842 1.00 94.56 448 LYS A O 1
ATOM 3567 N N . VAL A 1 449 ? -17.147 9.429 43.220 1.00 96.19 449 VAL A N 1
ATOM 3568 C CA . VAL A 1 449 ? -18.143 10.462 42.909 1.00 96.19 449 VAL A CA 1
ATOM 3569 C C . VAL A 1 449 ? -18.486 10.403 41.426 1.00 96.19 449 VAL A C 1
ATOM 3571 O O . VAL A 1 449 ? -17.601 10.247 40.587 1.00 96.19 449 VAL A O 1
ATOM 3574 N N . TRP A 1 450 ? -19.777 10.516 41.123 1.00 97.75 450 TRP A N 1
ATOM 3575 C CA . TRP A 1 450 ? -20.307 10.654 39.771 1.00 97.75 450 TRP A CA 1
ATOM 3576 C C . TRP A 1 450 ? -20.561 12.127 39.495 1.00 97.75 450 TRP A C 1
ATOM 3578 O O . TRP A 1 450 ? -20.969 12.863 40.394 1.00 97.75 450 TRP A O 1
ATOM 3588 N N . HIS A 1 451 ? -20.324 12.540 38.257 1.00 97.81 451 HIS A N 1
ATOM 3589 C CA . HIS A 1 451 ? -20.399 13.933 37.838 1.00 97.81 451 HIS A CA 1
ATOM 3590 C C . HIS A 1 451 ? -21.547 14.154 36.867 1.00 97.81 451 HIS A C 1
ATOM 3592 O O . HIS A 1 451 ? -22.004 13.236 36.187 1.00 97.81 451 HIS A O 1
ATOM 3598 N N . ASP A 1 452 ? -21.995 15.399 36.793 1.00 97.69 452 ASP A N 1
ATOM 3599 C CA . ASP A 1 452 ? -23.014 15.878 35.864 1.00 97.69 452 ASP A CA 1
ATOM 3600 C C . ASP A 1 452 ? -22.465 16.927 34.886 1.00 97.69 452 ASP A C 1
ATOM 3602 O O . ASP A 1 452 ? -23.192 17.399 34.026 1.00 97.69 452 ASP A O 1
ATOM 3606 N N . ARG A 1 453 ? -21.192 17.318 34.970 1.00 98.00 453 ARG A N 1
ATOM 3607 C CA . ARG A 1 453 ? -20.610 18.357 34.103 1.00 98.00 453 ARG A CA 1
ATOM 3608 C C . ARG A 1 453 ? -20.631 17.937 32.628 1.00 98.00 453 ARG A C 1
ATOM 3610 O O . ARG A 1 453 ? -20.417 16.766 32.313 1.00 98.00 453 ARG A O 1
ATOM 3617 N N . VAL A 1 454 ? -20.857 18.906 31.737 1.00 98.12 454 VAL A N 1
ATOM 3618 C CA . VAL A 1 454 ? -20.802 18.735 30.277 1.00 98.12 454 VAL A CA 1
ATOM 3619 C C . VAL A 1 454 ? -19.771 19.691 29.697 1.00 98.12 454 VAL A C 1
ATOM 3621 O O . VAL A 1 454 ? -19.843 20.901 29.922 1.00 98.12 454 VAL A O 1
ATOM 3624 N N . PHE A 1 455 ? -18.844 19.150 28.920 1.00 97.44 455 PHE A N 1
ATOM 3625 C CA . PHE A 1 455 ? -17.767 19.878 28.269 1.00 97.44 455 PHE A CA 1
ATOM 3626 C C . PHE A 1 455 ? -17.893 19.818 26.751 1.00 97.44 455 PHE A C 1
ATOM 3628 O O . PHE A 1 455 ? -18.380 18.829 26.200 1.00 97.44 455 PHE A O 1
ATOM 3635 N N . ALA A 1 456 ? -17.402 20.857 26.083 1.00 96.25 456 ALA A N 1
ATOM 3636 C CA . ALA A 1 456 ? -17.244 20.901 24.642 1.00 96.25 456 ALA A CA 1
ATOM 3637 C C . ALA A 1 456 ? -15.817 21.316 24.259 1.00 96.25 456 ALA A C 1
ATOM 3639 O O . ALA A 1 456 ? -15.226 22.198 24.885 1.00 96.25 456 ALA A O 1
ATOM 3640 N N . LEU A 1 457 ? -15.292 20.704 23.200 1.00 94.94 457 LEU A N 1
ATOM 3641 C CA . LEU A 1 457 ? -14.045 21.085 22.542 1.00 94.94 457 LEU A CA 1
ATOM 3642 C C . LEU A 1 457 ? -14.311 21.293 21.049 1.00 94.94 457 LEU A C 1
ATOM 3644 O O . LEU A 1 457 ? -14.942 20.452 20.410 1.00 94.94 457 LEU A O 1
ATOM 3648 N N . ASP A 1 458 ? -13.834 22.406 20.496 1.00 91.44 458 ASP A N 1
ATOM 3649 C CA . ASP A 1 458 ? -13.913 22.688 19.060 1.00 91.44 458 ASP A CA 1
ATOM 3650 C C . ASP A 1 458 ? -12.824 21.905 18.311 1.00 91.44 458 ASP A C 1
ATOM 3652 O O . ASP A 1 458 ? -11.635 22.180 18.463 1.00 91.44 458 ASP A O 1
ATOM 3656 N N . LEU A 1 459 ? -13.222 20.912 17.510 1.00 86.25 459 LEU A N 1
ATOM 3657 C CA . LEU A 1 459 ? -12.283 20.026 16.813 1.00 86.25 459 LEU A CA 1
ATOM 3658 C C . LEU A 1 459 ? -11.676 20.664 15.559 1.00 86.25 459 LEU A C 1
ATOM 3660 O O . LEU A 1 459 ? -10.669 20.170 15.056 1.00 86.25 459 LEU A O 1
ATOM 3664 N N . GLU A 1 460 ? -12.246 21.765 15.069 1.00 81.81 460 GLU A N 1
ATOM 3665 C CA . GLU A 1 460 ? -11.678 22.540 13.958 1.00 81.81 460 GLU A CA 1
ATOM 3666 C C . GLU A 1 460 ? -10.662 23.584 14.450 1.00 81.81 460 GLU A C 1
ATOM 3668 O O . GLU A 1 460 ? -9.914 24.164 13.662 1.00 81.81 460 GLU A O 1
ATOM 3673 N N . LYS A 1 461 ? -10.590 23.798 15.770 1.00 81.06 461 LYS A N 1
ATOM 3674 C CA . LYS A 1 461 ? -9.575 24.614 16.446 1.00 81.06 461 LYS A CA 1
ATOM 3675 C C . LYS A 1 461 ? -9.009 23.837 17.639 1.00 81.06 461 LYS A C 1
ATOM 3677 O O . LYS A 1 461 ? -9.237 24.245 18.771 1.00 81.06 461 LYS A O 1
ATOM 3682 N N . PRO A 1 462 ? -8.268 22.739 17.421 1.00 58.56 462 PRO A N 1
ATOM 3683 C CA . PRO A 1 462 ? -7.844 21.833 18.493 1.00 58.56 462 PRO A CA 1
ATOM 3684 C C . PRO A 1 462 ? -6.913 22.471 19.541 1.00 58.56 462 PRO A C 1
ATOM 3686 O O . PRO A 1 462 ? -6.791 21.943 20.641 1.00 58.56 462 PRO A O 1
ATOM 3689 N N . GLU A 1 463 ? -6.313 23.629 19.242 1.00 68.44 463 GLU A N 1
ATOM 3690 C CA . GLU A 1 463 ? -5.574 24.464 20.208 1.00 68.44 463 GLU A CA 1
ATOM 3691 C C . GLU A 1 463 ? -6.496 25.178 21.223 1.00 68.44 463 GLU A C 1
ATOM 3693 O O . GLU A 1 463 ? -6.030 25.780 22.193 1.00 68.44 463 GLU A O 1
ATOM 3698 N N . ALA A 1 464 ? -7.807 25.203 20.967 1.00 69.31 464 ALA A N 1
ATOM 3699 C CA . ALA A 1 464 ? -8.783 25.896 21.790 1.00 69.31 464 ALA A CA 1
ATOM 3700 C C . ALA A 1 464 ? -8.975 25.186 23.132 1.00 69.31 464 ALA A C 1
ATOM 3702 O O . ALA A 1 464 ? -8.956 23.962 23.240 1.00 69.31 464 ALA A O 1
ATOM 3703 N N . ALA A 1 465 ? -9.207 25.982 24.172 1.00 85.31 465 ALA A N 1
ATOM 3704 C CA . ALA A 1 465 ? -9.548 25.454 25.479 1.00 85.31 465 ALA A CA 1
ATOM 3705 C C . ALA A 1 465 ? -10.942 24.810 25.463 1.00 85.31 465 ALA A C 1
ATOM 3707 O O . ALA A 1 465 ? -11.868 25.298 24.811 1.00 85.31 465 ALA A O 1
ATOM 3708 N N . TRP A 1 466 ? -11.092 23.746 26.247 1.00 94.50 466 TRP A N 1
ATOM 3709 C CA . TRP A 1 466 ? -12.391 23.188 26.598 1.00 94.50 466 TRP A CA 1
ATOM 3710 C C . TRP A 1 466 ? -13.295 24.244 27.245 1.00 94.50 466 TRP A C 1
ATOM 3712 O O . TRP A 1 466 ? -12.842 25.036 28.075 1.00 94.50 466 TRP A O 1
ATOM 3722 N N . SER A 1 467 ? -14.587 24.200 26.930 1.00 93.50 467 SER A N 1
ATOM 3723 C CA . SER A 1 467 ? -15.617 24.981 27.613 1.00 93.50 467 SER A CA 1
ATOM 3724 C C . SER A 1 467 ? -16.592 24.070 28.346 1.00 93.50 467 SER A C 1
ATOM 3726 O O . SER A 1 467 ? -16.977 23.012 27.855 1.00 93.50 467 SER A O 1
ATOM 3728 N N . GLU A 1 468 ? -17.014 24.483 29.536 1.00 97.12 468 GLU A N 1
ATOM 3729 C CA . GLU A 1 468 ? -18.144 23.857 30.214 1.00 97.12 468 GLU A CA 1
ATOM 3730 C C . GLU A 1 468 ? -19.436 24.442 29.640 1.00 97.12 468 GLU A C 1
ATOM 3732 O O . GLU A 1 468 ? -19.652 25.651 29.698 1.00 97.12 468 GLU A O 1
ATOM 3737 N N . VAL A 1 469 ? -20.269 23.590 29.046 1.00 97.00 469 VAL A N 1
ATOM 3738 C CA . VAL A 1 469 ? -21.461 23.997 28.282 1.00 97.00 469 VAL A CA 1
ATOM 3739 C C . VAL A 1 469 ? -22.769 23.620 28.974 1.00 97.00 469 VAL A C 1
ATOM 3741 O O . VAL A 1 469 ? -23.838 23.956 28.478 1.00 97.00 469 VAL A O 1
ATOM 3744 N N . GLY A 1 470 ? -22.722 22.931 30.118 1.00 97.00 470 GLY A N 1
ATOM 3745 C CA . GLY A 1 470 ? -23.924 22.637 30.895 1.00 97.00 470 GLY A CA 1
ATOM 3746 C C . GLY A 1 470 ? -23.774 21.519 31.923 1.00 97.00 470 GLY A C 1
ATOM 3747 O O . GLY A 1 470 ? -22.676 21.206 32.398 1.00 97.00 470 GLY A O 1
ATOM 3748 N N . ARG A 1 471 ? -24.920 20.938 32.290 1.00 97.81 471 ARG A N 1
ATOM 3749 C CA . ARG A 1 471 ? -25.059 19.854 33.270 1.00 97.81 471 ARG A CA 1
ATOM 3750 C C . ARG A 1 471 ? -26.003 18.772 32.739 1.00 97.81 471 ARG A C 1
ATOM 3752 O O . ARG A 1 471 ? -27.024 19.102 32.142 1.00 97.81 471 ARG A O 1
ATOM 3759 N N . LEU A 1 472 ? -25.675 17.504 32.970 1.00 97.00 472 LEU A N 1
ATOM 3760 C CA . LEU A 1 472 ? -26.589 16.375 32.841 1.00 97.00 472 LEU A CA 1
ATOM 3761 C C . LEU A 1 472 ? -27.771 16.562 33.811 1.00 97.00 472 LEU A C 1
ATOM 3763 O O . LEU A 1 472 ? -27.596 17.162 34.872 1.00 97.00 472 LEU A O 1
ATOM 3767 N N . PRO A 1 473 ? -28.955 15.996 33.512 1.00 92.50 473 PRO A N 1
ATOM 3768 C CA . PRO A 1 473 ? -30.104 16.049 34.423 1.00 92.50 473 PRO A CA 1
ATOM 3769 C C . PRO A 1 473 ? -29.844 15.440 35.811 1.00 92.50 473 PRO A C 1
ATOM 3771 O O . PRO A 1 473 ? -30.501 15.809 36.782 1.00 92.50 473 PRO A O 1
ATOM 3774 N N . ALA A 1 474 ? -28.902 14.499 35.897 1.00 95.44 474 ALA A N 1
ATOM 3775 C CA . ALA A 1 474 ? -28.397 13.912 37.130 1.00 95.44 474 ALA A CA 1
ATOM 3776 C C . ALA A 1 474 ? -26.941 13.454 36.922 1.00 95.44 474 ALA A C 1
ATOM 3778 O O . ALA A 1 474 ? -26.565 13.157 35.780 1.00 95.44 474 ALA A O 1
ATOM 3779 N N . PRO A 1 475 ? -26.128 13.351 37.990 1.00 97.94 475 PRO A N 1
ATOM 3780 C CA . PRO A 1 475 ? -24.813 12.729 37.906 1.00 97.94 475 PRO A CA 1
ATOM 3781 C C . PRO A 1 475 ? -24.910 11.303 37.362 1.00 97.94 475 PRO A C 1
ATOM 3783 O O . PRO A 1 475 ? -25.704 10.507 37.856 1.00 97.94 475 PRO A O 1
ATOM 3786 N N . ASN A 1 476 ? -24.132 10.979 36.331 1.00 98.12 476 ASN A N 1
ATOM 3787 C CA . ASN A 1 476 ? -24.289 9.715 35.613 1.00 98.12 476 ASN A CA 1
ATOM 3788 C C . ASN A 1 476 ? -22.975 9.278 34.950 1.00 98.12 476 ASN A C 1
ATOM 3790 O O . ASN A 1 476 ? -22.182 10.103 34.503 1.00 98.12 476 ASN A O 1
ATOM 3794 N N . GLY A 1 477 ? -22.755 7.970 34.858 1.00 97.50 477 GLY A N 1
ATOM 3795 C CA . GLY A 1 477 ? -21.670 7.357 34.102 1.00 97.50 477 GLY A CA 1
ATOM 3796 C C . GLY A 1 477 ? -21.936 5.876 33.835 1.00 97.50 477 GLY A C 1
ATOM 3797 O O . GLY A 1 477 ? -22.947 5.324 34.254 1.00 97.50 477 GLY A O 1
ATOM 3798 N N . TYR A 1 478 ? -21.005 5.211 33.158 1.00 97.69 478 TYR A N 1
ATOM 3799 C CA . TYR A 1 478 ? -21.092 3.803 32.760 1.00 97.69 478 TYR A CA 1
ATOM 3800 C C . TYR A 1 478 ? -22.347 3.484 31.931 1.00 97.69 478 TYR A C 1
ATOM 3802 O O . TYR A 1 478 ? -22.866 2.375 32.017 1.00 97.69 478 TYR A O 1
ATOM 3810 N N . GLY A 1 479 ? -22.858 4.440 31.155 1.00 97.56 479 GLY A N 1
ATOM 3811 C CA . GLY A 1 479 ? -23.866 4.178 30.126 1.00 97.56 479 GLY A CA 1
ATOM 3812 C C . GLY A 1 479 ? -23.222 3.943 28.759 1.00 97.56 479 GLY A C 1
ATOM 3813 O O . GLY A 1 479 ? -22.007 3.782 28.650 1.00 97.56 479 GLY A O 1
ATOM 3814 N N . VAL A 1 480 ? -24.041 3.951 27.709 1.00 98.38 480 VAL A N 1
ATOM 3815 C CA . VAL A 1 480 ? -23.580 3.906 26.313 1.00 98.38 480 VAL A CA 1
ATOM 3816 C C . VAL A 1 480 ? -23.735 5.287 25.688 1.00 98.38 480 VAL A C 1
ATOM 3818 O O . VAL A 1 480 ? -24.788 5.913 25.818 1.00 98.38 480 VAL A O 1
ATOM 3821 N N . SER A 1 481 ? -22.697 5.744 24.985 1.00 98.00 481 SER A N 1
ATOM 3822 C CA . SER A 1 481 ? -22.749 6.944 24.148 1.00 98.00 481 SER A CA 1
ATOM 3823 C C . SER A 1 481 ? -22.554 6.609 22.678 1.00 98.00 481 SER A C 1
ATOM 3825 O O . SER A 1 481 ? -21.586 5.934 22.335 1.00 98.00 481 SER A O 1
ATOM 3827 N N . LEU A 1 482 ? -23.449 7.096 21.813 1.00 98.12 482 LEU A N 1
ATOM 3828 C CA . LEU A 1 482 ? -23.397 6.877 20.363 1.00 98.12 482 LEU A CA 1
ATOM 3829 C C . LEU A 1 482 ? -23.522 8.211 19.629 1.00 98.12 482 LEU A C 1
ATOM 3831 O O . LEU A 1 482 ? -24.422 9.000 19.908 1.00 98.12 482 LEU A O 1
ATOM 3835 N N . THR A 1 483 ? -22.629 8.460 18.674 1.00 96.62 483 THR A N 1
ATOM 3836 C CA . THR A 1 483 ? -22.697 9.658 17.827 1.00 96.62 483 THR A CA 1
ATOM 3837 C C . THR A 1 483 ? -23.668 9.429 16.672 1.00 96.62 483 THR A C 1
ATOM 3839 O O . THR A 1 483 ? -23.521 8.462 15.929 1.00 96.62 483 THR A O 1
ATOM 3842 N N . ALA A 1 484 ? -24.632 10.333 16.511 1.00 94.12 484 ALA A N 1
ATOM 3843 C CA . ALA A 1 484 ? -25.568 10.375 15.396 1.00 94.12 484 ALA A CA 1
ATOM 3844 C C . ALA A 1 484 ? -25.568 11.780 14.755 1.00 94.12 484 ALA A C 1
ATOM 3846 O O . ALA A 1 484 ? -25.157 12.751 15.400 1.00 94.12 484 ALA A O 1
ATOM 3847 N N . PRO A 1 485 ? -26.036 11.938 13.503 1.00 91.25 485 PRO A N 1
ATOM 3848 C CA . PRO A 1 485 ? -26.113 13.249 12.852 1.00 91.25 485 PRO A CA 1
ATOM 3849 C C . PRO A 1 485 ? -26.868 14.303 13.677 1.00 91.25 485 PRO A C 1
ATOM 3851 O O . PRO A 1 485 ? -26.506 15.481 13.685 1.00 91.25 485 PRO A O 1
ATOM 3854 N N . GLU A 1 486 ? -27.897 13.878 14.409 1.00 92.50 486 GLU A N 1
ATOM 3855 C CA . GLU A 1 486 ? -28.756 14.745 15.211 1.00 92.50 486 GLU A CA 1
ATOM 3856 C C . GLU A 1 486 ? -28.122 15.178 16.535 1.00 92.50 486 GLU A C 1
ATOM 3858 O O . GLU A 1 486 ? -28.556 16.178 17.098 1.00 92.50 486 GLU A O 1
ATOM 3863 N N . GLY A 1 487 ? -27.125 14.448 17.043 1.00 96.56 487 GLY A N 1
ATOM 3864 C CA . GLY A 1 487 ? -26.553 14.665 18.371 1.00 96.56 487 GLY A CA 1
ATOM 3865 C C . GLY A 1 487 ? -25.880 13.421 18.946 1.00 96.56 487 GLY A C 1
ATOM 3866 O O . GLY A 1 487 ? -25.698 12.410 18.268 1.00 96.56 487 GLY A O 1
ATOM 3867 N N . VAL A 1 488 ? -25.526 13.490 20.225 1.00 98.31 488 VAL A N 1
ATOM 3868 C CA . VAL A 1 488 ? -24.909 12.375 20.953 1.00 98.31 488 VAL A CA 1
ATOM 3869 C C . VAL A 1 488 ? -25.971 11.693 21.803 1.00 98.31 488 VAL A C 1
ATOM 3871 O O . VAL A 1 488 ? -26.557 12.311 22.689 1.00 98.31 488 VAL A O 1
ATOM 3874 N N . LEU A 1 489 ? -26.248 10.421 21.534 1.00 98.06 489 LEU A N 1
ATOM 3875 C CA . LEU A 1 489 ? -27.143 9.626 22.363 1.00 98.06 489 LEU A CA 1
ATOM 3876 C C . LEU A 1 489 ? -26.443 9.277 23.670 1.00 98.06 489 LEU A C 1
ATOM 3878 O O . LEU A 1 489 ? -25.341 8.744 23.633 1.00 98.06 489 LEU A O 1
ATOM 3882 N N . HIS A 1 490 ? -27.102 9.508 24.800 1.00 97.88 490 HIS A N 1
ATOM 3883 C CA . HIS A 1 490 ? -26.746 8.958 26.104 1.00 97.88 490 HIS A CA 1
ATOM 3884 C C . HIS A 1 490 ? -27.814 7.945 26.495 1.00 97.88 490 HIS A C 1
ATOM 3886 O O . HIS A 1 490 ? -28.981 8.305 26.652 1.00 97.88 490 HIS A O 1
ATOM 3892 N N . ILE A 1 491 ? -27.420 6.684 26.626 1.00 98.50 491 ILE A N 1
ATOM 3893 C CA . ILE A 1 491 ? -28.315 5.567 26.912 1.00 98.50 491 ILE A CA 1
ATOM 3894 C C . ILE A 1 491 ? -27.961 5.027 28.299 1.00 98.50 491 ILE A C 1
ATOM 3896 O O . ILE A 1 491 ? -26.835 4.567 28.502 1.00 98.50 491 ILE A O 1
ATOM 3900 N N . GLY A 1 492 ? -28.912 5.087 29.235 1.00 98.19 492 GLY A N 1
ATOM 3901 C CA . GLY A 1 492 ? -28.805 4.536 30.589 1.00 98.19 492 GLY A CA 1
ATOM 3902 C C . GLY A 1 492 ? -27.613 5.068 31.394 1.00 98.19 492 GLY A C 1
ATOM 3903 O O . GLY A 1 492 ? -27.349 6.271 31.425 1.00 98.19 492 GLY A O 1
ATOM 3904 N N . GLY A 1 493 ? -26.904 4.164 32.066 1.00 98.06 493 GLY A N 1
ATOM 3905 C CA . GLY A 1 493 ? -25.831 4.455 33.016 1.00 98.06 493 GLY A CA 1
ATOM 3906 C C . GLY A 1 493 ? -26.288 4.305 34.466 1.00 98.06 493 GLY A C 1
ATOM 3907 O O . GLY A 1 493 ? -27.350 3.753 34.748 1.00 98.06 493 GLY A O 1
ATOM 3908 N N . GLY A 1 494 ? -25.479 4.761 35.412 1.00 97.38 494 GLY A N 1
ATOM 3909 C CA . GLY A 1 494 ? -25.811 4.709 36.831 1.00 97.38 494 GLY A CA 1
ATOM 3910 C C . GLY A 1 494 ? -24.954 5.621 37.690 1.00 97.38 494 GLY A C 1
ATOM 3911 O O . GLY A 1 494 ? -23.885 6.079 37.278 1.00 97.38 494 GLY A O 1
ATOM 3912 N N . ASP A 1 495 ? -25.438 5.845 38.905 1.00 96.69 495 ASP A N 1
ATOM 3913 C CA . ASP A 1 495 ? -24.740 6.513 39.995 1.00 96.69 495 ASP A CA 1
ATOM 3914 C C . ASP A 1 495 ? -24.570 5.569 41.202 1.00 96.69 495 ASP A C 1
ATOM 3916 O O . ASP A 1 495 ? -24.723 4.349 41.100 1.00 96.69 495 ASP A O 1
ATOM 3920 N N . ALA A 1 496 ? -24.197 6.117 42.360 1.00 94.00 496 ALA A N 1
ATOM 3921 C CA . ALA A 1 496 ? -24.022 5.328 43.579 1.00 94.00 496 ALA A CA 1
ATOM 3922 C C . ALA A 1 496 ? -25.329 4.708 44.116 1.00 94.00 496 ALA A C 1
ATOM 3924 O O . ALA A 1 496 ? -25.273 3.752 44.888 1.00 94.00 496 ALA A O 1
ATOM 3925 N N . ALA A 1 497 ? -26.487 5.275 43.774 1.00 95.81 497 ALA A N 1
ATOM 3926 C CA . ALA A 1 497 ? -27.787 4.939 44.342 1.00 95.81 497 ALA A CA 1
ATOM 3927 C C . ALA A 1 497 ? -28.658 4.112 43.388 1.00 95.81 497 ALA A C 1
ATOM 3929 O O . ALA A 1 497 ? -29.378 3.222 43.845 1.00 95.81 497 ALA A O 1
ATOM 3930 N N . ARG A 1 498 ? -28.616 4.389 42.080 1.00 97.19 498 ARG A N 1
ATOM 3931 C CA . ARG A 1 498 ? -29.457 3.720 41.082 1.00 97.19 498 ARG A CA 1
ATOM 3932 C C . ARG A 1 498 ? -28.800 3.652 39.705 1.00 97.19 498 ARG A C 1
ATOM 3934 O O . ARG A 1 498 ? -27.935 4.455 39.372 1.00 97.19 498 ARG A O 1
ATOM 3941 N N . ASN A 1 499 ? -29.299 2.736 38.880 1.00 98.38 499 ASN A N 1
ATOM 3942 C CA . ASN A 1 499 ? -29.077 2.780 37.438 1.00 98.38 499 ASN A CA 1
ATOM 3943 C C . ASN A 1 499 ? -30.240 3.519 36.764 1.00 98.38 499 ASN A C 1
ATOM 3945 O O . ASN A 1 499 ? -31.340 3.605 37.318 1.00 98.38 499 ASN A O 1
ATOM 3949 N N . PHE A 1 500 ? -29.983 4.073 35.586 1.00 98.38 500 PHE A N 1
ATOM 3950 C CA . PHE A 1 500 ? -30.903 4.905 34.824 1.00 98.38 500 PHE A CA 1
ATOM 3951 C C . PHE A 1 500 ? -31.491 4.117 33.650 1.00 98.38 500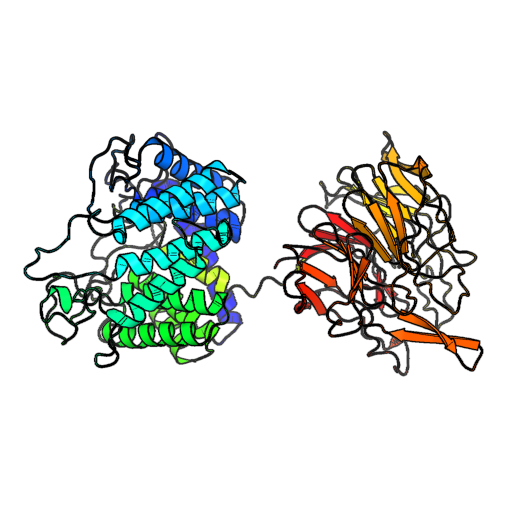 PHE A C 1
ATOM 3953 O O . PHE A 1 500 ? -30.809 3.326 32.997 1.00 98.38 500 PHE A O 1
ATOM 3960 N N . SER A 1 501 ? -32.775 4.348 33.389 1.00 98.19 501 SER A N 1
ATOM 3961 C CA . SER A 1 501 ? -33.457 3.905 32.159 1.00 98.19 501 SER A CA 1
ATOM 3962 C C . SER A 1 501 ? -33.506 5.023 31.117 1.00 98.19 501 SER A C 1
ATOM 3964 O O . SER A 1 501 ? -33.833 4.805 29.957 1.00 98.19 501 SER A O 1
ATOM 3966 N N . GLU A 1 502 ? -33.189 6.241 31.537 1.00 98.25 502 GLU A N 1
ATOM 3967 C CA . GLU A 1 502 ? -33.294 7.452 30.758 1.00 98.25 502 GLU A CA 1
ATOM 3968 C C . GLU A 1 502 ? -32.381 7.396 29.526 1.00 98.25 502 GLU A C 1
ATOM 3970 O O . GLU A 1 502 ? -31.204 7.034 29.599 1.00 98.25 502 GLU A O 1
ATOM 3975 N N . VAL A 1 503 ? -32.946 7.785 28.382 1.00 98.38 503 VAL A N 1
ATOM 3976 C CA . VAL A 1 503 ? -32.226 7.936 27.119 1.00 98.38 503 VAL A CA 1
ATOM 3977 C C . VAL A 1 503 ? -32.401 9.371 26.656 1.00 98.38 503 VAL A C 1
ATOM 3979 O O . VAL A 1 503 ? -33.522 9.879 26.581 1.00 98.38 503 VAL A O 1
ATOM 3982 N N . THR A 1 504 ? -31.299 10.053 26.367 1.00 97.75 504 THR A N 1
ATOM 3983 C CA . THR A 1 504 ? -31.326 11.456 25.939 1.00 97.75 504 THR A CA 1
ATOM 3984 C C . THR A 1 504 ? -30.463 11.671 24.709 1.00 97.75 504 THR A C 1
ATOM 3986 O O . THR A 1 504 ? -29.465 10.987 24.509 1.00 97.75 504 THR A O 1
ATOM 3989 N N . LEU A 1 505 ? -30.856 12.630 23.878 1.00 97.88 505 LEU A N 1
ATOM 3990 C CA . LEU A 1 505 ? -30.032 13.166 22.807 1.00 97.88 505 LEU A CA 1
ATOM 3991 C C . LEU A 1 505 ? -29.431 14.489 23.285 1.00 97.88 505 LEU A C 1
ATOM 3993 O O . LEU A 1 505 ? -30.169 15.455 23.490 1.00 97.88 505 LEU A O 1
ATOM 3997 N N . LEU A 1 506 ? -28.113 14.512 23.467 1.00 97.88 506 LEU A N 1
ATOM 3998 C CA . LEU A 1 506 ? -27.338 15.706 23.770 1.00 97.88 506 LEU A CA 1
ATOM 3999 C C . LEU A 1 506 ? -27.019 16.464 22.473 1.00 97.88 506 LEU A C 1
ATOM 4001 O O . LEU A 1 506 ? -26.399 15.927 21.551 1.00 97.88 506 LEU A O 1
ATOM 4005 N N . THR A 1 507 ? -27.407 17.734 22.437 1.00 97.00 507 THR A N 1
ATOM 4006 C CA . THR A 1 507 ? -27.090 18.695 21.373 1.00 97.00 507 THR A CA 1
ATOM 4007 C C . THR A 1 507 ? -26.546 19.993 21.968 1.00 97.00 507 THR A C 1
ATOM 4009 O O . THR A 1 507 ? -26.539 20.172 23.185 1.00 97.00 507 THR A O 1
ATOM 4012 N N . LEU A 1 508 ? -26.131 20.925 21.109 1.00 94.06 508 LEU A N 1
ATOM 4013 C CA . LEU A 1 508 ? -25.895 22.315 21.501 1.00 94.06 508 LEU A CA 1
ATOM 4014 C C . LEU A 1 508 ? -27.009 23.207 20.943 1.00 94.06 508 LEU A C 1
ATOM 4016 O O . LEU A 1 508 ? -27.377 23.061 19.772 1.00 94.06 508 LEU A O 1
ATOM 4020 N N . ASP A 1 509 ? -27.540 24.105 21.771 1.00 92.62 509 ASP A N 1
ATOM 4021 C CA . ASP A 1 509 ? -28.478 25.147 21.341 1.00 92.62 509 ASP A CA 1
ATOM 4022 C C . ASP A 1 509 ? -27.782 26.257 20.525 1.00 92.62 509 ASP A C 1
ATOM 4024 O O . ASP A 1 509 ? -26.602 26.152 20.169 1.00 92.62 509 ASP A O 1
ATOM 4028 N N . ALA A 1 510 ? -28.530 27.298 20.147 1.00 87.81 510 ALA A N 1
ATOM 4029 C CA . ALA A 1 510 ? -28.010 28.394 19.327 1.00 87.81 510 ALA A CA 1
ATOM 4030 C C . ALA A 1 510 ? -26.934 29.216 20.061 1.00 87.81 510 ALA A C 1
ATOM 4032 O O . ALA A 1 510 ? -26.039 29.775 19.426 1.00 87.81 510 ALA A O 1
ATOM 4033 N N . GLU A 1 511 ? -26.997 29.247 21.389 1.00 88.44 511 GLU A N 1
ATOM 4034 C CA . GLU A 1 511 ? -26.068 29.915 22.293 1.00 88.44 511 GLU A CA 1
ATOM 4035 C C . GLU A 1 511 ? -24.833 29.050 22.608 1.00 88.44 511 GLU A C 1
ATOM 4037 O O . GLU A 1 511 ? -23.863 29.535 23.193 1.00 88.44 511 GLU A O 1
ATOM 4042 N N . GLY A 1 512 ? -24.832 27.781 22.187 1.00 89.81 512 GLY A N 1
ATOM 4043 C CA . GLY A 1 512 ? -23.742 26.833 22.401 1.00 89.81 512 GLY A CA 1
ATOM 4044 C C . GLY A 1 512 ? -23.778 26.128 23.759 1.00 89.81 512 GLY A C 1
ATOM 4045 O O . GLY A 1 512 ? -22.754 25.568 24.157 1.00 89.81 512 GLY A O 1
ATOM 4046 N N . SER A 1 513 ? -24.919 26.139 24.451 1.00 95.75 513 SER A N 1
ATOM 4047 C CA . SER A 1 513 ? -25.155 25.420 25.707 1.00 95.75 513 SER A CA 1
ATOM 4048 C C . SER A 1 513 ? -25.722 24.022 25.450 1.00 95.75 513 SER A C 1
ATOM 4050 O O . SER A 1 513 ? -26.363 23.761 24.432 1.00 95.75 513 SER A O 1
ATOM 4052 N N . ALA A 1 514 ? -25.470 23.096 26.373 1.00 96.69 514 ALA A N 1
ATOM 4053 C CA . ALA A 1 514 ? -25.956 21.726 26.295 1.00 96.69 514 ALA A CA 1
ATOM 4054 C C . ALA A 1 514 ? -27.485 21.674 26.420 1.00 96.69 514 ALA A C 1
ATOM 4056 O O . ALA A 1 514 ? -28.054 22.118 27.417 1.00 96.69 514 ALA A O 1
ATOM 4057 N N . ALA A 1 515 ? -28.133 21.058 25.435 1.00 96.81 515 ALA A N 1
ATOM 4058 C CA . ALA A 1 515 ? -29.563 20.788 25.429 1.00 96.81 515 ALA A CA 1
ATOM 4059 C C . ALA A 1 515 ? -29.813 19.279 25.356 1.00 96.81 515 ALA A C 1
ATOM 4061 O O . ALA A 1 515 ? -29.129 18.559 24.628 1.00 96.81 515 ALA A O 1
ATOM 4062 N N . PHE A 1 516 ? -30.812 18.806 26.103 1.00 96.75 516 PHE A N 1
ATOM 4063 C CA . PHE A 1 516 ? -31.153 17.389 26.202 1.00 96.75 516 PHE A CA 1
ATOM 4064 C C . PHE A 1 516 ? -32.579 17.159 25.731 1.00 96.75 516 PHE A C 1
ATOM 4066 O O . PHE A 1 516 ? -33.532 17.673 26.319 1.00 96.75 516 PHE A O 1
ATOM 4073 N N . ARG A 1 517 ? -32.738 16.339 24.694 1.00 96.62 517 ARG A N 1
ATOM 4074 C CA . ARG A 1 517 ? -34.048 15.846 24.266 1.00 96.62 517 ARG A CA 1
ATOM 4075 C C . ARG A 1 517 ? -34.248 14.432 24.790 1.00 96.62 517 ARG A C 1
ATOM 4077 O O . ARG A 1 517 ? -33.446 13.555 24.484 1.00 96.62 517 ARG A O 1
ATOM 4084 N N . ALA A 1 518 ? -35.316 14.206 25.547 1.00 97.62 518 ALA A N 1
ATOM 4085 C CA . ALA A 1 518 ? -35.688 12.861 25.972 1.00 97.62 518 ALA A CA 1
ATOM 4086 C C . ALA A 1 518 ? -36.051 11.991 24.756 1.00 97.62 518 ALA A C 1
ATOM 4088 O O . ALA A 1 518 ? -36.764 12.433 23.852 1.00 97.62 518 ALA A O 1
ATOM 4089 N N . LEU A 1 519 ? -35.546 10.763 24.751 1.00 98.19 519 LEU A N 1
ATOM 4090 C CA . LEU A 1 519 ? -35.893 9.692 23.820 1.00 98.19 519 LEU A CA 1
ATOM 4091 C C . LEU A 1 519 ? -36.638 8.586 24.594 1.00 98.19 519 LEU A C 1
ATOM 4093 O O . LEU A 1 519 ? -36.682 8.645 25.828 1.00 98.19 519 LEU A O 1
ATOM 4097 N N . PRO A 1 520 ? -37.239 7.587 23.916 1.00 98.50 520 PRO A N 1
ATOM 4098 C CA . PRO A 1 520 ? -37.865 6.461 24.600 1.00 98.50 520 PRO A CA 1
ATOM 4099 C C . PRO A 1 520 ? -36.913 5.832 25.634 1.00 98.50 520 PRO A C 1
ATOM 4101 O O . PRO A 1 520 ? -35.775 5.500 25.278 1.00 98.50 520 PRO A O 1
ATOM 4104 N N . PRO A 1 521 ? -37.335 5.687 26.903 1.00 98.38 521 PRO A N 1
ATOM 4105 C CA . PRO A 1 521 ? -36.490 5.115 27.940 1.00 98.38 521 PRO A CA 1
ATOM 4106 C C . PRO A 1 521 ? -36.273 3.623 27.695 1.00 98.38 521 PRO A C 1
ATOM 4108 O O . PRO A 1 521 ? -37.108 2.954 27.082 1.00 98.38 521 PRO A O 1
ATOM 4111 N N . LEU A 1 522 ? -35.164 3.103 28.210 1.00 98.25 522 LEU A N 1
ATOM 4112 C CA . LEU A 1 522 ? -34.911 1.673 28.257 1.00 98.25 522 LEU A CA 1
ATOM 4113 C C . LEU A 1 522 ? -36.039 0.947 29.006 1.00 98.25 522 LEU A C 1
ATOM 4115 O O . LEU A 1 522 ? -36.535 1.469 30.009 1.00 98.25 522 LEU A O 1
ATOM 4119 N N . PRO A 1 523 ? -36.404 -0.278 28.589 1.00 96.62 523 PRO A N 1
ATOM 4120 C CA . PRO A 1 523 ? -37.417 -1.075 29.283 1.00 96.62 523 PRO A CA 1
ATOM 4121 C C . PRO A 1 523 ? -37.055 -1.394 30.737 1.00 96.62 523 PRO A C 1
ATOM 4123 O O . PRO A 1 523 ? -37.940 -1.528 31.580 1.00 96.62 523 PRO A O 1
ATOM 4126 N N . VAL A 1 524 ? -35.755 -1.482 31.033 1.00 96.44 524 VAL A N 1
ATOM 4127 C CA . VAL A 1 524 ? -35.205 -1.629 32.383 1.00 96.44 524 VAL A CA 1
ATOM 4128 C C . VAL A 1 524 ? -34.011 -0.685 32.569 1.00 96.44 524 VAL A C 1
ATOM 4130 O O . VAL A 1 524 ? -33.310 -0.395 31.595 1.00 96.44 524 VAL A O 1
ATOM 4133 N N . PRO A 1 525 ? -33.749 -0.180 33.788 1.00 98.00 525 PRO A N 1
ATOM 4134 C CA . PRO A 1 525 ? -32.543 0.596 34.054 1.00 98.00 525 PRO A CA 1
ATOM 4135 C C . PRO A 1 525 ? -31.297 -0.255 33.816 1.00 98.00 525 PRO A C 1
ATOM 4137 O O . PRO A 1 525 ? -31.261 -1.396 34.261 1.00 98.00 525 PRO A O 1
ATOM 4140 N N . LEU A 1 526 ? -30.273 0.274 33.143 1.00 98.06 526 LEU A N 1
ATOM 4141 C CA . LEU A 1 526 ? -29.044 -0.475 32.857 1.00 98.06 526 LEU A CA 1
ATOM 4142 C C . LEU A 1 526 ? -27.810 0.411 32.971 1.00 98.06 526 LEU A C 1
ATOM 4144 O O . LEU A 1 526 ? -27.788 1.532 32.468 1.00 98.06 526 LEU A O 1
ATOM 4148 N N . ALA A 1 527 ? -26.755 -0.142 33.565 1.00 98.12 527 ALA A N 1
ATOM 4149 C CA . ALA A 1 527 ? -25.401 0.398 33.517 1.00 98.12 527 ALA A CA 1
ATOM 4150 C C . ALA A 1 527 ? -24.409 -0.687 33.078 1.00 98.12 527 ALA A C 1
ATOM 4152 O O . ALA A 1 527 ? -24.667 -1.881 33.216 1.00 98.12 527 ALA A O 1
ATOM 4153 N N . GLN A 1 528 ? -23.237 -0.267 32.605 1.00 98.00 528 GLN A N 1
ATOM 4154 C CA . GLN A 1 528 ? -22.127 -1.112 32.159 1.00 98.00 528 GLN A CA 1
ATOM 4155 C C . GLN A 1 528 ? -22.471 -2.023 30.970 1.00 98.00 528 GLN A C 1
ATOM 4157 O O . GLN A 1 528 ? -21.820 -3.050 30.773 1.00 98.00 528 GLN A O 1
ATOM 4162 N N . MET A 1 529 ? -23.481 -1.662 30.181 1.00 98.12 529 MET A N 1
ATOM 4163 C CA . MET A 1 529 ? -23.760 -2.313 28.904 1.00 98.12 529 MET A CA 1
ATOM 4164 C C . MET A 1 529 ? -22.748 -1.888 27.830 1.00 98.12 529 MET A C 1
ATOM 4166 O O . MET A 1 529 ? -21.963 -0.956 28.012 1.00 98.12 529 MET A O 1
ATOM 4170 N N . CYS A 1 530 ? -22.778 -2.583 26.698 1.00 98.38 530 CYS A N 1
ATOM 4171 C CA . CYS A 1 530 ? -22.111 -2.170 25.467 1.00 98.38 530 CYS A CA 1
ATOM 4172 C C . CYS A 1 530 ? -23.161 -1.823 24.408 1.00 98.38 530 CYS A C 1
ATOM 4174 O O . CYS A 1 530 ? -24.303 -2.276 24.502 1.00 98.38 530 CYS A O 1
ATOM 4176 N N . GLY A 1 531 ? -22.792 -1.039 23.401 1.00 98.12 531 GLY A N 1
ATOM 4177 C CA . GLY A 1 531 ? -23.692 -0.741 22.295 1.00 98.12 531 GLY A CA 1
ATOM 4178 C C . GLY A 1 531 ? -22.992 -0.079 21.122 1.00 98.12 531 GLY A C 1
ATOM 4179 O O . GLY A 1 531 ? -21.892 0.443 21.271 1.00 98.12 531 GLY A O 1
ATOM 4180 N N . ALA A 1 532 ? -23.630 -0.126 19.956 1.00 98.31 532 ALA A N 1
ATOM 4181 C CA . ALA A 1 532 ? -23.161 0.497 18.721 1.00 98.31 532 ALA A CA 1
ATOM 4182 C C . ALA A 1 532 ? -24.358 0.916 17.853 1.00 98.31 532 ALA A C 1
ATOM 4184 O O . ALA A 1 532 ? -25.466 0.396 18.009 1.00 98.31 532 ALA A O 1
ATOM 4185 N N . LEU A 1 533 ? -24.132 1.859 16.937 1.00 97.69 533 LEU A N 1
ATOM 4186 C CA . LEU A 1 533 ? -25.138 2.316 15.980 1.00 97.69 533 LEU A CA 1
ATOM 4187 C C . LEU A 1 533 ? -24.945 1.580 14.647 1.00 97.69 533 LEU A C 1
ATOM 4189 O O . LEU A 1 533 ? -23.935 1.782 13.978 1.00 97.69 533 LEU A O 1
ATOM 4193 N N . VAL A 1 534 ? -25.903 0.737 14.257 1.00 97.38 534 VAL A N 1
ATOM 4194 C CA . VAL A 1 534 ? -25.919 0.065 12.950 1.00 97.38 534 VAL A CA 1
ATOM 4195 C C . VAL A 1 534 ? -26.855 0.836 12.028 1.00 97.38 534 VAL A C 1
ATOM 4197 O O . VAL A 1 534 ? -28.078 0.760 12.150 1.00 97.38 534 VAL A O 1
ATOM 4200 N N . GLY A 1 535 ? -26.281 1.633 11.125 1.00 94.31 535 GLY A N 1
ATOM 4201 C CA . GLY A 1 535 ? -27.048 2.568 10.303 1.00 94.31 535 GLY A CA 1
ATOM 4202 C C . GLY A 1 535 ? -27.803 3.577 11.174 1.00 94.31 535 GLY A C 1
ATOM 4203 O O . GLY A 1 535 ? -27.212 4.517 11.699 1.00 94.31 535 GLY A O 1
ATOM 4204 N N . ARG A 1 536 ? -29.115 3.375 11.325 1.00 96.06 536 ARG A N 1
ATOM 4205 C CA . ARG A 1 536 ? -30.028 4.218 12.119 1.00 96.06 536 ARG A CA 1
ATOM 4206 C C . ARG A 1 536 ? -30.592 3.524 13.358 1.00 96.06 536 ARG A C 1
ATOM 4208 O O . ARG A 1 536 ? -31.400 4.108 14.071 1.00 96.06 536 ARG A O 1
ATOM 4215 N N . VAL A 1 537 ? -30.137 2.305 13.643 1.00 98.38 537 VAL A N 1
ATOM 4216 C CA . VAL A 1 537 ? -30.626 1.493 14.757 1.00 98.38 537 VAL A CA 1
ATOM 4217 C C . VAL A 1 537 ? -29.549 1.391 15.833 1.00 98.38 537 VAL A C 1
ATOM 4219 O O . VAL A 1 537 ? -28.458 0.865 15.602 1.00 98.38 537 VAL A O 1
ATOM 4222 N N . ALA A 1 538 ? -29.836 1.922 17.019 1.00 98.56 538 ALA A N 1
ATOM 4223 C CA . ALA A 1 538 ? -28.971 1.789 18.183 1.00 98.56 538 ALA A CA 1
ATOM 4224 C C . ALA A 1 538 ? -29.199 0.419 18.818 1.00 98.56 538 ALA A C 1
ATOM 4226 O O . ALA A 1 538 ? -30.318 0.113 19.218 1.00 98.56 538 ALA A O 1
ATOM 4227 N N . HIS A 1 539 ? -28.149 -0.389 18.935 1.00 98.75 539 HIS A N 1
ATOM 4228 C CA . HIS A 1 539 ? -28.195 -1.677 19.620 1.00 98.75 539 HIS A CA 1
ATOM 4229 C C . HIS A 1 539 ? -27.433 -1.600 20.940 1.00 98.75 539 HIS A C 1
ATOM 4231 O O . HIS A 1 539 ? -26.336 -1.039 20.987 1.00 98.75 539 HIS A O 1
ATOM 4237 N N . ILE A 1 540 ? -27.983 -2.205 21.994 1.00 98.50 540 ILE A N 1
ATOM 4238 C CA . ILE A 1 540 ? -27.299 -2.387 23.278 1.00 98.50 540 ILE A CA 1
ATOM 4239 C C . ILE A 1 540 ? -27.408 -3.829 23.769 1.00 98.50 540 ILE A C 1
ATOM 4241 O O . ILE A 1 540 ? -28.428 -4.487 23.564 1.00 98.50 540 ILE A O 1
ATOM 4245 N N . VAL A 1 541 ? -26.369 -4.311 24.449 1.00 98.56 541 VAL A N 1
ATOM 4246 C CA . VAL A 1 541 ? -26.351 -5.642 25.067 1.00 98.56 541 VAL A CA 1
ATOM 4247 C C . VAL A 1 541 ? -25.725 -5.600 26.454 1.00 98.56 541 VAL A C 1
ATOM 4249 O O . VAL A 1 541 ? -24.667 -4.997 26.670 1.00 98.56 541 VAL A O 1
ATOM 4252 N N . GLY A 1 542 ? -26.361 -6.330 27.365 1.00 97.81 542 GLY A N 1
ATOM 4253 C CA . GLY A 1 542 ? -25.848 -6.652 28.689 1.00 97.81 542 GLY A CA 1
ATOM 4254 C C . GLY A 1 542 ? -26.011 -5.546 29.725 1.00 97.81 542 GLY A C 1
ATOM 4255 O O . GLY A 1 542 ? -26.987 -4.802 29.702 1.00 97.81 542 GLY A O 1
ATOM 4256 N N . GLY A 1 543 ? -25.072 -5.472 30.666 1.00 97.75 543 GLY A N 1
ATOM 4257 C CA . GLY A 1 543 ? -25.126 -4.554 31.803 1.00 97.75 543 GLY A CA 1
ATOM 4258 C C . GLY A 1 543 ? -25.786 -5.146 33.052 1.00 97.75 543 GLY A C 1
ATOM 4259 O O . GLY A 1 543 ? -26.032 -6.350 33.148 1.00 97.75 543 GLY A O 1
ATOM 4260 N N . VAL A 1 544 ? -26.037 -4.281 34.032 1.00 97.94 544 VAL A N 1
ATOM 4261 C CA . VAL A 1 544 ? -26.655 -4.601 35.328 1.00 97.94 544 VAL A CA 1
ATOM 4262 C C . VAL A 1 544 ? -27.824 -3.670 35.624 1.00 97.94 544 VAL A C 1
ATOM 4264 O O . VAL A 1 544 ? -27.759 -2.482 35.311 1.00 97.94 544 VAL A O 1
ATOM 4267 N N . GLU A 1 545 ? -28.868 -4.188 36.273 1.00 96.69 545 GLU A N 1
ATOM 4268 C CA . GLU A 1 545 ? -30.086 -3.414 36.564 1.00 96.69 545 GLU A CA 1
ATOM 4269 C C . GLU A 1 545 ? -29.981 -2.523 37.806 1.00 96.69 545 GLU A C 1
ATOM 4271 O O . GLU A 1 545 ? -30.617 -1.474 37.885 1.00 96.69 545 GLU A O 1
ATOM 4276 N N . THR A 1 546 ? -29.148 -2.901 38.777 1.00 96.06 546 THR A N 1
ATOM 4277 C CA . THR A 1 546 ? -28.915 -2.113 39.994 1.00 96.06 546 THR A CA 1
ATOM 4278 C C . THR A 1 546 ? -27.422 -2.021 40.315 1.00 96.06 546 THR A C 1
ATOM 4280 O O . THR A 1 546 ? -26.658 -2.914 39.934 1.00 96.06 546 THR A O 1
ATOM 4283 N N . PRO A 1 547 ? -26.973 -0.992 41.063 1.00 93.19 547 PRO A N 1
ATOM 4284 C CA . PRO A 1 547 ? -25.573 -0.883 41.489 1.00 93.19 547 PRO A CA 1
ATOM 4285 C C . PRO A 1 547 ? -25.076 -2.061 42.343 1.00 93.19 547 PRO A C 1
ATOM 4287 O O . PRO A 1 547 ? -23.872 -2.284 42.446 1.00 93.19 547 PRO A O 1
ATOM 4290 N N . THR A 1 548 ? -25.993 -2.810 42.965 1.00 91.88 548 THR A N 1
ATOM 4291 C CA . THR A 1 548 ? -25.708 -3.964 43.831 1.00 91.88 548 THR A CA 1
ATOM 4292 C C . THR A 1 548 ? -25.963 -5.314 43.155 1.00 91.88 548 THR A C 1
ATOM 4294 O O . THR A 1 548 ? -25.852 -6.350 43.812 1.00 91.88 548 THR A O 1
ATOM 4297 N N . ALA A 1 549 ? -26.308 -5.333 41.863 1.00 92.38 549 ALA A N 1
ATOM 4298 C CA . ALA A 1 549 ? -26.575 -6.569 41.139 1.00 92.38 549 ALA A CA 1
ATOM 4299 C C . ALA A 1 549 ? -25.329 -7.470 41.087 1.00 92.38 549 ALA A C 1
ATOM 4301 O O . ALA A 1 549 ? -24.216 -7.028 40.802 1.00 92.38 549 ALA A O 1
ATOM 4302 N N . ASN A 1 550 ? -25.537 -8.762 41.336 1.00 92.12 550 ASN A N 1
ATOM 4303 C CA . ASN A 1 550 ? -24.501 -9.799 41.318 1.00 92.12 550 ASN A CA 1
ATOM 4304 C C . ASN A 1 550 ? -24.597 -10.728 40.094 1.00 92.12 550 ASN A C 1
ATOM 4306 O O . ASN A 1 550 ? -23.866 -11.713 40.003 1.00 92.12 550 ASN A O 1
ATOM 4310 N N . THR A 1 551 ? -25.490 -10.408 39.158 1.00 94.12 551 THR A N 1
ATOM 4311 C CA . THR A 1 551 ? -25.657 -11.071 37.863 1.00 94.12 551 THR A CA 1
ATOM 4312 C C . THR A 1 551 ? -25.726 -10.012 36.770 1.00 94.12 551 THR A C 1
ATOM 4314 O O . THR A 1 551 ? -26.179 -8.896 37.014 1.00 94.12 551 THR A O 1
ATOM 4317 N N . ALA A 1 552 ? -25.234 -10.351 35.580 1.00 96.69 552 ALA A N 1
ATOM 4318 C CA . ALA A 1 552 ? -25.264 -9.475 34.415 1.00 96.69 552 ALA A CA 1
ATOM 4319 C C . ALA A 1 552 ? -26.317 -9.960 33.414 1.00 96.69 552 ALA A C 1
ATOM 4321 O O . ALA A 1 552 ? -26.535 -11.164 33.272 1.00 96.69 552 ALA A O 1
ATOM 4322 N N . SER A 1 553 ? -26.939 -9.026 32.700 1.00 96.94 553 SER A N 1
ATOM 4323 C CA . SER A 1 553 ? -27.910 -9.325 31.650 1.00 96.94 553 SER A CA 1
ATOM 4324 C C . SER A 1 553 ? -27.217 -9.837 30.380 1.00 96.94 553 SER A C 1
ATOM 4326 O O . SER A 1 553 ? -26.068 -9.488 30.097 1.00 96.94 553 SER A O 1
ATOM 4328 N N . ASN A 1 554 ? -27.908 -10.671 29.604 1.00 97.38 554 ASN A N 1
ATOM 4329 C CA . ASN A 1 554 ? -27.570 -11.018 28.217 1.00 97.38 554 ASN A CA 1
ATOM 4330 C C . ASN A 1 554 ? -28.611 -10.482 27.216 1.00 97.38 554 ASN A C 1
ATOM 4332 O O . ASN A 1 554 ? -28.569 -10.839 26.038 1.00 97.38 554 ASN A O 1
ATOM 4336 N N . GLN A 1 555 ? -29.555 -9.657 27.679 1.00 98.00 555 GLN A N 1
ATOM 4337 C CA . GLN A 1 555 ? -30.608 -9.103 26.835 1.00 98.00 555 GLN A CA 1
ATOM 4338 C C . GLN A 1 555 ? -30.022 -8.177 25.769 1.00 98.00 555 GLN A C 1
ATOM 4340 O O . GLN A 1 555 ? -29.027 -7.482 26.004 1.00 98.00 555 GLN A O 1
ATOM 4345 N N . HIS A 1 556 ? -30.672 -8.176 24.608 1.00 98.56 556 HIS A N 1
ATOM 4346 C CA . HIS A 1 556 ? -30.349 -7.343 23.460 1.00 98.56 556 HIS A CA 1
ATOM 4347 C C . HIS A 1 556 ? -31.547 -6.452 23.155 1.00 98.56 556 HIS A C 1
ATOM 4349 O O . HIS A 1 556 ? -32.649 -6.942 22.926 1.00 98.56 556 HIS A O 1
ATOM 4355 N N . TRP A 1 557 ? -31.322 -5.143 23.158 1.00 98.56 557 TRP A N 1
ATOM 4356 C CA . TRP A 1 557 ? -32.346 -4.151 22.848 1.00 98.56 557 TRP A CA 1
ATOM 4357 C C . TRP A 1 557 ? -31.924 -3.319 21.643 1.00 98.56 557 TRP A C 1
ATOM 4359 O O . TRP A 1 557 ? -30.738 -3.005 21.486 1.00 98.56 557 TRP A O 1
ATOM 4369 N N . SER A 1 558 ? -32.889 -2.939 20.807 1.00 98.50 558 SER A N 1
ATOM 4370 C CA . SER A 1 558 ? -32.677 -2.036 19.677 1.00 98.50 558 SER A CA 1
ATOM 4371 C C . SER A 1 558 ? -33.644 -0.851 19.688 1.00 98.50 558 SER A C 1
ATOM 4373 O O . SER A 1 558 ? -34.795 -0.978 20.099 1.00 98.50 558 SER A O 1
ATOM 4375 N N . LEU A 1 559 ? -33.176 0.316 19.247 1.00 98.56 559 LEU A N 1
ATOM 4376 C CA . LEU A 1 559 ? -33.982 1.524 19.062 1.00 98.56 559 LEU A CA 1
ATOM 4377 C C . LEU A 1 559 ? -33.731 2.090 17.666 1.00 98.56 559 LEU A C 1
ATOM 4379 O O . LEU A 1 559 ? -32.608 2.475 17.343 1.00 98.56 559 LEU A O 1
ATOM 4383 N N . ASP A 1 560 ? -34.782 2.163 16.857 1.00 98.06 560 ASP A N 1
ATOM 4384 C CA . ASP A 1 560 ? -34.747 2.806 15.544 1.00 98.06 560 ASP A CA 1
ATOM 4385 C C . ASP A 1 560 ? -34.912 4.324 15.706 1.00 98.06 560 ASP A C 1
ATOM 4387 O O . ASP A 1 560 ? -35.954 4.808 16.160 1.00 98.06 560 ASP A O 1
ATOM 4391 N N . LEU A 1 561 ? -33.872 5.083 15.354 1.00 97.25 561 LEU A N 1
ATOM 4392 C CA . LEU A 1 561 ? -33.861 6.538 15.502 1.00 97.25 561 LEU A CA 1
ATOM 4393 C C . LEU A 1 561 ? -34.800 7.252 14.525 1.00 97.25 561 LEU A C 1
ATOM 4395 O O . LEU A 1 561 ? -35.154 8.407 14.771 1.00 97.25 561 LEU A O 1
ATOM 4399 N N . ASP A 1 562 ? -35.239 6.569 13.470 1.00 96.88 562 ASP A N 1
ATOM 4400 C CA . ASP A 1 562 ? -36.178 7.105 12.486 1.00 96.88 562 ASP A CA 1
ATOM 4401 C C . ASP A 1 562 ? -37.637 6.716 12.811 1.00 96.88 562 ASP A C 1
ATOM 4403 O O . ASP A 1 562 ? -38.569 7.250 12.207 1.00 96.88 562 ASP A O 1
ATOM 4407 N N . ALA A 1 563 ? -37.855 5.844 13.805 1.00 96.75 563 ALA A N 1
ATOM 4408 C CA . ALA A 1 563 ? -39.170 5.370 14.252 1.00 96.75 563 ALA A CA 1
ATOM 4409 C C . ALA A 1 563 ? -39.289 5.338 15.791 1.00 96.75 563 ALA A C 1
ATOM 4411 O O . ALA A 1 563 ? -39.680 4.334 16.392 1.00 96.75 563 ALA A O 1
ATOM 4412 N N . LEU A 1 564 ? -38.942 6.457 16.440 1.00 97.06 564 LEU A N 1
ATOM 4413 C CA . LEU A 1 564 ? -38.915 6.593 17.906 1.00 97.06 56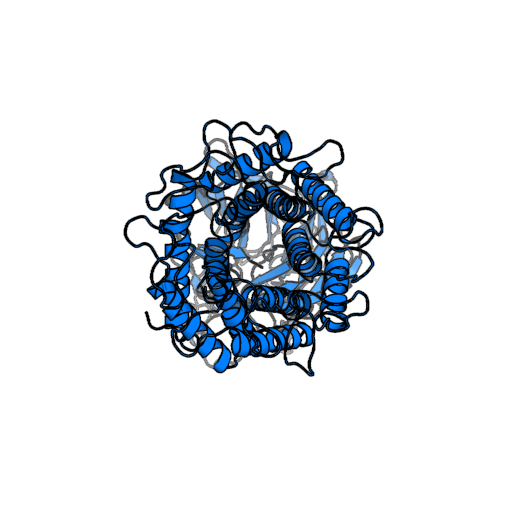4 LEU A CA 1
ATOM 4414 C C . LEU A 1 564 ? -40.265 6.313 18.590 1.00 97.06 564 LEU A C 1
ATOM 4416 O O . LEU A 1 564 ? -40.294 5.947 19.762 1.00 97.06 564 LEU A O 1
ATOM 4420 N N . ASP A 1 565 ? -41.384 6.470 17.884 1.00 96.50 565 ASP A N 1
ATOM 4421 C CA . ASP A 1 565 ? -42.731 6.156 18.372 1.00 96.50 565 ASP A CA 1
ATOM 4422 C C . ASP A 1 565 ? -42.924 4.663 18.683 1.00 96.50 565 ASP A C 1
ATOM 4424 O O . ASP A 1 565 ? -43.764 4.312 19.512 1.00 96.50 565 ASP A O 1
ATOM 4428 N N . ARG A 1 566 ? -42.115 3.787 18.074 1.00 96.38 566 ARG A N 1
ATOM 4429 C CA . ARG A 1 566 ? -42.125 2.339 18.332 1.00 96.38 566 ARG A CA 1
ATOM 4430 C C . ARG A 1 566 ? -41.388 1.945 19.611 1.00 96.38 566 ARG A C 1
ATOM 4432 O O . ARG A 1 566 ? -41.576 0.827 20.084 1.00 96.38 566 ARG A O 1
ATOM 4439 N N . GLY A 1 567 ? -40.585 2.848 20.175 1.00 97.69 567 GLY A N 1
ATOM 4440 C CA . GLY A 1 567 ? -39.779 2.586 21.364 1.00 97.69 567 GLY A CA 1
ATOM 4441 C C . GLY A 1 567 ? -38.699 1.520 21.153 1.00 97.69 567 GLY A C 1
ATOM 4442 O O . GLY A 1 567 ? -38.315 1.207 20.027 1.00 97.69 567 GLY A O 1
ATOM 4443 N N . TRP A 1 568 ? -38.185 0.986 22.262 1.00 98.50 568 TRP A N 1
ATOM 4444 C CA . TRP A 1 568 ? -37.187 -0.083 22.241 1.00 98.50 568 TRP A CA 1
ATOM 4445 C C . TRP A 1 568 ? -37.825 -1.427 21.883 1.00 98.50 568 TRP A C 1
ATOM 4447 O O . TRP A 1 568 ? -38.851 -1.807 22.448 1.00 98.50 568 TRP A O 1
ATOM 4457 N N . ARG A 1 569 ? -37.184 -2.171 20.982 1.00 98.06 569 ARG A N 1
ATOM 4458 C CA . ARG A 1 569 ? -37.543 -3.540 20.614 1.00 98.06 569 ARG A CA 1
ATOM 4459 C C . ARG A 1 569 ? -36.620 -4.529 21.316 1.00 98.06 569 ARG A C 1
ATOM 4461 O O . ARG A 1 569 ? -35.403 -4.346 21.327 1.00 98.06 569 ARG A O 1
ATOM 4468 N N . GLU A 1 570 ? -37.211 -5.580 21.876 1.00 98.06 570 GLU A N 1
ATOM 4469 C CA . GLU A 1 570 ? -36.467 -6.745 22.355 1.00 98.06 570 GLU A CA 1
ATOM 4470 C C . GLU A 1 570 ? -36.004 -7.565 21.150 1.00 98.06 570 GLU A C 1
ATOM 4472 O O . GLU A 1 570 ? -36.818 -8.000 20.332 1.00 98.06 570 GLU A O 1
ATOM 4477 N N . GLU A 1 571 ? -34.697 -7.742 21.024 1.00 98.38 571 GLU A N 1
ATOM 4478 C CA . GLU A 1 571 ? -34.084 -8.623 20.036 1.00 98.38 571 GLU A CA 1
ATOM 4479 C C . GLU A 1 571 ? -33.796 -9.991 20.670 1.00 98.38 571 GLU A C 1
ATOM 4481 O O . GLU A 1 571 ? -33.805 -10.124 21.899 1.00 98.38 571 GLU A O 1
ATOM 4486 N N . PRO A 1 572 ? -33.490 -11.029 19.871 1.00 98.38 572 PRO A N 1
ATOM 4487 C CA . PRO A 1 572 ? -32.977 -12.279 20.410 1.00 98.38 572 PRO A CA 1
ATOM 4488 C C . PRO A 1 572 ? -31.820 -12.024 21.379 1.00 98.38 572 PRO A C 1
ATOM 4490 O O . PRO A 1 572 ? -30.824 -11.396 21.022 1.00 98.38 572 PRO A O 1
ATOM 4493 N N . ALA A 1 573 ? -31.949 -12.514 22.612 1.00 98.25 573 ALA A N 1
ATOM 4494 C CA . ALA A 1 573 ? -30.903 -12.371 23.615 1.00 98.25 573 ALA A CA 1
ATOM 4495 C C . ALA A 1 573 ? -29.588 -12.989 23.122 1.00 98.25 573 ALA A C 1
ATOM 4497 O O . ALA A 1 573 ? -29.587 -13.979 22.381 1.00 98.25 573 ALA A O 1
ATOM 4498 N N . LEU A 1 574 ? -28.462 -12.427 23.567 1.00 98.25 574 LEU A N 1
ATOM 4499 C CA . LEU A 1 574 ? -27.151 -12.966 23.237 1.00 98.25 574 LEU A CA 1
ATOM 4500 C C . LEU A 1 574 ? -27.071 -14.421 23.742 1.00 98.25 574 LEU A C 1
ATOM 4502 O O . LEU A 1 574 ? -27.254 -14.649 24.945 1.00 98.25 574 LEU A O 1
ATOM 4506 N N . PRO A 1 575 ? -26.780 -15.408 22.872 1.00 97.69 575 PRO A N 1
ATOM 4507 C CA . PRO A 1 575 ? -26.748 -16.833 23.220 1.00 97.69 575 PRO A CA 1
ATOM 4508 C C . PRO A 1 575 ? -25.463 -17.218 23.978 1.00 97.69 575 PRO A C 1
ATOM 4510 O O . PRO A 1 575 ? -24.781 -18.191 23.661 1.00 97.69 575 PRO A O 1
ATOM 4513 N N . ALA A 1 576 ? -25.122 -16.432 24.993 1.00 96.25 576 ALA A N 1
ATOM 4514 C CA . ALA A 1 576 ? -23.970 -16.593 25.861 1.00 96.25 576 ALA A CA 1
ATOM 4515 C C . ALA A 1 576 ? -24.289 -16.046 27.261 1.00 96.25 576 ALA A C 1
ATOM 4517 O O . ALA A 1 576 ? -25.375 -15.518 27.513 1.00 96.25 576 ALA A O 1
ATOM 4518 N N . ALA A 1 577 ? -23.331 -16.165 28.183 1.00 94.69 577 ALA A N 1
ATOM 4519 C CA . ALA A 1 577 ? -23.464 -15.585 29.512 1.00 94.69 577 ALA A CA 1
ATOM 4520 C C . ALA A 1 577 ? -23.701 -14.066 29.436 1.00 94.69 577 ALA A C 1
ATOM 4522 O O . ALA A 1 577 ? -23.142 -13.370 28.576 1.00 94.69 577 ALA A O 1
ATOM 4523 N N . GLY A 1 578 ? -24.510 -13.564 30.370 1.00 96.69 578 GLY A N 1
ATOM 4524 C CA . GLY A 1 578 ? -24.688 -12.132 30.554 1.00 96.69 578 GLY A CA 1
ATOM 4525 C C . GLY A 1 578 ? -23.380 -11.458 30.942 1.00 96.69 578 GLY A C 1
ATOM 4526 O O . GLY A 1 578 ? -22.524 -12.071 31.587 1.00 96.69 578 GLY A O 1
ATOM 4527 N N . ARG A 1 579 ? -23.199 -10.209 30.510 1.00 97.81 579 ARG A N 1
ATOM 4528 C CA . ARG A 1 579 ? -21.898 -9.533 30.567 1.00 97.81 579 ARG A CA 1
ATOM 4529 C C . ARG A 1 579 ? -22.006 -8.047 30.871 1.00 97.81 579 ARG A C 1
ATOM 4531 O O . ARG A 1 579 ? -22.924 -7.375 30.411 1.00 97.81 579 ARG A O 1
ATOM 4538 N N . VAL A 1 580 ? -21.023 -7.540 31.607 1.00 98.19 580 VAL A N 1
ATOM 4539 C CA . VAL A 1 580 ? -20.753 -6.109 31.785 1.00 98.19 580 VAL A CA 1
ATOM 4540 C C . VAL A 1 580 ? -19.476 -5.715 31.055 1.00 98.19 580 VAL A C 1
ATOM 4542 O O . VAL A 1 580 ? -18.584 -6.546 30.859 1.00 98.19 580 VAL A O 1
ATOM 4545 N N . LEU A 1 581 ? -19.372 -4.433 30.702 1.00 97.69 581 LEU A N 1
ATOM 4546 C CA . LEU A 1 581 ? -18.166 -3.806 30.157 1.00 97.69 581 LEU A CA 1
ATOM 4547 C C . LEU A 1 581 ? -17.617 -4.562 28.934 1.00 97.69 581 LEU A C 1
ATOM 4549 O O . LEU A 1 581 ? -16.411 -4.774 28.803 1.00 97.69 581 LEU A O 1
ATOM 4553 N N . ALA A 1 582 ? -18.523 -5.028 28.076 1.00 98.12 582 ALA A N 1
ATOM 4554 C CA . ALA A 1 582 ? -18.185 -5.670 26.816 1.00 98.12 582 ALA A CA 1
ATOM 4555 C C . ALA A 1 582 ? -17.846 -4.632 25.736 1.00 98.12 582 ALA A C 1
ATOM 4557 O O . ALA A 1 582 ? -18.112 -3.434 25.874 1.00 98.12 582 ALA A O 1
ATOM 4558 N N . VAL A 1 583 ? -17.272 -5.111 24.641 1.00 98.19 583 VAL A N 1
ATOM 4559 C CA . VAL A 1 583 ? -16.965 -4.303 23.464 1.00 98.19 583 VAL A CA 1
ATOM 4560 C C . VAL A 1 583 ? -18.050 -4.533 22.424 1.00 98.19 583 VAL A C 1
ATOM 4562 O O . VAL A 1 583 ? -18.382 -5.679 22.119 1.00 98.19 583 VAL A O 1
ATOM 4565 N N . ALA A 1 584 ? -18.591 -3.447 21.883 1.00 98.38 584 ALA A N 1
ATOM 4566 C CA . ALA A 1 584 ? -19.538 -3.486 20.779 1.00 98.38 584 ALA A CA 1
ATOM 4567 C C . ALA A 1 584 ? -18.949 -2.829 19.528 1.00 98.38 584 ALA A C 1
ATOM 4569 O O . ALA A 1 584 ? -18.124 -1.931 19.646 1.00 98.38 584 ALA A O 1
ATOM 4570 N N . ALA A 1 585 ? -19.381 -3.232 18.335 1.00 97.75 585 ALA A N 1
ATOM 4571 C CA . ALA A 1 585 ? -19.013 -2.565 17.083 1.00 97.75 585 ALA A CA 1
ATOM 4572 C C . ALA A 1 585 ? -20.154 -2.630 16.062 1.00 97.75 585 ALA A C 1
ATOM 4574 O O . ALA A 1 585 ? -21.057 -3.461 16.180 1.00 97.75 585 ALA A O 1
ATOM 4575 N N . ALA A 1 586 ? -20.087 -1.772 15.046 1.00 96.56 586 ALA A N 1
ATOM 4576 C CA . ALA A 1 586 ? -20.943 -1.832 13.869 1.00 96.56 586 ALA A CA 1
ATOM 4577 C C . ALA A 1 586 ? -20.059 -1.892 12.619 1.00 96.56 586 ALA A C 1
ATOM 4579 O O . ALA A 1 586 ? -19.279 -0.972 12.379 1.00 96.56 586 ALA A O 1
ATOM 4580 N N . VAL A 1 587 ? -20.164 -2.971 11.843 1.00 94.25 587 VAL A N 1
ATOM 4581 C CA . VAL A 1 587 ? -19.387 -3.177 10.608 1.00 94.25 587 VAL A CA 1
ATOM 4582 C C . VAL A 1 587 ? -20.321 -3.741 9.547 1.00 94.25 587 VAL A C 1
ATOM 4584 O O . VAL A 1 587 ? -21.058 -4.681 9.837 1.00 94.25 587 VAL A O 1
ATOM 4587 N N . ASP A 1 588 ? -20.322 -3.153 8.349 1.00 91.12 588 ASP A N 1
ATOM 4588 C CA . ASP A 1 588 ? -21.065 -3.630 7.172 1.00 91.12 588 ASP A CA 1
ATOM 4589 C C . ASP A 1 588 ? -22.534 -4.002 7.448 1.00 91.12 588 ASP A C 1
ATOM 4591 O O . ASP A 1 588 ? -23.043 -5.030 7.007 1.00 91.12 588 ASP A O 1
ATOM 4595 N N . GLY A 1 589 ? -23.228 -3.164 8.223 1.00 93.69 589 GLY A N 1
ATOM 4596 C CA . GLY A 1 589 ? -24.642 -3.369 8.558 1.00 93.69 589 GLY A CA 1
ATOM 4597 C C . GLY A 1 589 ? -24.913 -4.439 9.624 1.00 93.69 589 GLY A C 1
ATOM 4598 O O . GLY A 1 589 ? -26.074 -4.744 9.881 1.00 93.69 589 GLY A O 1
ATOM 4599 N N . ALA A 1 590 ? -23.882 -4.984 10.273 1.00 97.44 590 ALA A N 1
ATOM 4600 C CA . ALA A 1 590 ? -24.009 -5.952 11.357 1.00 97.44 590 ALA A CA 1
ATOM 4601 C C . ALA A 1 590 ? -23.546 -5.381 12.707 1.00 97.44 590 ALA A C 1
ATOM 4603 O O . ALA A 1 590 ? -22.634 -4.554 12.783 1.00 97.44 590 ALA A O 1
ATOM 4604 N N . PHE A 1 591 ? -24.171 -5.859 13.785 1.00 98.62 591 PHE A N 1
ATOM 4605 C CA . PHE A 1 591 ? -23.829 -5.518 15.165 1.00 98.62 591 PHE A CA 1
ATOM 4606 C C . PHE A 1 591 ? -22.921 -6.594 15.764 1.00 98.62 591 PHE A C 1
ATOM 4608 O O . PHE A 1 591 ? -23.213 -7.780 15.657 1.00 98.62 591 PHE A O 1
ATOM 4615 N N . PHE A 1 592 ? -21.832 -6.205 16.417 1.00 98.69 592 PHE A N 1
ATOM 4616 C CA . PHE A 1 592 ? -20.879 -7.135 17.020 1.00 98.69 592 PHE A CA 1
ATOM 4617 C C . PHE A 1 592 ? -20.818 -6.928 18.528 1.00 98.69 592 PHE A C 1
ATOM 4619 O O . PHE A 1 592 ? -20.820 -5.788 18.986 1.00 98.69 592 PHE A O 1
ATOM 4626 N N . VAL A 1 593 ? -20.709 -8.019 19.290 1.00 98.50 593 VAL A N 1
ATOM 4627 C CA . VAL A 1 593 ? -20.486 -8.013 20.744 1.00 98.50 593 VAL A CA 1
ATOM 4628 C C . VAL A 1 593 ? -19.379 -8.992 21.080 1.00 98.50 593 VAL A C 1
ATOM 4630 O O . VAL A 1 593 ? -19.394 -10.137 20.632 1.00 98.50 593 VAL A O 1
ATOM 4633 N N . MET A 1 594 ? -18.417 -8.555 21.883 1.00 97.88 594 MET A N 1
ATOM 4634 C CA . MET A 1 594 ? -17.247 -9.361 22.195 1.00 97.88 594 MET A CA 1
ATOM 4635 C C . MET A 1 594 ? -16.646 -9.015 23.557 1.00 97.88 594 MET A C 1
ATOM 4637 O O . MET A 1 594 ? -16.847 -7.918 24.085 1.00 97.88 594 MET A O 1
ATOM 4641 N N . ALA A 1 595 ? -15.901 -9.962 24.127 1.00 96.81 595 ALA A N 1
ATOM 4642 C CA . ALA A 1 595 ? -15.283 -9.829 25.446 1.00 96.81 595 ALA A CA 1
ATOM 4643 C C . ALA A 1 595 ? -16.303 -9.471 26.556 1.00 96.81 595 ALA A C 1
ATOM 4645 O O . ALA A 1 595 ? -17.469 -9.878 26.511 1.00 96.81 595 ALA A O 1
ATOM 4646 N N . GLY A 1 596 ? -15.855 -8.734 27.575 1.00 97.31 596 GLY A N 1
ATOM 4647 C CA . GLY A 1 596 ? -16.633 -8.384 28.762 1.00 97.31 596 GLY A CA 1
ATOM 4648 C C . GLY A 1 596 ? -16.449 -9.364 29.919 1.00 97.31 596 GLY A C 1
ATOM 4649 O O . GLY A 1 596 ? -15.634 -10.288 29.874 1.00 97.31 596 GLY A O 1
ATOM 4650 N N . CYS A 1 597 ? -17.186 -9.122 30.996 1.00 96.81 597 CYS A N 1
ATOM 4651 C CA . CYS A 1 597 ? -17.092 -9.890 32.229 1.00 96.81 597 CYS A CA 1
ATOM 4652 C C . CYS A 1 597 ? -18.475 -10.400 32.632 1.00 96.81 597 CYS A C 1
ATOM 4654 O O . CYS A 1 597 ? -19.400 -9.599 32.770 1.00 96.81 597 CYS A O 1
ATOM 4656 N N . SER A 1 598 ? -18.633 -11.708 32.834 1.00 96.81 598 SER A N 1
ATOM 4657 C CA . SER A 1 598 ? -19.857 -12.248 33.428 1.00 96.81 598 SER A CA 1
ATOM 4658 C C . SER A 1 598 ? -19.803 -12.168 34.948 1.00 96.81 598 SER A C 1
ATOM 4660 O O . SER A 1 598 ? -18.741 -12.344 35.552 1.00 96.81 598 SER A O 1
ATOM 4662 N N . LEU A 1 599 ? -20.965 -11.945 35.558 1.00 95.88 599 LEU A N 1
ATOM 4663 C CA . LEU A 1 599 ? -21.129 -11.835 37.004 1.00 95.88 599 LEU A CA 1
ATOM 4664 C C . LEU A 1 599 ? -21.970 -13.002 37.523 1.00 95.88 599 LEU A C 1
ATOM 4666 O O . LEU A 1 599 ? -23.015 -13.314 36.949 1.00 95.88 599 LEU A O 1
ATOM 4670 N N . ALA A 1 600 ? -21.516 -13.621 38.608 1.00 90.56 600 ALA A N 1
ATOM 4671 C CA . ALA A 1 600 ? -22.270 -14.622 39.350 1.00 90.56 600 ALA A CA 1
ATOM 4672 C C . ALA A 1 600 ? -22.124 -14.388 40.865 1.00 90.56 600 ALA A C 1
ATOM 4674 O O . ALA A 1 600 ? -21.079 -13.904 41.304 1.00 90.56 600 ALA A O 1
ATOM 4675 N N . PRO A 1 601 ? -23.116 -14.764 41.690 1.00 88.19 601 PRO A N 1
ATOM 4676 C CA . PRO A 1 601 ? -22.955 -14.761 43.141 1.00 88.19 601 PRO A CA 1
ATOM 4677 C C . PRO A 1 601 ? -21.818 -15.704 43.562 1.00 88.19 601 PRO A C 1
ATOM 4679 O O . PRO A 1 601 ? -21.778 -16.858 43.131 1.00 88.19 601 PRO A O 1
ATOM 4682 N N . ASP A 1 602 ? -20.898 -15.236 44.406 1.00 85.38 602 ASP A N 1
ATOM 4683 C CA . ASP A 1 602 ? -19.882 -16.102 45.008 1.00 85.38 602 ASP A CA 1
ATOM 4684 C C . ASP A 1 602 ? -20.405 -16.811 46.275 1.00 85.38 602 ASP A C 1
ATOM 4686 O O . ASP A 1 602 ? -21.453 -16.475 46.831 1.00 85.38 602 ASP A O 1
ATOM 4690 N N . ALA A 1 603 ? -19.653 -17.804 46.764 1.00 80.69 603 ALA A N 1
ATOM 4691 C CA . ALA A 1 603 ? -20.033 -18.607 47.932 1.00 80.69 603 ALA A CA 1
ATOM 4692 C C . ALA A 1 603 ? -20.141 -17.811 49.253 1.00 80.69 603 ALA A C 1
ATOM 4694 O O . ALA A 1 603 ? -20.634 -18.343 50.247 1.00 80.69 603 ALA A O 1
ATOM 4695 N N . LYS A 1 604 ? -19.662 -16.562 49.291 1.00 79.38 604 LYS A N 1
ATOM 4696 C CA . LYS A 1 604 ? -19.681 -15.657 50.449 1.00 79.38 604 LYS A CA 1
ATOM 4697 C C . LYS A 1 604 ? -20.679 -14.502 50.273 1.00 79.38 604 LYS A C 1
ATOM 4699 O O . LYS A 1 604 ? -20.693 -13.596 51.102 1.00 79.38 604 LYS A O 1
ATOM 4704 N N . GLY A 1 605 ? -21.514 -14.534 49.230 1.00 72.38 605 GLY A N 1
ATOM 4705 C CA . GLY A 1 605 ? -22.498 -13.491 48.928 1.00 72.38 605 GLY A CA 1
ATOM 4706 C C . GLY A 1 605 ? -21.926 -12.261 48.212 1.00 72.38 605 GLY A C 1
ATOM 4707 O O . GLY A 1 605 ? -22.644 -11.277 48.049 1.00 72.38 605 GLY A O 1
ATOM 4708 N N . GLY A 1 606 ? -20.660 -12.306 47.789 1.00 81.38 606 GLY A N 1
ATOM 4709 C CA . GLY A 1 606 ? -20.040 -11.330 46.895 1.00 81.38 606 GLY A CA 1
ATOM 4710 C C . GLY A 1 606 ? -20.290 -11.652 45.418 1.00 81.38 606 GLY A C 1
ATOM 4711 O O . GLY A 1 606 ? -21.191 -12.420 45.071 1.00 81.38 606 GLY A O 1
ATOM 4712 N N . VAL A 1 607 ? -19.493 -11.053 44.530 1.00 87.88 607 VAL A N 1
ATOM 4713 C CA . VAL A 1 607 ? -19.626 -11.211 43.073 1.00 87.88 607 VAL A CA 1
ATOM 4714 C C . VAL A 1 607 ? -18.379 -11.881 42.502 1.00 87.88 607 VAL A C 1
ATOM 4716 O O . VAL A 1 607 ? -17.304 -11.280 42.457 1.00 87.88 607 VAL A O 1
ATOM 4719 N N . ALA A 1 608 ? -18.536 -13.108 42.013 1.00 90.12 608 ALA A N 1
ATOM 4720 C CA . ALA A 1 608 ? -17.548 -13.792 41.196 1.00 90.12 608 ALA A CA 1
ATOM 4721 C C . ALA A 1 608 ? -17.575 -13.235 39.766 1.00 90.12 608 ALA A C 1
ATOM 4723 O O . ALA A 1 608 ? -18.634 -13.082 39.154 1.00 90.12 608 ALA A O 1
ATOM 4724 N N . ARG A 1 609 ? -16.387 -12.946 39.233 1.00 92.94 609 ARG A N 1
ATOM 4725 C CA . ARG A 1 609 ? -16.178 -12.400 37.889 1.00 92.94 609 ARG A CA 1
ATOM 4726 C C . ARG A 1 609 ? -15.543 -13.450 36.989 1.00 92.94 609 ARG A C 1
ATOM 4728 O O . ARG A 1 609 ? -14.559 -14.073 37.382 1.00 92.94 609 ARG A O 1
ATOM 4735 N N . SER A 1 610 ? -16.059 -13.618 35.774 1.00 95.19 610 SER A N 1
ATOM 4736 C CA . SER A 1 610 ? -15.413 -14.447 34.747 1.00 95.19 610 SER A CA 1
ATOM 4737 C C . SER A 1 610 ? -15.162 -13.629 33.488 1.00 95.19 610 SER A C 1
ATOM 4739 O O . SER A 1 610 ? -16.068 -13.012 32.935 1.00 95.19 610 SER A O 1
ATOM 4741 N N . TYR A 1 611 ? -13.902 -13.600 33.064 1.00 96.69 611 TYR A N 1
ATOM 4742 C CA . TYR A 1 611 ? -13.439 -12.819 31.924 1.00 96.69 611 TYR A CA 1
ATOM 4743 C C . TYR A 1 611 ? -13.758 -13.585 30.642 1.00 96.69 611 TYR A C 1
ATOM 4745 O O . TYR A 1 611 ? -13.323 -14.725 30.467 1.00 96.69 611 TYR A O 1
ATOM 4753 N N . LEU A 1 612 ? -14.545 -12.970 29.764 1.00 97.50 612 LEU A N 1
ATOM 4754 C CA . LEU A 1 612 ? -15.033 -13.593 28.542 1.00 97.50 612 LEU A CA 1
ATOM 4755 C C . LEU A 1 612 ? -14.116 -13.251 27.363 1.00 97.50 612 LEU A C 1
ATOM 4757 O O . LEU A 1 612 ? -13.548 -12.160 27.286 1.00 97.50 612 LEU A O 1
ATOM 4761 N N . ARG A 1 613 ? -13.986 -14.202 26.437 1.00 97.62 613 ARG A N 1
ATOM 4762 C CA . ARG A 1 613 ? -13.227 -14.056 25.182 1.00 97.62 613 ARG A CA 1
ATOM 4763 C C . ARG A 1 613 ? -14.073 -14.349 23.951 1.00 97.62 613 ARG A C 1
ATOM 4765 O O . ARG A 1 613 ? -13.565 -14.275 22.845 1.00 97.62 613 ARG A O 1
ATOM 4772 N N . ASP A 1 614 ? -15.333 -14.712 24.130 1.00 98.00 614 ASP A N 1
ATOM 4773 C CA . ASP A 1 614 ? -16.214 -15.004 23.014 1.00 98.00 614 ASP A CA 1
ATOM 4774 C C . ASP A 1 614 ? -16.586 -13.725 22.252 1.00 98.00 614 ASP A C 1
ATOM 4776 O O . ASP A 1 614 ? -16.646 -12.628 22.819 1.00 98.00 614 ASP A O 1
ATOM 4780 N N . ALA A 1 615 ? -16.829 -13.888 20.955 1.00 98.25 615 ALA A N 1
ATOM 4781 C CA . ALA A 1 615 ? -17.275 -12.840 20.051 1.00 98.25 615 ALA A CA 1
ATOM 4782 C C . ALA A 1 615 ? -18.484 -13.323 19.242 1.00 98.25 615 ALA A C 1
ATOM 4784 O O . ALA A 1 615 ? -18.593 -14.501 18.889 1.00 98.25 615 ALA A O 1
ATOM 4785 N N . TRP A 1 616 ? -19.404 -12.404 18.968 1.00 98.62 616 TRP A N 1
ATOM 4786 C CA . TRP A 1 616 ? -20.687 -12.686 18.340 1.00 98.62 616 TRP A CA 1
ATOM 4787 C C . TRP A 1 616 ? -21.070 -11.581 17.358 1.00 98.62 616 TRP A C 1
ATOM 4789 O O . TRP A 1 616 ? -20.861 -10.399 17.634 1.00 98.62 616 TRP A O 1
ATOM 4799 N N . LYS A 1 617 ? -21.677 -11.972 16.236 1.00 98.38 617 LYS A N 1
ATOM 4800 C CA . LYS A 1 617 ? -22.280 -11.085 15.234 1.00 98.38 617 LYS A CA 1
ATOM 4801 C C . LYS A 1 617 ? -23.794 -11.241 15.250 1.00 98.38 617 LYS A C 1
ATOM 4803 O O . LYS A 1 617 ? -24.276 -12.366 15.170 1.00 98.38 617 LYS A O 1
ATOM 4808 N N . PHE A 1 618 ? -24.527 -10.140 15.278 1.00 98.62 618 PHE A N 1
ATOM 4809 C CA . PHE A 1 618 ? -25.959 -10.081 15.029 1.00 98.62 618 PHE A CA 1
ATOM 4810 C C . PHE A 1 618 ? -26.223 -9.432 13.670 1.00 98.62 618 PHE A C 1
ATOM 4812 O O . PHE A 1 618 ? -25.828 -8.289 13.426 1.00 98.62 618 PHE A O 1
ATOM 4819 N N . ALA A 1 619 ? -26.887 -10.172 12.790 1.00 97.12 619 ALA A N 1
ATOM 4820 C CA . ALA A 1 619 ? -27.346 -9.711 11.485 1.00 97.12 619 ALA A CA 1
ATOM 4821 C C . ALA A 1 619 ? -28.633 -10.460 11.126 1.00 97.12 619 ALA A C 1
ATOM 4823 O O . ALA A 1 619 ? -28.815 -11.601 11.550 1.00 97.12 619 ALA A O 1
ATOM 4824 N N . ASP A 1 620 ? -29.531 -9.812 10.384 1.00 94.81 620 ASP A N 1
ATOM 4825 C CA . ASP A 1 620 ? -30.780 -10.420 9.899 1.00 94.81 620 ASP A CA 1
ATOM 4826 C C . ASP A 1 620 ? -31.625 -11.093 11.000 1.00 94.81 620 ASP A C 1
ATOM 4828 O O . ASP A 1 620 ? -32.275 -12.115 10.786 1.00 94.81 620 ASP A O 1
ATOM 4832 N N . GLY A 1 621 ? -31.610 -10.521 12.210 1.00 95.50 621 GLY A N 1
ATOM 4833 C CA . GLY A 1 621 ? -32.371 -11.043 13.346 1.00 95.50 621 GLY A CA 1
ATOM 4834 C C . GLY A 1 621 ? -31.758 -12.274 14.022 1.00 95.50 621 GLY A C 1
ATOM 4835 O O . GLY A 1 621 ? -32.448 -12.925 14.802 1.00 95.50 621 GLY A O 1
ATOM 4836 N N . ALA A 1 622 ? -30.499 -12.628 13.744 1.00 97.75 622 ALA A N 1
ATOM 4837 C CA . ALA A 1 622 ? -29.863 -13.824 14.293 1.00 97.75 622 ALA A CA 1
ATOM 4838 C C . ALA A 1 622 ? -28.423 -13.587 14.773 1.00 97.75 622 ALA A C 1
ATOM 4840 O O . ALA A 1 622 ? -27.656 -12.833 14.175 1.00 97.75 622 ALA A O 1
ATOM 4841 N N . TRP A 1 623 ? -28.044 -14.298 15.841 1.00 98.62 623 TRP A N 1
ATOM 4842 C CA . TRP A 1 623 ? -26.681 -14.323 16.376 1.00 98.62 623 TRP A CA 1
ATOM 4843 C C . TRP A 1 623 ? -25.838 -15.434 15.742 1.00 98.62 623 TRP A C 1
ATOM 4845 O O . TRP A 1 623 ? -26.262 -16.584 15.659 1.00 98.62 623 TRP A O 1
ATOM 4855 N N . THR A 1 624 ? -24.604 -15.104 15.371 1.00 98.44 624 THR A N 1
ATOM 4856 C CA . THR A 1 624 ? -23.575 -16.027 14.878 1.00 98.44 624 THR A CA 1
ATOM 4857 C C . THR A 1 624 ? -22.339 -15.916 15.765 1.00 98.44 624 THR A C 1
ATOM 4859 O O . THR A 1 624 ? -21.882 -14.806 16.040 1.00 98.44 624 THR A O 1
ATOM 4862 N N . ARG A 1 625 ? -21.798 -17.049 16.227 1.00 98.19 625 ARG A N 1
ATOM 4863 C CA . ARG A 1 625 ? -20.546 -17.076 16.996 1.00 98.19 625 ARG A CA 1
ATOM 4864 C C . ARG A 1 625 ? -19.354 -16.876 16.062 1.00 98.19 625 ARG A C 1
ATOM 4866 O O . ARG A 1 625 ? -19.348 -17.442 14.975 1.00 98.19 625 ARG A O 1
ATOM 4873 N N . LEU A 1 626 ? -18.370 -16.109 16.511 1.00 98.44 626 LEU A N 1
ATOM 4874 C CA . LEU A 1 626 ? -17.134 -15.799 15.793 1.00 98.44 626 LEU A CA 1
ATOM 4875 C C . LEU A 1 626 ? -15.925 -16.410 16.514 1.00 98.44 626 LEU A C 1
ATOM 4877 O O . LEU A 1 626 ? -16.064 -16.982 17.603 1.00 98.44 626 LEU A O 1
ATOM 4881 N N . ALA A 1 627 ? -14.736 -16.257 15.936 1.00 97.69 627 ALA A N 1
ATOM 4882 C CA . ALA A 1 627 ? -13.482 -16.612 16.580 1.00 97.69 627 ALA A CA 1
ATOM 4883 C C . ALA A 1 627 ? -13.311 -15.884 17.925 1.00 97.69 627 ALA A C 1
ATOM 4885 O O . ALA A 1 627 ? -13.492 -14.667 18.034 1.00 97.69 627 ALA A O 1
ATOM 4886 N N . ASP A 1 628 ? -12.919 -16.637 18.955 1.00 98.12 628 ASP A N 1
ATOM 4887 C CA . ASP A 1 628 ? -12.648 -16.083 20.281 1.00 98.12 628 ASP A CA 1
ATOM 4888 C C . ASP A 1 628 ? -11.426 -15.147 20.245 1.00 98.12 628 ASP A C 1
ATOM 4890 O O . ASP A 1 628 ? -10.444 -15.399 19.537 1.00 98.12 628 ASP A O 1
ATOM 4894 N N . LEU A 1 629 ? -11.456 -14.089 21.059 1.00 97.69 629 LEU A N 1
ATOM 4895 C CA . LEU A 1 629 ? -10.329 -13.181 21.223 1.00 97.69 629 LEU A CA 1
ATOM 4896 C C . LEU A 1 629 ? -9.092 -13.934 21.746 1.00 97.69 629 LEU A C 1
ATOM 4898 O O . LEU A 1 629 ? -9.210 -14.767 22.655 1.00 97.69 629 LEU A O 1
ATOM 4902 N N . PRO A 1 630 ? -7.880 -13.549 21.303 1.00 96.25 630 PRO A N 1
ATOM 4903 C CA . PRO A 1 630 ? -6.625 -14.062 21.852 1.00 96.25 630 PRO A CA 1
ATOM 4904 C C . PRO A 1 630 ? -6.505 -13.880 23.374 1.00 96.25 630 PRO A C 1
ATOM 4906 O O . PRO A 1 630 ? -5.965 -14.743 24.069 1.00 96.25 630 PRO A O 1
ATOM 4909 N N . ARG A 1 631 ? -7.074 -12.791 23.911 1.00 94.94 631 ARG A N 1
ATOM 4910 C CA . ARG A 1 631 ? -7.130 -12.470 25.345 1.00 94.94 631 ARG A CA 1
ATOM 4911 C C . ARG A 1 631 ? -8.459 -11.820 25.722 1.00 94.94 631 ARG A C 1
ATOM 4913 O O . ARG A 1 631 ? -9.174 -11.315 24.863 1.00 94.94 631 ARG A O 1
ATOM 4920 N N . ALA A 1 632 ? -8.776 -11.800 27.015 1.00 95.44 632 ALA A N 1
ATOM 4921 C CA . ALA A 1 632 ? -9.889 -10.993 27.503 1.00 95.44 632 ALA A CA 1
ATOM 4922 C C . ALA A 1 632 ? -9.587 -9.490 27.345 1.00 95.44 632 ALA A C 1
ATOM 4924 O O . ALA A 1 632 ? -8.427 -9.074 27.267 1.00 95.44 632 ALA A O 1
ATOM 4925 N N . ALA A 1 633 ? -10.645 -8.685 27.272 1.00 96.75 633 ALA A N 1
ATOM 4926 C CA . ALA A 1 633 ? -10.554 -7.242 27.061 1.00 96.75 633 ALA A CA 1
ATOM 4927 C C . ALA A 1 633 ? -11.722 -6.512 27.745 1.00 96.75 633 ALA A C 1
ATOM 4929 O O . ALA A 1 633 ? -12.509 -5.814 27.106 1.00 96.75 633 ALA A O 1
ATOM 4930 N N . VAL A 1 634 ? -11.885 -6.720 29.052 1.00 97.38 634 VAL A N 1
ATOM 4931 C CA . VAL A 1 634 ? -12.974 -6.101 29.821 1.00 97.38 634 VAL A CA 1
ATOM 4932 C C . VAL A 1 634 ? -12.792 -4.585 29.830 1.00 97.38 634 VAL A C 1
ATOM 4934 O O . VAL A 1 634 ? -11.698 -4.092 30.095 1.00 97.38 634 VAL A O 1
ATOM 4937 N N . ALA A 1 635 ? -13.865 -3.843 29.560 1.00 96.94 635 ALA A N 1
ATOM 4938 C CA . ALA A 1 635 ? -13.883 -2.383 29.528 1.00 96.94 635 ALA A CA 1
ATOM 4939 C C . ALA A 1 635 ? -12.925 -1.742 28.505 1.00 96.94 635 ALA A C 1
ATOM 4941 O O . ALA A 1 635 ? -12.555 -0.577 28.664 1.00 96.94 635 ALA A O 1
ATOM 4942 N N . ALA A 1 636 ? -12.534 -2.475 27.459 1.00 96.81 636 ALA A N 1
ATOM 4943 C CA . ALA A 1 636 ? -11.878 -1.891 26.292 1.00 96.81 636 ALA A CA 1
ATOM 4944 C C . ALA A 1 636 ? -12.786 -0.859 25.589 1.00 96.81 636 ALA A C 1
ATOM 4946 O O . ALA A 1 636 ? -13.971 -0.725 25.905 1.00 96.81 636 ALA A O 1
ATOM 4947 N N . ALA A 1 637 ? -12.210 -0.116 24.643 1.00 95.25 637 ALA A N 1
ATOM 4948 C CA . ALA A 1 637 ? -12.899 0.930 23.888 1.00 95.25 637 ALA A CA 1
ATOM 4949 C C . ALA A 1 637 ? -14.216 0.420 23.264 1.00 95.25 637 ALA A C 1
ATOM 4951 O O . ALA A 1 637 ? -14.213 -0.582 22.548 1.00 95.25 637 ALA A O 1
ATOM 4952 N N . SER A 1 638 ? -15.335 1.094 23.552 1.00 95.38 638 SER A N 1
ATOM 4953 C CA . SER A 1 638 ? -16.680 0.681 23.128 1.00 95.38 638 SER A CA 1
ATOM 4954 C C . SER A 1 638 ? -17.545 1.920 22.818 1.00 95.38 638 SER A C 1
ATOM 4956 O O . SER A 1 638 ? -17.707 2.758 23.709 1.00 95.38 638 SER A O 1
ATOM 4958 N N . PRO A 1 639 ? -18.090 2.078 21.592 1.00 96.69 639 PRO A N 1
ATOM 4959 C CA . PRO A 1 639 ? -17.917 1.193 20.436 1.00 96.69 639 PRO A CA 1
ATOM 4960 C C . PRO A 1 639 ? -16.450 1.056 19.990 1.00 96.69 639 PRO A C 1
ATOM 4962 O O . PRO A 1 639 ? -15.679 2.008 20.080 1.00 96.69 639 PRO A O 1
ATOM 4965 N N . ALA A 1 640 ? -16.059 -0.122 19.507 1.00 96.31 640 ALA A N 1
ATOM 4966 C CA . ALA A 1 640 ? -14.727 -0.359 18.968 1.00 96.31 640 ALA A CA 1
ATOM 4967 C C . ALA A 1 640 ? -14.516 0.432 17.662 1.00 96.31 640 ALA A C 1
ATOM 4969 O O . ALA A 1 640 ? -15.437 0.508 16.842 1.00 96.31 640 ALA A O 1
ATOM 4970 N N . PRO A 1 641 ? -13.309 0.985 17.436 1.00 94.25 641 PRO A N 1
ATOM 4971 C CA . PRO A 1 641 ? -12.937 1.572 16.154 1.00 94.25 641 PRO A CA 1
ATOM 4972 C C . PRO A 1 641 ? -13.046 0.560 15.009 1.00 94.25 641 PRO A C 1
ATOM 4974 O O . PRO A 1 641 ? -12.757 -0.626 15.190 1.00 94.25 641 PRO A O 1
ATOM 4977 N N . VAL A 1 642 ? -13.408 1.048 13.823 1.00 91.56 642 VAL A N 1
ATOM 4978 C CA . VAL A 1 642 ? -13.574 0.249 12.601 1.00 91.56 642 VAL A CA 1
ATOM 4979 C C . VAL A 1 642 ? -12.855 0.945 11.446 1.00 91.56 642 VAL A C 1
ATOM 4981 O O . VAL A 1 642 ? -13.009 2.153 11.278 1.00 91.56 642 VAL A O 1
ATOM 4984 N N . ALA A 1 643 ? -12.088 0.194 10.654 1.00 84.38 643 ALA A N 1
ATOM 4985 C CA . ALA A 1 643 ? -11.493 0.649 9.394 1.00 84.38 643 ALA A CA 1
ATOM 4986 C C . ALA A 1 643 ? -11.337 -0.519 8.418 1.00 84.38 643 ALA A C 1
ATOM 4988 O O . ALA A 1 643 ? -10.992 -1.622 8.836 1.00 84.38 643 ALA A O 1
ATOM 4989 N N . GLU A 1 644 ? -11.595 -0.266 7.130 1.00 81.38 644 GLU A N 1
ATOM 4990 C CA . GLU A 1 644 ? -11.446 -1.238 6.029 1.00 81.38 644 GLU A CA 1
ATOM 4991 C C . GLU A 1 644 ? -12.051 -2.623 6.347 1.00 81.38 644 GLU A C 1
ATOM 4993 O O . GLU A 1 644 ? -11.404 -3.660 6.211 1.00 81.38 644 GLU A O 1
ATOM 4998 N N . GLY A 1 645 ? -13.289 -2.647 6.859 1.00 80.62 645 GLY A N 1
ATOM 4999 C CA . GLY A 1 645 ? -13.991 -3.890 7.215 1.00 80.62 645 GLY A CA 1
ATOM 5000 C C . GLY A 1 645 ? -13.409 -4.638 8.426 1.00 80.62 645 GLY A C 1
ATOM 5001 O O . GLY A 1 645 ? -13.855 -5.736 8.746 1.00 80.62 645 GLY A O 1
ATOM 5002 N N . SER A 1 646 ? -12.425 -4.074 9.127 1.00 89.56 646 SER A N 1
ATOM 5003 C CA . SER A 1 646 ? -11.839 -4.634 10.349 1.00 89.56 646 SER A CA 1
ATOM 5004 C C . SER A 1 646 ? -12.258 -3.830 11.579 1.00 89.56 646 SER A C 1
ATOM 5006 O O . SER A 1 646 ? -12.394 -2.608 11.511 1.00 89.56 646 SER A O 1
ATOM 5008 N N . LEU A 1 647 ? -12.415 -4.498 12.724 1.00 93.81 647 LEU A N 1
ATOM 5009 C CA . LEU A 1 647 ? -12.636 -3.847 14.023 1.00 93.81 647 LEU A CA 1
ATOM 5010 C C . LEU A 1 647 ? -11.400 -3.967 14.917 1.00 93.81 647 LEU A C 1
ATOM 5012 O O . LEU A 1 647 ? -10.630 -4.923 14.804 1.00 93.81 647 LEU A O 1
ATOM 5016 N N . PHE A 1 648 ? -11.222 -3.003 15.818 1.00 94.94 648 PHE A N 1
ATOM 5017 C CA . PHE A 1 648 ? -10.041 -2.900 16.670 1.00 94.94 648 PHE A CA 1
ATOM 5018 C C . PHE A 1 648 ? -10.429 -2.938 18.148 1.00 94.94 648 PHE A C 1
ATOM 5020 O O . PHE A 1 648 ? -11.108 -2.047 18.650 1.00 94.94 648 PHE A O 1
ATOM 5027 N N . VAL A 1 649 ? -9.963 -3.945 18.884 1.00 96.38 649 VAL A N 1
ATOM 5028 C CA . VAL A 1 649 ? -10.094 -3.980 20.345 1.00 96.38 649 VAL A CA 1
ATOM 5029 C C . VAL A 1 649 ? -8.875 -3.293 20.938 1.00 96.38 649 VAL A C 1
ATOM 5031 O O . VAL A 1 649 ? -7.763 -3.825 20.928 1.00 96.38 649 VAL A O 1
ATOM 5034 N N . VAL A 1 650 ? -9.099 -2.081 21.434 1.00 93.69 650 VAL A N 1
ATOM 5035 C CA . VAL A 1 650 ? -8.055 -1.228 21.998 1.00 93.69 650 VAL A CA 1
ATOM 5036 C C . VAL A 1 650 ? -8.120 -1.280 23.520 1.00 93.69 650 VAL A C 1
ATOM 5038 O O . VAL A 1 650 ? -9.158 -0.955 24.101 1.00 93.69 650 VAL A O 1
ATOM 5041 N N . SER A 1 651 ? -6.994 -1.629 24.155 1.00 92.62 651 SER A N 1
ATOM 5042 C CA . SER A 1 651 ? -6.866 -1.776 25.613 1.00 92.62 651 SER A CA 1
ATOM 5043 C C . SER A 1 651 ? -7.701 -2.949 26.173 1.00 92.62 651 SER A C 1
ATOM 5045 O O . SER A 1 651 ? -7.891 -3.976 25.507 1.00 92.62 651 SER A O 1
ATOM 5047 N N . GLY A 1 652 ? -8.145 -2.830 27.423 1.00 94.62 652 GLY A N 1
ATOM 5048 C CA . GLY A 1 652 ? -8.972 -3.780 28.159 1.00 94.62 652 GLY A CA 1
ATOM 5049 C C . GLY A 1 652 ? -8.231 -4.439 29.320 1.00 94.62 652 GLY A C 1
ATOM 5050 O O . GLY A 1 652 ? -7.028 -4.672 29.266 1.00 94.62 652 GLY A O 1
ATOM 5051 N N . ASP A 1 653 ? -8.963 -4.779 30.373 1.00 95.00 653 ASP A N 1
ATOM 5052 C CA . ASP A 1 653 ? -8.460 -5.648 31.431 1.00 95.00 653 ASP A CA 1
ATOM 5053 C C . ASP A 1 653 ? -8.525 -7.110 30.961 1.00 95.00 653 ASP A C 1
ATOM 5055 O O . ASP A 1 653 ? -9.596 -7.642 30.644 1.00 95.00 653 ASP A O 1
ATOM 5059 N N . ASP A 1 654 ? -7.357 -7.744 30.873 1.00 92.19 654 ASP A N 1
ATOM 5060 C CA . ASP A 1 654 ? -7.187 -9.124 30.422 1.00 92.19 654 ASP A CA 1
ATOM 5061 C C . ASP A 1 654 ? -7.209 -10.147 31.570 1.00 92.19 654 ASP A C 1
ATOM 5063 O O . ASP A 1 654 ? -7.121 -11.352 31.328 1.00 92.19 654 ASP A O 1
ATOM 5067 N N . GLY A 1 655 ? -7.345 -9.682 32.818 1.00 89.69 655 GLY A N 1
ATOM 5068 C CA . GLY A 1 655 ? -7.398 -10.519 34.013 1.00 89.69 655 GLY A CA 1
ATOM 5069 C C . GLY A 1 655 ? -6.047 -11.106 34.436 1.00 89.69 655 GLY A C 1
ATOM 5070 O O . GLY A 1 655 ? -5.973 -11.786 35.460 1.00 89.69 655 GLY A O 1
ATOM 5071 N N . SER A 1 656 ? -4.954 -10.825 33.717 1.00 86.38 656 SER A N 1
ATOM 5072 C CA . SER A 1 656 ? -3.618 -11.361 34.026 1.00 86.38 656 SER A CA 1
ATOM 5073 C C . SER A 1 656 ? -3.026 -10.821 35.337 1.00 86.38 656 SER A C 1
ATOM 5075 O O . SER A 1 656 ? -2.033 -11.352 35.838 1.00 86.38 656 SER A O 1
ATOM 5077 N N . ARG A 1 657 ? -3.633 -9.774 35.917 1.00 85.06 657 ARG A N 1
ATOM 5078 C CA . ARG A 1 657 ? -3.140 -9.033 37.093 1.00 85.06 657 ARG A CA 1
ATOM 5079 C C . ARG A 1 657 ? -4.042 -9.123 38.333 1.00 85.06 657 ARG A C 1
ATOM 5081 O O . ARG A 1 657 ? -3.869 -8.350 39.269 1.00 85.06 657 ARG A O 1
ATOM 5088 N N . LEU A 1 658 ? -4.964 -10.088 38.389 1.00 79.19 658 LEU A N 1
ATOM 5089 C CA . LEU A 1 658 ? -5.934 -10.236 39.491 1.00 79.19 658 LEU A CA 1
ATOM 5090 C C . LEU A 1 658 ? -5.342 -10.707 40.841 1.00 79.19 658 LEU A C 1
ATOM 5092 O O . LEU A 1 658 ? -6.054 -10.712 41.840 1.00 79.19 658 LEU A O 1
ATOM 5096 N N . GLY A 1 659 ? -4.064 -11.103 40.890 1.00 77.06 659 GLY A N 1
ATOM 5097 C CA . GLY A 1 659 ? -3.412 -11.694 42.073 1.00 77.06 659 GLY A CA 1
ATOM 5098 C C . GLY A 1 659 ? -2.274 -10.871 42.685 1.00 77.06 659 GLY A C 1
ATOM 5099 O O . GLY A 1 659 ? -1.389 -11.448 43.313 1.00 77.06 659 GLY A O 1
ATOM 5100 N N . LEU A 1 660 ? -2.235 -9.556 42.454 1.00 82.94 660 LEU A N 1
ATOM 5101 C CA . LEU A 1 660 ? -1.189 -8.688 43.008 1.00 82.94 660 LEU A CA 1
ATOM 5102 C C . LEU A 1 660 ? -1.305 -8.557 44.537 1.00 82.94 660 LEU A C 1
ATOM 5104 O O . LEU A 1 660 ? -2.404 -8.579 45.088 1.00 82.94 660 LEU A O 1
ATOM 5108 N N . ALA A 1 661 ? -0.160 -8.399 45.215 1.00 81.19 661 ALA A N 1
ATOM 5109 C CA . ALA A 1 661 ? -0.098 -8.246 46.672 1.00 81.19 661 ALA A CA 1
ATOM 5110 C C . ALA A 1 661 ? -0.750 -6.937 47.154 1.00 81.19 661 ALA A C 1
ATOM 5112 O O . ALA A 1 661 ? -1.390 -6.925 48.206 1.00 81.19 661 ALA A O 1
ATOM 5113 N N . SER A 1 662 ? -0.620 -5.863 46.369 1.00 84.12 662 SER A N 1
ATOM 5114 C CA . SER A 1 662 ? -1.336 -4.600 46.544 1.00 84.12 662 SER A CA 1
ATOM 5115 C C . SER A 1 662 ? -1.914 -4.117 45.207 1.00 84.12 662 SER A C 1
ATOM 5117 O O . SER A 1 662 ? -1.237 -4.226 44.181 1.00 84.12 662 SER A O 1
ATOM 5119 N N . PRO A 1 663 ? -3.127 -3.527 45.181 1.00 83.38 663 PRO A N 1
ATOM 5120 C CA . PRO A 1 663 ? -3.635 -2.832 43.997 1.00 83.38 663 PRO A CA 1
ATOM 5121 C C . PRO A 1 663 ? -2.757 -1.649 43.554 1.00 83.38 663 PRO A C 1
ATOM 5123 O O . PRO A 1 663 ? -2.762 -1.301 42.373 1.00 83.38 663 PRO A O 1
ATOM 5126 N N . ASP A 1 664 ? -1.975 -1.061 44.469 1.00 85.44 664 ASP A N 1
ATOM 5127 C CA . ASP A 1 664 ? -1.033 0.027 44.158 1.00 85.44 664 ASP A CA 1
ATOM 5128 C C . ASP A 1 664 ? 0.086 -0.419 43.196 1.00 85.44 664 ASP A C 1
ATOM 5130 O O . ASP A 1 664 ? 0.604 0.397 42.429 1.00 85.44 664 ASP A O 1
ATOM 5134 N N . ASP A 1 665 ? 0.407 -1.719 43.176 1.00 86.62 665 ASP A N 1
ATOM 5135 C CA . ASP A 1 665 ? 1.455 -2.309 42.333 1.00 86.62 665 ASP A CA 1
ATOM 5136 C C . ASP A 1 665 ? 0.986 -2.579 40.892 1.00 86.62 665 ASP A C 1
ATOM 5138 O O . ASP A 1 665 ? 1.733 -3.126 40.076 1.00 86.62 665 ASP A O 1
ATOM 5142 N N . HIS A 1 666 ? -0.262 -2.237 40.553 1.00 89.94 666 HIS A N 1
ATOM 5143 C CA . HIS A 1 666 ? -0.809 -2.511 39.230 1.00 89.94 666 HIS A CA 1
ATOM 5144 C C . HIS A 1 666 ? -0.099 -1.663 38.153 1.00 89.94 666 HIS A C 1
ATOM 5146 O O . HIS A 1 666 ? -0.226 -0.433 38.159 1.00 89.94 666 HIS A O 1
ATOM 5152 N N . PRO A 1 667 ? 0.597 -2.284 37.174 1.00 87.38 667 PRO A N 1
ATOM 5153 C CA . PRO A 1 667 ? 1.442 -1.567 36.210 1.00 87.38 667 PRO A CA 1
ATOM 5154 C C . PRO A 1 667 ? 0.643 -0.818 35.129 1.00 87.38 667 PRO A C 1
ATOM 5156 O O . PRO A 1 667 ? 1.213 -0.070 34.337 1.00 87.38 667 PRO A O 1
ATOM 5159 N N . GLY A 1 668 ? -0.671 -1.035 35.093 1.00 90.69 668 GLY A N 1
ATOM 5160 C CA . GLY A 1 668 ? -1.596 -0.520 34.088 1.00 90.69 668 GLY A CA 1
ATOM 5161 C C . GLY A 1 668 ? -2.185 -1.638 33.237 1.00 90.69 668 GLY A C 1
ATOM 5162 O O . GLY A 1 668 ? -1.793 -2.800 33.370 1.00 90.69 668 GLY A O 1
ATOM 5163 N N . PHE A 1 669 ? -3.170 -1.299 32.412 1.00 93.19 669 PHE A N 1
ATOM 5164 C CA . PHE A 1 669 ? -3.803 -2.256 31.504 1.00 93.19 669 PHE A CA 1
ATOM 5165 C C . PHE A 1 669 ? -2.939 -2.512 30.267 1.00 93.19 669 PHE A C 1
ATOM 5167 O O . PHE A 1 669 ? -1.999 -1.768 29.971 1.00 93.19 669 PHE A O 1
ATOM 5174 N N . THR A 1 670 ? -3.241 -3.596 29.556 1.00 91.62 670 THR A N 1
ATOM 5175 C CA . THR A 1 670 ? -2.502 -3.962 28.347 1.00 91.62 670 THR A CA 1
ATOM 5176 C C . THR A 1 670 ? -2.603 -2.869 27.288 1.00 91.62 670 THR A C 1
ATOM 5178 O O . THR A 1 670 ? -3.670 -2.324 27.010 1.00 91.62 670 THR A O 1
ATOM 5181 N N . LYS A 1 671 ? -1.459 -2.553 26.685 1.00 90.19 671 LYS A N 1
ATOM 5182 C CA . LYS A 1 671 ? -1.360 -1.594 25.584 1.00 90.19 671 LYS A CA 1
ATOM 5183 C C . LYS A 1 671 ? -1.643 -2.232 24.233 1.00 90.19 671 LYS A C 1
ATOM 5185 O O . LYS A 1 671 ? -1.772 -1.506 23.255 1.00 90.19 671 LYS A O 1
ATOM 5190 N N . GLU A 1 672 ? -1.721 -3.557 24.171 1.00 90.50 672 GLU A N 1
ATOM 5191 C CA . GLU A 1 672 ? -1.920 -4.295 22.932 1.00 90.50 672 GLU A CA 1
ATOM 5192 C C . GLU A 1 672 ? -3.243 -3.924 22.259 1.00 90.50 672 GLU A C 1
ATOM 5194 O O . GLU A 1 672 ? -4.302 -3.906 22.893 1.00 90.50 672 GLU A O 1
ATOM 5199 N N . ILE A 1 673 ? -3.171 -3.694 20.952 1.00 93.56 673 ILE A N 1
ATOM 5200 C CA . ILE A 1 673 ? -4.319 -3.501 20.076 1.00 93.56 673 ILE A CA 1
ATOM 5201 C C . ILE A 1 673 ? -4.521 -4.789 19.281 1.00 93.56 673 ILE A C 1
ATOM 5203 O O . ILE A 1 673 ? -3.613 -5.251 18.584 1.00 93.56 673 ILE A O 1
ATOM 5207 N N . LEU A 1 674 ? -5.722 -5.352 19.369 1.00 95.31 674 LEU A N 1
ATOM 5208 C CA . LEU A 1 674 ? -6.130 -6.498 18.562 1.00 95.31 674 LEU A CA 1
ATOM 5209 C C . LEU A 1 674 ? -6.949 -6.008 17.370 1.00 95.31 674 LEU A C 1
ATOM 5211 O O . LEU A 1 674 ? -7.820 -5.157 17.534 1.00 95.31 674 LEU A O 1
ATOM 5215 N N . ARG A 1 675 ? -6.703 -6.573 16.192 1.00 94.75 675 ARG A N 1
ATOM 5216 C CA . ARG A 1 675 ? -7.533 -6.402 14.998 1.00 94.75 675 ARG A CA 1
ATOM 5217 C C . ARG A 1 675 ? -8.305 -7.685 14.751 1.00 94.75 675 ARG A C 1
ATOM 5219 O O . ARG A 1 675 ? -7.744 -8.774 14.854 1.00 94.75 675 ARG A O 1
ATOM 5226 N N . TYR A 1 676 ? -9.570 -7.543 14.397 1.00 95.88 676 TYR A N 1
ATOM 5227 C CA . TYR A 1 676 ? -10.392 -8.630 13.894 1.00 95.88 676 TYR A CA 1
ATOM 5228 C C . TYR A 1 676 ? -10.805 -8.323 12.461 1.00 95.88 676 TYR A C 1
ATOM 5230 O O . TYR A 1 676 ? -11.448 -7.306 12.190 1.00 95.88 676 TYR A O 1
ATOM 5238 N N . ASP A 1 677 ? -10.396 -9.204 11.557 1.00 91.56 677 ASP A N 1
ATOM 5239 C CA . ASP A 1 677 ? -10.791 -9.201 10.155 1.00 91.56 677 ASP A CA 1
ATOM 5240 C C . ASP A 1 677 ? -12.152 -9.893 10.034 1.00 91.56 677 ASP A C 1
ATOM 5242 O O . ASP A 1 677 ? -12.277 -11.096 10.293 1.00 91.56 677 ASP A O 1
ATOM 5246 N N . THR A 1 678 ? -13.183 -9.126 9.673 1.00 90.69 678 THR A N 1
ATOM 5247 C CA . THR A 1 678 ? -14.557 -9.641 9.609 1.00 90.69 678 THR A CA 1
ATOM 5248 C C . THR A 1 678 ? -14.797 -10.567 8.420 1.00 90.69 678 THR A C 1
ATOM 5250 O O . THR A 1 678 ? -15.684 -11.418 8.502 1.00 90.69 678 THR A O 1
ATOM 5253 N N . ALA A 1 679 ? -14.007 -10.451 7.348 1.00 87.31 679 ALA A N 1
ATOM 5254 C CA . ALA A 1 679 ? -14.112 -11.307 6.172 1.00 87.31 679 ALA A CA 1
ATOM 5255 C C . ALA A 1 679 ? -13.439 -12.665 6.410 1.00 87.31 679 ALA A C 1
ATOM 5257 O O . ALA A 1 679 ? -13.932 -13.692 5.944 1.00 87.31 679 ALA A O 1
ATOM 5258 N N . ALA A 1 680 ? -12.329 -12.675 7.153 1.00 89.56 680 ALA A N 1
ATOM 5259 C CA . ALA A 1 680 ? -11.557 -13.882 7.439 1.00 89.56 680 ALA A CA 1
ATOM 5260 C C . ALA A 1 680 ? -11.940 -14.599 8.748 1.00 89.56 680 ALA A C 1
ATOM 5262 O O . ALA A 1 680 ? -11.410 -15.684 8.988 1.00 89.56 680 ALA A O 1
ATOM 5263 N N . ASP A 1 681 ? -12.793 -14.003 9.593 1.00 94.56 681 ASP A N 1
ATOM 5264 C CA . ASP A 1 681 ? -13.099 -14.474 10.959 1.00 94.56 681 ASP A CA 1
ATOM 5265 C C . ASP A 1 681 ? -11.818 -14.775 11.760 1.00 94.56 681 ASP A C 1
ATOM 5267 O O . ASP A 1 681 ? -11.585 -15.877 12.265 1.00 94.56 681 ASP A O 1
ATOM 5271 N N . ARG A 1 682 ? -10.906 -13.793 11.798 1.00 93.69 682 ARG A N 1
ATOM 5272 C CA . ARG A 1 682 ? -9.566 -13.987 12.362 1.00 93.69 682 ARG A CA 1
ATOM 5273 C C . ARG A 1 682 ? -9.058 -12.773 13.121 1.00 93.69 682 ARG A C 1
ATOM 5275 O O . ARG A 1 682 ? -9.126 -11.640 12.650 1.00 93.69 682 ARG A O 1
ATOM 5282 N N . TRP A 1 683 ? -8.448 -13.055 14.270 1.00 93.62 683 TRP A N 1
ATOM 5283 C CA . TRP A 1 683 ? -7.732 -12.079 15.082 1.00 93.62 683 TRP A CA 1
ATOM 5284 C C . TRP A 1 683 ? -6.254 -11.982 14.697 1.00 93.62 683 TRP A C 1
ATOM 5286 O O . TRP A 1 683 ? -5.591 -12.992 14.453 1.00 93.62 683 TRP A O 1
ATOM 5296 N N . SER A 1 684 ? -5.716 -10.769 14.715 1.00 89.31 684 SER A N 1
ATOM 5297 C CA . SER A 1 684 ? -4.288 -10.478 14.614 1.00 89.31 684 SER A CA 1
ATOM 5298 C C . SER A 1 684 ? -3.896 -9.371 15.594 1.00 89.31 684 SER A C 1
ATOM 5300 O O . SER A 1 684 ? -4.735 -8.622 16.100 1.00 89.31 684 SER A O 1
ATOM 5302 N N . ARG A 1 685 ? -2.600 -9.270 15.895 1.00 89.56 685 ARG A N 1
ATOM 5303 C CA . ARG A 1 685 ? -2.061 -8.131 16.642 1.00 89.56 685 ARG A CA 1
ATOM 5304 C C . ARG A 1 685 ? -1.881 -6.963 15.676 1.00 89.56 685 ARG A C 1
ATOM 5306 O O . ARG A 1 685 ? -1.235 -7.128 14.649 1.00 89.56 685 ARG A O 1
ATOM 5313 N N . ALA A 1 686 ? -2.428 -5.804 16.025 1.00 81.12 686 ALA A N 1
ATOM 5314 C CA . ALA A 1 686 ? -2.309 -4.574 15.239 1.00 81.12 686 ALA A CA 1
ATOM 5315 C C . ALA A 1 686 ? -1.270 -3.596 15.812 1.00 81.12 686 ALA A C 1
ATOM 5317 O O . ALA A 1 686 ? -0.886 -2.638 15.158 1.00 81.12 686 ALA A O 1
ATOM 5318 N N . GLY A 1 687 ? -0.774 -3.822 17.027 1.00 83.69 687 GLY A N 1
ATOM 5319 C CA . GLY A 1 687 ? 0.298 -3.013 17.606 1.00 83.69 687 GLY A CA 1
ATOM 5320 C C . GLY A 1 687 ? 0.058 -2.730 19.077 1.00 83.69 687 GLY A C 1
ATOM 5321 O O . GLY A 1 687 ? -0.573 -3.528 19.771 1.00 83.69 687 GLY A O 1
ATOM 5322 N N . GLU A 1 688 ? 0.573 -1.599 19.553 1.00 85.25 688 GLU A N 1
ATOM 5323 C CA . GLU A 1 688 ? 0.431 -1.159 20.940 1.00 85.25 688 GLU A CA 1
ATOM 5324 C C . GLU A 1 688 ? 0.169 0.345 21.040 1.00 85.25 688 GLU A C 1
ATOM 5326 O O . GLU A 1 688 ? 0.652 1.137 20.230 1.00 85.25 688 GLU A O 1
ATOM 5331 N N . LEU A 1 689 ? -0.563 0.753 22.076 1.00 81.06 689 LEU A N 1
ATOM 5332 C CA . LEU A 1 689 ? -0.719 2.153 22.449 1.00 81.06 689 LEU A CA 1
ATOM 5333 C C . LEU A 1 689 ? 0.609 2.723 22.971 1.00 81.06 689 LEU A C 1
ATOM 5335 O O . LEU A 1 689 ? 1.182 2.226 23.941 1.00 81.06 689 LEU A O 1
ATOM 5339 N N . GLY A 1 690 ? 1.051 3.843 22.395 1.00 74.81 690 GLY A N 1
ATOM 5340 C CA . GLY A 1 690 ? 2.218 4.598 22.876 1.00 74.81 690 GLY A CA 1
ATOM 5341 C C . GLY A 1 690 ? 1.997 5.329 24.212 1.00 74.81 690 GLY A C 1
ATOM 5342 O O . GLY A 1 690 ? 2.927 5.912 24.763 1.00 74.81 690 GLY A O 1
ATOM 5343 N N . VAL A 1 691 ? 0.778 5.287 24.751 1.00 79.56 691 VAL A N 1
ATOM 5344 C CA . VAL A 1 691 ? 0.339 5.958 25.986 1.00 79.56 691 VAL A CA 1
ATOM 5345 C C . VAL A 1 691 ? -0.163 4.925 27.006 1.00 79.56 691 VAL A C 1
ATOM 5347 O O . VAL A 1 691 ? -0.367 3.762 26.644 1.00 79.56 691 VAL A O 1
ATOM 5350 N N . PRO A 1 692 ? -0.335 5.278 28.295 1.00 84.31 692 PRO A N 1
ATOM 5351 C CA . PRO A 1 692 ? -1.050 4.416 29.235 1.00 84.31 692 PRO A CA 1
ATOM 5352 C C . PRO A 1 692 ? -2.427 4.028 28.680 1.00 84.31 692 PRO A C 1
ATOM 5354 O O . PRO A 1 692 ? -3.157 4.890 28.200 1.00 84.31 692 PRO A O 1
ATOM 5357 N N . ALA A 1 693 ? -2.759 2.737 28.712 1.00 88.38 693 ALA A N 1
ATOM 5358 C CA . ALA A 1 693 ? -3.954 2.203 28.070 1.00 88.38 693 ALA A CA 1
ATOM 5359 C C . ALA A 1 693 ? -5.191 2.425 28.960 1.00 88.38 693 ALA A C 1
ATOM 5361 O O . ALA A 1 693 ? -5.247 1.854 30.053 1.00 88.38 693 ALA A O 1
ATOM 5362 N N . PRO A 1 694 ? -6.168 3.254 28.548 1.00 91.62 694 PRO A N 1
ATOM 5363 C CA . PRO A 1 694 ? -7.364 3.473 29.344 1.00 91.62 694 PRO A CA 1
ATOM 5364 C C . PRO A 1 694 ? -8.339 2.303 29.185 1.00 91.62 694 PRO A C 1
ATOM 5366 O O . PRO A 1 694 ? -8.446 1.706 28.115 1.00 91.62 694 PRO A O 1
ATOM 5369 N N . VAL A 1 695 ? -9.091 2.001 30.231 1.00 94.81 695 VAL A N 1
ATOM 5370 C CA . VAL A 1 695 ? -10.327 1.215 30.192 1.00 94.81 695 VAL A CA 1
ATOM 5371 C C . VAL A 1 695 ? -11.492 2.110 30.601 1.00 94.81 695 VAL A C 1
ATOM 5373 O O . VAL A 1 695 ? -11.291 3.185 31.174 1.00 94.81 695 VAL A O 1
ATOM 5376 N N . THR A 1 696 ? -12.726 1.681 30.336 1.00 93.94 696 THR A N 1
ATOM 5377 C CA . THR A 1 696 ? -13.960 2.451 30.597 1.00 93.94 696 THR A CA 1
ATOM 5378 C C . THR A 1 696 ? -13.980 3.818 29.897 1.00 93.94 696 THR A C 1
ATOM 5380 O O . THR A 1 696 ? -14.588 4.765 30.398 1.00 93.94 696 THR A O 1
ATOM 5383 N N . LEU A 1 697 ? -13.290 3.922 28.759 1.00 92.94 697 LEU A N 1
ATOM 5384 C CA . LEU A 1 697 ? -13.264 5.116 27.920 1.00 92.94 697 LEU A CA 1
ATOM 5385 C C . LEU A 1 697 ? -14.502 5.218 27.030 1.00 92.94 697 LEU A C 1
ATOM 5387 O O . LEU A 1 697 ? -15.038 4.196 26.595 1.00 92.94 697 LEU A O 1
ATOM 5391 N N . ALA A 1 698 ? -14.893 6.446 26.698 1.00 93.88 698 ALA A N 1
ATOM 5392 C CA . ALA A 1 698 ? -15.870 6.699 25.645 1.00 93.88 698 ALA A CA 1
ATOM 5393 C C . ALA A 1 698 ? -15.176 6.895 24.293 1.00 93.88 698 ALA A C 1
ATOM 5395 O O . ALA A 1 698 ? -14.074 7.447 24.214 1.00 93.88 698 ALA A O 1
ATOM 5396 N N . VAL A 1 699 ? -15.839 6.459 23.222 1.00 95.38 699 VAL A N 1
ATOM 5397 C CA . VAL A 1 699 ? -15.322 6.530 21.852 1.00 95.38 699 VAL A CA 1
ATOM 5398 C C . VAL A 1 699 ? -16.249 7.388 21.001 1.00 95.38 699 VAL A C 1
ATOM 5400 O O . VAL A 1 699 ? -17.438 7.099 20.880 1.00 95.38 699 VAL A O 1
ATOM 5403 N N . ALA A 1 700 ? -15.698 8.435 20.393 1.00 95.06 700 ALA A N 1
ATOM 5404 C CA . ALA A 1 700 ? -16.435 9.355 19.537 1.00 95.06 700 ALA A CA 1
ATOM 5405 C C . ALA A 1 700 ? -15.897 9.287 18.094 1.00 95.06 700 ALA A C 1
ATOM 5407 O O . ALA A 1 700 ? -14.751 9.676 17.873 1.00 95.06 700 ALA A O 1
ATOM 5408 N N . PRO A 1 701 ? -16.669 8.805 17.104 1.00 91.75 701 PRO A N 1
ATOM 5409 C CA . PRO A 1 701 ? -16.255 8.813 15.699 1.00 91.75 701 PRO A CA 1
ATOM 5410 C C . PRO A 1 701 ? -15.872 10.220 15.222 1.00 91.75 701 PRO A C 1
ATOM 5412 O O . PRO A 1 701 ? -16.599 11.183 15.477 1.00 91.75 701 PRO A O 1
ATOM 5415 N N . TRP A 1 702 ? -14.738 10.351 14.530 1.00 87.38 702 TRP A N 1
ATOM 5416 C CA . TRP A 1 702 ? -14.266 11.630 14.000 1.00 87.38 702 TRP A CA 1
ATOM 5417 C C . TRP A 1 702 ? -13.336 11.436 12.798 1.00 87.38 702 TRP A C 1
ATOM 5419 O O . TRP A 1 702 ? -12.262 10.847 12.930 1.00 87.38 702 TRP A O 1
ATOM 5429 N N . ARG A 1 703 ? -13.729 11.994 11.641 1.00 83.81 703 ARG A N 1
ATOM 5430 C CA . ARG A 1 703 ? -13.025 11.831 10.352 1.00 83.81 703 ARG A CA 1
ATOM 5431 C C . ARG A 1 703 ? -12.785 10.338 10.066 1.00 83.81 703 ARG A C 1
ATOM 5433 O O . ARG A 1 703 ? -13.694 9.542 10.280 1.00 83.81 703 ARG A O 1
ATOM 5440 N N . ASP A 1 704 ? -11.576 9.966 9.652 1.00 75.44 704 ASP A N 1
ATOM 5441 C CA . ASP A 1 704 ? -11.188 8.583 9.335 1.00 75.44 704 ASP A CA 1
ATOM 5442 C C . ASP A 1 704 ? -10.771 7.768 10.580 1.00 75.44 704 ASP A C 1
ATOM 5444 O O . ASP A 1 704 ? -10.059 6.772 10.484 1.00 75.44 704 ASP A O 1
ATOM 5448 N N . GLY A 1 705 ? -11.158 8.209 11.780 1.00 86.69 705 GLY A N 1
ATOM 5449 C CA . GLY A 1 705 ? -10.839 7.529 13.030 1.00 86.69 705 GLY A CA 1
ATOM 5450 C C . GLY A 1 705 ? -11.843 7.833 14.135 1.00 86.69 705 GLY A C 1
ATOM 5451 O O . GLY A 1 705 ? -13.037 8.040 13.904 1.00 86.69 705 GLY A O 1
ATOM 5452 N N . CYS A 1 706 ? -11.365 7.846 15.371 1.00 91.94 706 CYS A N 1
ATOM 5453 C CA . CYS A 1 706 ? -12.182 8.152 16.535 1.00 91.94 706 CYS A CA 1
ATOM 5454 C C . CYS A 1 706 ? -11.378 8.873 17.612 1.00 91.94 706 CYS A C 1
ATOM 5456 O O . CYS A 1 706 ? -10.159 8.762 17.693 1.00 91.94 706 CYS A O 1
ATOM 5458 N N . ILE A 1 707 ? -12.072 9.584 18.484 1.00 93.50 707 ILE A N 1
ATOM 5459 C CA . ILE A 1 707 ? -11.506 10.200 19.672 1.00 93.50 707 ILE A CA 1
ATOM 5460 C C . ILE A 1 707 ? -11.769 9.279 20.859 1.00 93.50 707 ILE A C 1
ATOM 5462 O O . ILE A 1 707 ? -12.908 8.887 21.118 1.00 93.50 707 ILE A O 1
ATOM 5466 N N . PHE A 1 708 ? -10.710 8.962 21.593 1.00 94.50 708 PHE A N 1
ATOM 5467 C CA . PHE A 1 708 ? -10.764 8.316 22.894 1.00 94.50 708 PHE A CA 1
ATOM 5468 C C . PHE A 1 708 ? -10.844 9.378 23.975 1.00 94.50 708 PHE A C 1
ATOM 5470 O O . PHE A 1 708 ? -9.866 10.071 24.277 1.00 94.50 708 PHE A O 1
ATOM 5477 N N . PHE A 1 709 ? -12.037 9.508 24.545 1.00 94.00 709 PHE A N 1
ATOM 5478 C CA . PHE A 1 709 ? -12.287 10.405 25.654 1.00 94.00 709 PHE A CA 1
ATOM 5479 C C . PHE A 1 709 ? -11.982 9.690 26.968 1.00 94.00 709 PHE A C 1
ATOM 5481 O O . PHE A 1 709 ? -12.829 8.960 27.481 1.00 94.00 709 PHE A O 1
ATOM 5488 N N . ASN A 1 710 ? -10.755 9.931 27.445 1.00 91.69 710 ASN A N 1
ATOM 5489 C CA . ASN A 1 710 ? -10.205 9.643 28.770 1.00 91.69 710 ASN A CA 1
ATOM 5490 C C . ASN A 1 710 ? -10.559 8.266 29.374 1.00 91.69 710 ASN A C 1
ATOM 5492 O O . ASN A 1 710 ? -10.986 7.372 28.661 1.00 91.69 710 ASN A O 1
ATOM 5496 N N . GLY A 1 711 ? -10.241 7.994 30.640 1.00 94.06 711 GLY A N 1
ATOM 5497 C CA . GLY A 1 711 ? -10.547 6.686 31.235 1.00 94.06 711 GLY A CA 1
ATOM 5498 C C . GLY A 1 711 ? -9.644 6.293 32.394 1.00 94.06 711 GLY A C 1
ATOM 5499 O O . GLY A 1 711 ? -8.819 7.072 32.872 1.00 94.06 711 GLY A O 1
ATOM 5500 N N . GLU A 1 712 ? -9.796 5.052 32.845 1.00 94.00 712 GLU A N 1
ATOM 5501 C CA . GLU A 1 712 ? -9.016 4.447 33.926 1.00 94.00 712 GLU A CA 1
ATOM 5502 C C . GLU A 1 712 ? -7.762 3.766 33.368 1.00 94.00 712 GLU A C 1
ATOM 5504 O O . GLU A 1 712 ? -7.869 2.880 32.535 1.00 94.00 712 GLU A O 1
ATOM 5509 N N . VAL A 1 713 ? -6.566 4.154 33.811 1.00 91.81 713 VAL A N 1
ATOM 5510 C CA . VAL A 1 713 ? -5.290 3.621 33.275 1.00 91.81 713 VAL A CA 1
ATOM 5511 C C . VAL A 1 713 ? -4.674 2.532 34.157 1.00 91.81 713 VAL A C 1
ATOM 5513 O O . VAL A 1 713 ? -3.834 1.753 33.710 1.00 91.81 713 VAL A O 1
ATOM 5516 N N . ARG A 1 714 ? -5.111 2.467 35.414 1.00 89.69 714 ARG A N 1
ATOM 5517 C CA . ARG A 1 714 ? -4.896 1.382 36.381 1.00 89.69 714 ARG A CA 1
ATOM 5518 C C . ARG A 1 714 ? -6.027 1.453 37.418 1.00 89.69 714 ARG A C 1
ATOM 5520 O O . ARG A 1 714 ? -6.630 2.522 37.527 1.00 89.69 714 ARG A O 1
ATOM 5527 N N . PRO A 1 715 ? -6.308 0.386 38.186 1.00 88.00 715 PRO A N 1
ATOM 5528 C CA . PRO A 1 715 ? -7.331 0.406 39.228 1.00 88.00 715 PRO A CA 1
ATOM 5529 C C . PRO A 1 715 ? -7.281 1.696 40.060 1.00 88.00 715 PRO A C 1
ATOM 5531 O O . PRO A 1 715 ? -6.206 2.157 40.427 1.00 88.00 715 PRO A O 1
ATOM 5534 N N . GLY A 1 716 ? -8.422 2.337 40.290 1.00 86.19 716 GLY A N 1
ATOM 5535 C CA . GLY A 1 716 ? -8.525 3.588 41.052 1.00 86.19 716 GLY A CA 1
ATOM 5536 C C . GLY A 1 716 ? -8.015 4.854 40.340 1.00 86.19 716 GLY A C 1
ATOM 5537 O O . GLY A 1 716 ? -8.564 5.928 40.576 1.00 86.19 716 GLY A O 1
ATOM 5538 N N . VAL A 1 717 ? -7.110 4.763 39.361 1.00 89.62 717 VAL A N 1
ATOM 5539 C CA . VAL A 1 717 ? -6.439 5.929 38.752 1.00 89.62 717 VAL A CA 1
ATOM 5540 C C . VAL A 1 717 ? -6.919 6.198 37.331 1.00 89.62 717 VAL A C 1
ATOM 5542 O O . VAL A 1 717 ? -6.789 5.366 36.432 1.00 89.62 717 VAL A O 1
ATOM 5545 N N . ARG A 1 718 ? -7.441 7.407 37.125 1.00 92.19 718 ARG A N 1
ATOM 5546 C CA . ARG A 1 718 ? -7.896 7.908 35.829 1.00 92.19 718 ARG A CA 1
ATOM 5547 C C . ARG A 1 718 ? -6.840 8.813 35.195 1.00 92.19 718 ARG A C 1
ATOM 5549 O O . ARG A 1 718 ? -5.877 9.212 35.848 1.00 92.19 718 ARG A O 1
ATOM 5556 N N . SER A 1 719 ? -7.000 9.066 33.903 1.00 91.19 719 SER A N 1
ATOM 5557 C CA . SER A 1 719 ? -6.216 10.044 33.154 1.00 91.19 719 SER A CA 1
ATOM 5558 C C . SER A 1 719 ? -7.149 11.125 32.615 1.00 91.19 719 SER A C 1
ATOM 5560 O O . SER A 1 719 ? -8.236 10.779 32.153 1.00 91.19 719 SER A O 1
ATOM 5562 N N . PRO A 1 720 ? -6.757 12.412 32.616 1.00 92.44 720 PRO A N 1
ATOM 5563 C CA . PRO A 1 720 ? -7.505 13.469 31.940 1.00 92.44 720 PRO A CA 1
ATOM 5564 C C . PRO A 1 720 ? -7.196 13.549 30.435 1.00 92.44 720 PRO A C 1
ATOM 5566 O O . PRO A 1 720 ? -7.739 14.407 29.737 1.00 92.44 720 PRO A O 1
ATOM 5569 N N . GLN A 1 721 ? -6.310 12.688 29.928 1.00 92.31 721 GLN A N 1
ATOM 5570 C CA . GLN A 1 721 ? -5.850 12.742 28.546 1.00 92.31 721 GLN A CA 1
ATOM 5571 C C . GLN A 1 721 ? -6.936 12.321 27.556 1.00 92.31 721 GLN A C 1
ATOM 5573 O O . GLN A 1 721 ? -7.679 11.365 27.780 1.00 92.31 721 GLN A O 1
ATOM 5578 N N . VAL A 1 722 ? -6.977 13.028 26.431 1.00 91.62 722 VAL A N 1
ATOM 5579 C CA . VAL A 1 722 ? -7.881 12.771 25.312 1.00 91.62 722 VAL A CA 1
ATOM 5580 C C . VAL A 1 722 ? -7.031 12.609 24.059 1.00 91.62 722 VAL A C 1
ATOM 5582 O O . VAL A 1 722 ? -6.127 13.409 23.811 1.00 91.62 722 VAL A O 1
ATOM 5585 N N . PHE A 1 723 ? -7.297 11.569 23.271 1.00 87.44 723 PHE A N 1
ATOM 5586 C CA . PHE A 1 723 ? -6.473 11.240 22.109 1.00 87.44 723 PHE A CA 1
ATOM 5587 C C . PHE A 1 723 ? -7.321 10.961 20.883 1.00 87.44 723 PHE A C 1
ATOM 5589 O O . PHE A 1 723 ? -8.397 10.379 20.977 1.00 87.44 723 PHE A O 1
ATOM 5596 N N . VAL A 1 724 ? -6.794 11.314 19.722 1.00 87.00 724 VAL A N 1
ATOM 5597 C CA . VAL A 1 724 ? -7.304 10.868 18.431 1.00 87.00 724 VAL A CA 1
ATOM 5598 C C . VAL A 1 724 ? -6.625 9.549 18.105 1.00 87.00 724 VAL A C 1
ATOM 5600 O O . VAL A 1 724 ? -5.400 9.461 18.120 1.00 87.00 724 VAL A O 1
ATOM 5603 N N . PHE A 1 725 ? -7.420 8.539 17.796 1.00 85.56 725 PHE A N 1
ATOM 5604 C CA . PHE A 1 725 ? -6.993 7.230 17.341 1.00 85.56 725 PHE A CA 1
ATOM 5605 C C . PHE A 1 725 ? -7.408 7.059 15.880 1.00 85.56 725 PHE A C 1
ATOM 5607 O O . PHE A 1 725 ? -8.596 7.077 15.557 1.00 85.56 725 PHE A O 1
ATOM 5614 N N . GLN A 1 726 ? -6.429 6.904 14.992 1.00 82.00 726 GLN A N 1
ATOM 5615 C CA . GLN A 1 726 ? -6.672 6.609 13.580 1.00 82.00 726 GLN A CA 1
ATOM 5616 C C . GLN A 1 726 ? -6.286 5.161 13.284 1.00 82.00 726 GLN A C 1
ATOM 5618 O O . GLN A 1 726 ? -5.089 4.913 13.151 1.00 82.00 726 GLN A O 1
ATOM 5623 N N . PRO A 1 727 ? -7.238 4.220 13.183 1.00 69.75 727 PRO A N 1
ATOM 5624 C CA . PRO A 1 727 ? -6.930 2.865 12.747 1.00 69.75 727 PRO A CA 1
ATOM 5625 C C . PRO A 1 727 ? -6.402 2.886 11.303 1.00 69.75 727 PRO A C 1
ATOM 5627 O O . PRO A 1 727 ? -7.019 3.477 10.421 1.00 69.75 727 PRO A O 1
ATOM 5630 N N . ARG A 1 728 ? -5.250 2.260 11.058 1.00 61.62 728 ARG A N 1
ATOM 5631 C CA . ARG A 1 728 ? -4.650 2.057 9.731 1.00 61.62 728 ARG A CA 1
ATOM 5632 C C . ARG A 1 728 ? -4.432 0.560 9.528 1.00 61.62 728 ARG A C 1
ATOM 5634 O O . ARG A 1 728 ? -3.928 -0.101 10.435 1.00 61.62 728 ARG A O 1
ATOM 5641 N N . CYS A 1 729 ? -4.882 0.037 8.391 1.00 48.84 729 CYS A N 1
ATOM 5642 C CA . CYS A 1 729 ? -4.849 -1.393 8.087 1.00 48.84 729 CYS A CA 1
ATOM 5643 C C . CYS A 1 729 ? -3.550 -1.862 7.442 1.00 48.84 729 CYS A C 1
ATOM 5645 O O . CYS A 1 729 ? -2.871 -1.042 6.780 1.00 48.84 729 CYS A O 1
#

Foldseek 3Di:
DDLQPVDLVNLQVLLVVLVCQLPVFAVVLQLPQFADPPQFAGRFQAFLQSHHPFQKDFLLRLLQLLLLLLCCCVPVHVDPSSLVNNVRSLVLCVVAQADPVRQGARIAGNNRHGDGRDLARSSLLSLLLSLLSNCLNPVPPVSLVSSLSSLLVLCCSQPPPPNGDAPDDPVAGKDFLVSLLSLLVSLVSNCVRPNQDDHPHGTSVRSNVVSVVCQVQQQDDPVLLAGWGMAHPRSHQDPDLNSFKDFLLVLLLSLLSQLVVCVVVVPVVSLVSSVSSNVSSCVQFADPPQGAGFGIAGSVRDDHPPPRRLKHFLQSLLSLLLSLLSNCLSPVDVVSSVSNCRSVVLNVVQFADPPNGDGQGIGHNNSHRPHSGCGDSPHDPHSSSVSSVSSSVSSVDPPQLKDKDWFDFDPAPFAFFQWAWADEPQKIKIAKHKAQNVLAFVVRVTDIFIFFWMWIDRNVPSVDDIDTQDGHPDRFGQFAWEYDHQAIWTAWGDGPWFIFQWIWGWDADPVRHTDTDTFFGHPAGFGQWFWYQQPQKIKIAKGDRTPQDQFIGQWIWIARNVCRVVGIDTAPGDPDGGFGQWEWEHFPRKIKTAWGWGWDQDPVRHTDIDTFFWMWIDDPRDIDTFDGHPFHFGQFEGPFKDDPQKTKGAWGARVPCVDDPDLVPWPFTFQWIWIARPVVSDIDTSHGDPDQGFGSWYWYDDDQWIKTQWHASGRNGTTSIIITIHRHD

Organism: NCBI:txid431058

InterPro domains:
  IPR008928 Six-hairpin glycosidase superfamily [SSF48208] (16-396)
  IPR010819 N-acylglucosamine 2-epimerase/Cellobiose 2-epimerase [PF07221] (41-374)
  IPR012341 Six-hairpin glycosidase-like superfamily [G3DSA:1.50.10.10] (8-400)
  IPR015915 Kelch-type beta-propeller [G3DSA:2.120.10.80] (443-729)
  IPR015915 Kelch-type beta-propeller [SSF117281] (451-728)
  IPR056734 N-acetylneuraminate epimerase [PF24996] (412-510)

Sequence (729 aa):
MNTDLTNPDSCARLATFYRRTLVEDVMPFWLKHGLDHEHGGMMTCLDRDGSLLDTDKSVWFQGRAGWMFSTLYNTIEPRPEWLDAARSCVEFSRKHCHREDGKMWFSVTREGAPLRMRRYVFSEAFAAISYAAYAKATGDAGAAEDAAKAFATYLRYNFQPGVMPPKFEPTRPAKGVGGLMIGIVTAQELRANLGDIEISGKTCSAWIDAFIAEIERDFLKPEHEAMMETVAPDGGVIDHIDGRTLNPGHAIEAAWFIMHEGEFRQDRRLVEVGCKILDWMWARGWDSEHGGILYFTDLRGLPPQEYWQDMKFWWPHCEAIIATLLAWKLTGEARYAAMHAQVHDWSFAHFPDREHGEWYGWLHRDGTPAQRAKGNLFKGPFHLPRALWYCVRALSPETPAASLSCLPNVPDEHGFAGAFAGVHRGRLLAAGGANFPDGVMPWHGGKKVWHDRVFALDLEKPEAAWSEVGRLPAPNGYGVSLTAPEGVLHIGGGDAARNFSEVTLLTLDAEGSAAFRALPPLPVPLAQMCGALVGRVAHIVGGVETPTANTASNQHWSLDLDALDRGWREEPALPAAGRVLAVAAAVDGAFFVMAGCSLAPDAKGGVARSYLRDAWKFADGAWTRLADLPRAAVAAASPAPVAEGSLFVVSGDDGSRLGLASPDDHPGFTKEILRYDTAADRWSRAGELGVPAPVTLAVAPWRDGCIFFNGEVRPGVRSPQVFVFQPRC

Secondary structure (DSSP, 8-state):
----TTSHHHHHHHHHHHHHIIIIIIHHHHHHHTB-TTT-SB---B-TTS-BS--PEEHHHHHHHHHHHHHHHHHT---HHHHHHHHHHHHHHHHHSB-TTSPBPSEE-TT--EEE--SS-HHHHHHHHHHHHHHHHH--HHHHHHHHHHHHHHHHHHHSTTTSPPSS-TTS--EETHHHHHHHHHHHHHHHHH-S-EETTEEHHHHHHHHHHHIIIIIEEGGGTEE-SEE-TTS----SHHHHEE-HHHHHHHHHHHHHHHHHHT-HHHHHHHHHHHHHHHHHHB-TTT-SB-S-EETTSPPPS-TTTT-EEHHHHHHHHHHHHHHHHHH--HHHHHHHHHHHHHHHHHSB-TTTSSB-SEE-TTS-EEE--S--SS-SSSHHHHHHHHHHHHHS----SEEEEEEPPPSSSS--BS-EEEEETTEEEEE--EE-TT---GGGTPPPEE--EEEEEETTSTTSPPEEEEE-SS--BSSEEEEETTEEEEE--B-SS-B---EEEEEE-TTS-EEEEEEPPPSS--BS-EEEEETTEEEEE--BSSTT-SS----EEEEETT-GGG-EEEEPPPSS---BS-EEEEETTEEEEE--EEEEE-TTSSEEEEE---EEEEETTEEEEEPPPSS--BT--BSPPEETTEEEEE--B-STTTT-S-GGG---S--EEEEEETTTTEEEEEEE-SS---BS-EEEEETTEEEEEEEEEETTEEEEEEEEEEE--